Protein AF-A0AAE4D931-F1 (afdb_monomer_lite)

Foldseek 3Di:
DKDDDPDFWFWWKAFPVGIWGWIWDFPDWDFDPVDDPFKTKIKTKTWTDTPDPLQDIKIKIWIWIDGPPAQKIKIKTKIFHAHDQWQFDDADPPEDDPVPDPDDDRHDPCVVRFQDVRLQHGGIWGLWTFGKDQDDAPDFKKKKFFWAPDFLLDRHTDDIDIDGADQFKKWKWWKAFWQQQPADDTDWAFPVGFDGPGIWTWTDTDVDIDIDRGTLQKMKMHDQWKIKIKGWLCPHQADGWMFMQGNNRSMTITISYDSVSPTHGQGDNGSDADVNHRDRDSGGDMAITMMMMGMDTHNDPVPDPPDDGPRVVVVVVVRSCVSPPDDDDDDQCVVCVVCPVHNDDDDPVPCVVVVVVVVVVVVVQVVNCSRTVLGHRRRPPWGFDDQDPRDGDDTCPCPPHPPD

Secondary structure (DSSP, 8-state):
-B--SS--EEEEEEETTEEE--EEEEEEEEE-TT--SSEEEEEEEEEEE-SSTTSPPEEEEEEEEEETT-SEEEEEEEEE--S--B-SPPPPTT-B-GGG-S-SSSB--GGGTTT-GGGGSB-SEEEEEEEEEE---SSPPEEEE--EESSTT--EE---EEEE--SS-EEEEEEE-S-TT-PSPPP---SS----S--EEEEEETTEEEEES---SEEEEE-SSEEEEEEETTTTTT-SEEEEEEGGGTEEEEEEE-GGG-PBP-S-SSSPPBTTB-----TT-EEEEEEEEEEEE----TT-TTS--HHHHHHHHHHHHHHSPPP----HHHHHHHTTTSS-----SSSHHHHHHHHHHHHHHHHHHHHTT--STTTBTB-EEEEETTEEEEE-TT-S-TT-

Radius of gyration: 23.69 Å; chains: 1; bounding box: 55×56×80 Å

pLDDT: mean 91.34, std 8.93, range [45.97, 98.81]

Structure (mmCIF, N/CA/C/O backbone):
data_AF-A0AAE4D931-F1
#
_entry.id   AF-A0AAE4D931-F1
#
loop_
_atom_site.group_PDB
_atom_site.id
_atom_site.type_symbol
_atom_site.label_atom_id
_atom_site.label_alt_id
_atom_site.label_comp_id
_atom_site.label_asym_id
_atom_site.label_entity_id
_atom_site.label_seq_id
_atom_site.pdbx_PDB_ins_code
_atom_site.Cartn_x
_atom_site.Cartn_y
_atom_site.Cartn_z
_atom_site.occupancy
_atom_site.B_iso_or_equiv
_atom_site.auth_seq_id
_atom_site.auth_comp_id
_atom_site.auth_asym_id
_atom_site.auth_atom_id
_atom_site.pdbx_PDB_model_num
ATOM 1 N N . ALA A 1 1 ? -23.314 -2.204 -5.540 1.00 47.31 1 ALA A N 1
ATOM 2 C CA . ALA A 1 1 ? -23.402 -1.034 -4.635 1.00 47.31 1 ALA A CA 1
ATOM 3 C C . ALA A 1 1 ? -22.730 0.149 -5.328 1.00 47.31 1 ALA A C 1
ATOM 5 O O . ALA A 1 1 ? -21.722 -0.082 -5.985 1.00 47.31 1 ALA A O 1
ATOM 6 N N . THR A 1 2 ? -23.280 1.365 -5.250 1.00 45.97 2 THR A N 1
ATOM 7 C CA . THR A 1 2 ? -22.708 2.565 -5.901 1.00 45.97 2 THR A CA 1
ATOM 8 C C . THR A 1 2 ? -22.567 3.691 -4.866 1.00 45.97 2 THR A C 1
ATOM 10 O O . THR A 1 2 ? -23.590 4.114 -4.334 1.00 45.97 2 THR A O 1
ATOM 13 N N . GLY A 1 3 ? -21.335 4.124 -4.546 1.00 51.91 3 GLY A N 1
ATOM 14 C CA . GLY A 1 3 ? -21.024 5.125 -3.487 1.00 51.91 3 GLY A CA 1
ATOM 15 C C . GLY A 1 3 ? -21.221 6.589 -3.921 1.00 51.91 3 GLY A C 1
ATOM 16 O O . GLY A 1 3 ? -21.640 6.822 -5.054 1.00 51.91 3 GLY A O 1
ATOM 17 N N . LEU A 1 4 ? -20.924 7.645 -3.150 1.00 53.75 4 LEU A N 1
ATOM 18 C CA . LEU A 1 4 ? -20.650 7.916 -1.711 1.00 53.75 4 LEU A CA 1
ATOM 19 C C . LEU A 1 4 ? -21.987 8.102 -0.936 1.00 53.75 4 LEU A C 1
ATOM 21 O O . LEU A 1 4 ? -22.973 8.335 -1.633 1.00 53.75 4 LEU A O 1
ATOM 25 N N . PRO A 1 5 ? -22.123 8.058 0.419 1.00 50.47 5 PRO A N 1
ATOM 26 C CA . PRO A 1 5 ? -21.169 8.323 1.521 1.00 50.47 5 PRO A CA 1
ATOM 27 C C . PRO A 1 5 ? -20.791 7.073 2.356 1.00 50.47 5 PRO A C 1
ATOM 29 O O . PRO A 1 5 ? -21.506 6.078 2.333 1.00 50.47 5 PRO A O 1
ATOM 32 N N . GLY A 1 6 ? -19.669 7.106 3.096 1.00 57.91 6 GLY A N 1
ATOM 33 C CA . GLY A 1 6 ? -19.095 5.918 3.774 1.00 57.91 6 GLY A CA 1
ATOM 34 C C . GLY A 1 6 ? -18.275 5.017 2.834 1.00 57.91 6 GLY A C 1
ATOM 35 O O . GLY A 1 6 ? -18.344 3.793 2.895 1.00 57.91 6 GLY A O 1
ATOM 36 N N . ARG A 1 7 ? -17.558 5.654 1.898 1.00 79.25 7 ARG A N 1
ATOM 37 C CA . ARG A 1 7 ? -16.729 5.074 0.826 1.00 79.25 7 ARG A CA 1
ATOM 38 C C . ARG A 1 7 ? -15.878 3.889 1.309 1.00 79.25 7 ARG A C 1
ATOM 40 O O . ARG A 1 7 ? -14.991 4.096 2.121 1.00 79.25 7 ARG A O 1
ATOM 47 N N . GLY A 1 8 ? -16.106 2.685 0.780 1.00 86.94 8 GLY A N 1
ATOM 48 C CA . GLY A 1 8 ? -15.363 1.490 1.207 1.00 86.94 8 GLY A CA 1
ATOM 49 C C . GLY A 1 8 ? -13.930 1.420 0.673 1.00 86.94 8 GLY A C 1
ATOM 50 O O . GLY A 1 8 ? -13.006 1.188 1.431 1.00 86.94 8 GLY A O 1
ATOM 51 N N . SER A 1 9 ? -13.718 1.646 -0.622 1.00 94.81 9 SER A N 1
ATOM 52 C CA . SER A 1 9 ? -12.389 1.635 -1.245 1.00 94.81 9 SER A CA 1
ATOM 53 C C . SER A 1 9 ? -12.286 2.738 -2.285 1.00 94.81 9 SER A C 1
ATOM 55 O O . SER A 1 9 ? -13.316 3.198 -2.796 1.00 94.81 9 SER A O 1
ATOM 57 N N . PHE A 1 10 ? -11.063 3.188 -2.559 1.00 96.88 10 PHE A N 1
ATOM 58 C CA . PHE A 1 10 ? -10.826 4.366 -3.365 1.00 96.88 10 PHE A CA 1
ATOM 59 C C . PHE A 1 10 ? -9.446 4.474 -4.008 1.00 96.88 10 PHE A C 1
ATOM 61 O O . PHE A 1 10 ? -8.465 3.955 -3.483 1.00 96.88 10 PHE A O 1
ATOM 68 N N . VAL A 1 11 ? -9.419 5.244 -5.101 1.00 97.62 11 VAL A N 1
ATOM 69 C CA . VAL A 1 11 ? -8.239 5.798 -5.781 1.00 97.62 11 VAL A CA 1
ATOM 70 C C . VAL A 1 11 ? -8.647 7.159 -6.349 1.00 97.62 11 VAL A C 1
ATOM 72 O O . VAL A 1 11 ? -9.286 7.226 -7.396 1.00 97.62 11 VAL A O 1
ATOM 75 N N . ASP A 1 12 ? -8.366 8.231 -5.620 1.00 97.38 12 ASP A N 1
ATOM 76 C CA . ASP A 1 12 ? -8.620 9.613 -6.028 1.00 97.38 12 ASP A CA 1
ATOM 77 C C . ASP A 1 12 ? -7.574 10.091 -7.018 1.00 97.38 12 ASP A C 1
ATOM 79 O O . ASP A 1 12 ? -6.381 9.852 -6.818 1.00 97.38 12 ASP A O 1
ATOM 83 N N . LEU A 1 13 ? -8.026 10.809 -8.042 1.00 97.56 13 LEU A N 1
ATOM 84 C CA . LEU A 1 13 ? -7.148 11.423 -9.026 1.00 97.56 13 LEU A CA 1
ATOM 85 C C . LEU A 1 13 ? -7.053 12.931 -8.803 1.00 97.56 13 LEU A C 1
ATOM 87 O O . LEU A 1 13 ? -7.923 13.558 -8.191 1.00 97.56 13 LEU A O 1
ATOM 91 N N . VAL A 1 14 ? -5.974 13.515 -9.302 1.00 96.62 14 VAL A N 1
ATOM 92 C CA . VAL A 1 14 ? -5.825 14.957 -9.466 1.00 96.62 14 VAL A CA 1
ATOM 93 C C . VAL A 1 14 ? -5.132 15.228 -10.790 1.00 96.62 14 VAL A C 1
ATOM 95 O O . VAL A 1 14 ? -4.126 14.599 -11.106 1.00 96.62 14 VAL A O 1
ATOM 98 N N . ASP A 1 15 ? -5.684 16.171 -11.539 1.00 95.50 15 ASP A N 1
ATOM 99 C CA . ASP A 1 15 ? -5.153 16.661 -12.806 1.00 95.50 15 ASP A CA 1
ATOM 100 C C . ASP A 1 15 ? -5.032 18.205 -12.746 1.00 95.50 15 ASP A C 1
ATOM 102 O O . ASP A 1 15 ? -5.336 18.814 -11.708 1.00 95.50 15 ASP A O 1
ATOM 106 N N . PRO A 1 16 ? -4.599 18.893 -13.821 1.00 94.56 16 PRO A N 1
ATOM 107 C CA . PRO A 1 16 ? -4.545 20.357 -13.846 1.00 94.56 16 PRO A CA 1
ATOM 108 C C . PRO A 1 16 ? -5.896 21.067 -13.627 1.00 94.56 16 PRO A C 1
ATOM 110 O O . PRO A 1 16 ? -5.911 22.263 -13.328 1.00 94.56 16 PRO A O 1
ATOM 113 N N . SER A 1 17 ? -7.027 20.370 -13.783 1.00 94.38 17 SER A N 1
ATOM 114 C CA . SER A 1 17 ? -8.376 20.897 -13.537 1.00 94.38 17 SER A CA 1
ATOM 115 C C . SER A 1 17 ? -8.812 20.771 -12.071 1.00 94.38 17 SER A C 1
ATOM 117 O O . SER A 1 17 ? -9.661 21.542 -11.616 1.00 94.38 17 SER A O 1
ATOM 119 N N . GLY A 1 18 ? -8.195 19.863 -11.310 1.00 95.31 18 GLY A N 1
ATOM 120 C CA . GLY A 1 18 ? -8.388 19.717 -9.874 1.00 95.31 18 GLY A CA 1
ATOM 121 C C . GLY A 1 18 ? -8.507 18.264 -9.422 1.00 95.31 18 GLY A C 1
ATOM 122 O O . GLY A 1 18 ? -8.172 17.324 -10.134 1.00 95.31 18 GLY A O 1
ATOM 123 N N . LYS A 1 19 ? -8.962 18.083 -8.178 1.00 95.88 19 LYS A N 1
ATOM 124 C CA . LYS A 1 19 ? -9.177 16.755 -7.589 1.00 95.88 19 LYS A CA 1
ATOM 125 C C . LYS A 1 19 ? -10.469 16.143 -8.118 1.00 95.88 19 LYS A C 1
ATOM 127 O O . LYS A 1 19 ? -11.495 16.820 -8.145 1.00 95.88 19 LYS A O 1
ATOM 132 N N . ASP A 1 20 ? -10.433 14.852 -8.412 1.00 95.56 20 ASP A N 1
ATOM 133 C CA . ASP A 1 20 ? -11.590 14.062 -8.818 1.00 95.56 20 ASP A CA 1
ATOM 134 C C . ASP A 1 20 ? -11.737 12.841 -7.909 1.00 95.56 20 ASP A C 1
ATOM 136 O O . ASP A 1 20 ? -10.873 11.956 -7.843 1.00 95.56 20 ASP A O 1
ATOM 140 N N . ILE A 1 21 ? -12.834 12.832 -7.154 1.00 94.94 21 ILE A N 1
ATOM 141 C CA . ILE A 1 21 ? -13.075 11.836 -6.119 1.00 94.94 21 ILE A CA 1
ATOM 142 C C . ILE A 1 21 ? -13.714 10.606 -6.737 1.00 94.94 21 ILE A C 1
ATOM 144 O O . ILE A 1 21 ? -14.820 10.647 -7.276 1.00 94.94 21 ILE A O 1
ATOM 148 N N . SER A 1 22 ? -13.052 9.468 -6.586 1.00 95.25 22 SER A N 1
ATOM 149 C CA . SER A 1 22 ? -13.511 8.251 -7.241 1.00 95.25 22 SER A CA 1
ATOM 150 C C . SER A 1 22 ? -14.725 7.599 -6.581 1.00 95.25 22 SER A C 1
ATOM 152 O O . SER A 1 22 ? -14.845 7.464 -5.355 1.00 95.25 22 SER A O 1
ATOM 154 N N . LYS A 1 23 ? -15.617 7.092 -7.420 1.00 94.31 23 LYS A N 1
ATOM 155 C CA . LYS A 1 23 ? -16.786 6.313 -7.037 1.00 94.31 23 LYS A CA 1
ATOM 156 C C . LYS A 1 23 ? -16.545 4.843 -7.350 1.00 94.31 23 LYS A C 1
ATOM 158 O O . LYS A 1 23 ? -16.610 4.433 -8.503 1.00 94.31 23 LYS A O 1
ATOM 163 N N . ALA A 1 24 ? -16.337 4.035 -6.314 1.00 95.00 24 ALA A N 1
ATOM 164 C CA . ALA A 1 24 ? -16.273 2.585 -6.461 1.00 95.00 24 ALA A CA 1
ATOM 165 C C . ALA A 1 24 ? -17.651 2.014 -6.851 1.00 95.00 24 ALA A C 1
ATOM 167 O O . ALA A 1 24 ? -18.642 2.169 -6.123 1.00 95.00 24 ALA A O 1
ATOM 168 N N . VAL A 1 25 ? -17.706 1.335 -7.994 1.00 94.75 25 VAL A N 1
ATOM 169 C CA . VAL A 1 25 ? -18.873 0.615 -8.506 1.00 94.75 25 VAL A CA 1
ATOM 170 C C . VAL A 1 25 ? -18.541 -0.869 -8.544 1.00 94.75 25 VAL A C 1
ATOM 172 O O . VAL A 1 25 ? -17.780 -1.332 -9.386 1.00 94.75 25 VAL A O 1
ATOM 175 N N . VAL A 1 26 ? -19.125 -1.625 -7.613 1.00 95.88 26 VAL A N 1
ATOM 176 C CA . VAL A 1 26 ? -18.963 -3.086 -7.567 1.00 95.88 26 VAL A CA 1
ATOM 177 C C . VAL A 1 26 ? -19.748 -3.715 -8.711 1.00 95.88 26 VAL A C 1
ATOM 179 O O . VAL A 1 26 ? -20.974 -3.578 -8.762 1.00 95.88 26 VAL A O 1
ATOM 182 N N . THR A 1 27 ? -19.048 -4.435 -9.581 1.00 96.81 27 THR A N 1
ATOM 183 C CA . THR A 1 27 ? -19.623 -5.168 -10.716 1.00 96.81 27 THR A CA 1
ATOM 184 C C . THR A 1 27 ? -19.881 -6.626 -10.359 1.00 96.81 27 THR A C 1
ATOM 186 O O . THR A 1 27 ? -20.850 -7.218 -10.840 1.00 96.81 27 THR A O 1
ATOM 189 N N . ARG A 1 28 ? -19.059 -7.210 -9.477 1.00 96.44 28 ARG A N 1
ATOM 190 C CA . ARG A 1 28 ? -19.165 -8.619 -9.102 1.00 96.44 28 ARG A CA 1
ATOM 191 C C . ARG A 1 28 ? -18.695 -8.876 -7.674 1.00 96.44 28 ARG A C 1
ATOM 193 O O . ARG A 1 28 ? -17.751 -8.271 -7.180 1.00 96.44 28 ARG A O 1
ATOM 200 N N . THR A 1 29 ? -19.333 -9.832 -7.008 1.00 97.62 29 THR A N 1
ATOM 201 C CA . THR A 1 29 ? -18.846 -10.395 -5.745 1.00 97.62 29 THR A CA 1
ATOM 202 C C . THR A 1 29 ? -18.955 -11.908 -5.808 1.00 97.62 29 THR A C 1
ATOM 204 O O . THR A 1 29 ? -20.017 -12.439 -6.138 1.00 97.62 29 THR A O 1
ATOM 207 N N . VAL A 1 30 ? -17.860 -12.610 -5.528 1.00 97.62 30 VAL A N 1
ATOM 208 C CA . VAL A 1 30 ? -17.795 -14.074 -5.586 1.00 97.62 30 VAL A CA 1
ATOM 209 C C . VAL A 1 30 ? -17.042 -14.646 -4.397 1.00 97.62 30 VAL A C 1
ATOM 211 O O . VAL A 1 30 ? -16.105 -14.047 -3.879 1.00 97.62 30 VAL A O 1
ATOM 214 N N . LYS A 1 31 ? -17.426 -15.861 -4.004 1.00 97.56 31 LYS A N 1
ATOM 215 C CA . LYS A 1 31 ? -16.574 -16.723 -3.186 1.00 97.56 31 LYS A CA 1
ATOM 216 C C . LYS A 1 31 ? -15.484 -17.301 -4.090 1.00 97.56 31 LYS A C 1
ATOM 218 O O . LYS A 1 31 ? -15.799 -18.045 -5.020 1.00 97.56 31 LYS A O 1
ATOM 223 N N . GLU A 1 32 ? -14.231 -16.932 -3.855 1.00 96.62 32 GLU A N 1
ATOM 224 C CA . GLU A 1 32 ? -13.111 -17.288 -4.733 1.00 96.62 32 GLU A CA 1
ATOM 225 C C . GLU A 1 32 ? -12.640 -18.733 -4.502 1.00 96.62 32 GLU A C 1
ATOM 227 O O . GLU A 1 32 ? -12.790 -19.312 -3.414 1.00 96.62 32 GLU A O 1
ATOM 232 N N . LYS A 1 33 ? -12.073 -19.330 -5.557 1.00 92.38 33 LYS A N 1
ATOM 233 C CA . LYS A 1 33 ? -11.414 -20.638 -5.492 1.00 92.38 33 LYS A CA 1
ATOM 234 C C . LYS A 1 33 ? -10.256 -20.564 -4.490 1.00 92.38 33 LYS A C 1
ATOM 236 O O . LYS A 1 33 ? -9.528 -19.585 -4.465 1.00 92.38 33 LYS A O 1
ATOM 241 N N . GLY A 1 34 ? -10.110 -21.599 -3.666 1.00 90.88 34 GLY A N 1
ATOM 242 C CA . GLY A 1 34 ? -9.222 -21.589 -2.494 1.00 90.88 34 GLY A CA 1
ATOM 243 C C . GLY A 1 34 ? -9.990 -21.502 -1.173 1.00 90.88 34 GLY A C 1
ATOM 244 O O . GLY A 1 34 ? -9.489 -21.946 -0.149 1.00 90.88 34 GLY A O 1
ATOM 245 N N . SER A 1 35 ? -11.251 -21.057 -1.202 1.00 95.62 35 SER A N 1
ATOM 246 C CA . SER A 1 35 ? -12.124 -21.112 -0.027 1.00 95.62 35 SER A CA 1
ATOM 247 C C . SER A 1 35 ? -12.459 -22.554 0.391 1.00 95.62 35 SER A C 1
ATOM 249 O O . SER A 1 35 ? -12.892 -23.365 -0.431 1.00 95.62 35 SER A O 1
ATOM 251 N N . GLY A 1 36 ? -12.391 -22.837 1.690 1.00 96.50 36 GLY A N 1
ATOM 252 C CA . GLY A 1 36 ? -12.754 -24.099 2.334 1.00 96.50 36 GLY A CA 1
ATOM 253 C C . GLY A 1 36 ? -13.420 -23.897 3.707 1.00 96.50 36 GLY A C 1
ATOM 254 O O . GLY A 1 36 ? -13.870 -22.797 4.023 1.00 96.50 36 GLY A O 1
ATOM 255 N N . PRO A 1 37 ? -13.525 -24.953 4.536 1.00 95.88 37 PRO A N 1
ATOM 256 C CA . PRO A 1 37 ? -14.164 -24.868 5.855 1.00 95.88 37 PRO A CA 1
ATOM 257 C C . PRO A 1 37 ? -13.432 -23.976 6.868 1.00 95.88 37 PRO A C 1
ATOM 259 O O . PRO A 1 37 ? -14.070 -23.438 7.766 1.00 95.88 37 PRO A O 1
ATOM 262 N N . LEU A 1 38 ? -12.107 -23.834 6.739 1.00 96.81 38 LEU A N 1
ATOM 263 C CA . LEU A 1 38 ? -11.267 -23.085 7.684 1.00 96.81 38 LEU A CA 1
ATOM 264 C C . LEU A 1 38 ? -10.908 -21.670 7.208 1.00 96.81 38 LEU A C 1
ATOM 266 O O . LEU A 1 38 ? -10.456 -20.857 8.010 1.00 96.81 38 LEU A O 1
ATOM 270 N N . HIS A 1 39 ? -11.112 -21.372 5.926 1.00 97.44 39 HIS A N 1
ATOM 271 C CA . HIS A 1 39 ? -10.729 -20.110 5.297 1.00 97.44 39 HIS A CA 1
ATOM 272 C C . HIS A 1 39 ? -11.670 -19.811 4.133 1.00 97.44 39 HIS A C 1
ATOM 274 O O . HIS A 1 39 ? -11.884 -20.663 3.276 1.00 97.44 39 HIS A O 1
ATOM 280 N N . ALA A 1 40 ? -12.251 -18.618 4.098 1.00 98.06 40 ALA A N 1
ATOM 281 C CA . ALA A 1 40 ? -13.092 -18.148 3.009 1.00 98.06 40 ALA A CA 1
ATOM 282 C C . ALA A 1 40 ? -12.500 -16.877 2.402 1.00 98.06 40 ALA A C 1
ATOM 284 O O . ALA A 1 40 ? -12.054 -15.992 3.128 1.00 98.06 40 ALA A O 1
ATOM 285 N N . ILE A 1 41 ? -12.546 -16.787 1.075 1.00 98.44 41 ILE A N 1
ATOM 286 C CA . ILE A 1 41 ? -12.095 -15.628 0.309 1.00 98.44 41 ILE A CA 1
ATOM 287 C C . ILE A 1 41 ? -13.312 -15.040 -0.398 1.00 98.44 41 ILE A C 1
ATOM 289 O O . ILE A 1 41 ? -13.934 -15.700 -1.240 1.00 98.44 41 ILE A O 1
ATOM 293 N N . ILE A 1 42 ? -13.664 -13.806 -0.047 1.00 98.25 42 ILE A N 1
ATOM 294 C CA . ILE A 1 42 ? -14.679 -13.024 -0.751 1.00 98.25 42 ILE A CA 1
ATOM 295 C C . ILE A 1 42 ? -13.961 -12.045 -1.667 1.00 98.25 42 ILE A C 1
ATOM 297 O O . ILE A 1 42 ? -13.339 -11.094 -1.204 1.00 98.25 42 ILE A O 1
ATOM 301 N N . ARG A 1 43 ? -14.068 -12.281 -2.971 1.00 98.31 43 ARG A N 1
ATOM 302 C CA . ARG A 1 43 ? -13.517 -11.416 -4.008 1.00 98.31 43 ARG A CA 1
ATOM 303 C C . ARG A 1 43 ? -14.588 -10.450 -4.490 1.00 98.31 43 ARG A C 1
ATOM 305 O O . ARG A 1 43 ? -15.648 -10.872 -4.958 1.00 98.31 43 ARG A O 1
ATOM 312 N N . VAL A 1 44 ? -14.294 -9.164 -4.3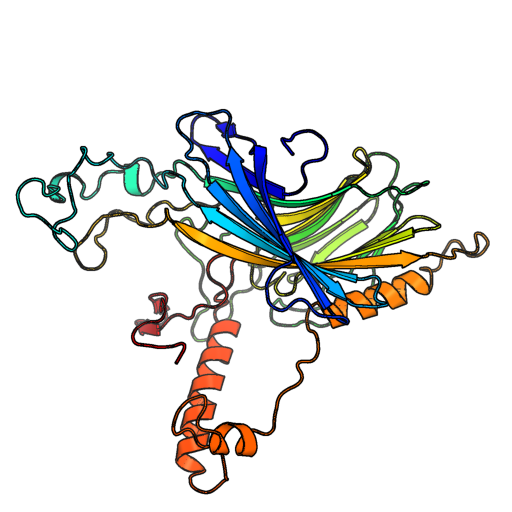94 1.00 97.75 44 VAL A N 1
ATOM 313 C CA . VAL A 1 44 ? -15.115 -8.054 -4.872 1.00 97.75 44 VAL A CA 1
ATOM 314 C C . VAL A 1 44 ? -14.398 -7.432 -6.061 1.00 97.75 44 VAL A C 1
ATOM 316 O O . VAL A 1 44 ? -13.272 -6.973 -5.923 1.00 97.75 44 VAL A O 1
ATOM 319 N N . GLU A 1 45 ? -15.039 -7.427 -7.222 1.00 97.94 45 GLU A N 1
ATOM 320 C CA . GLU A 1 45 ? -14.535 -6.791 -8.440 1.00 97.94 45 GLU A CA 1
ATOM 321 C C . GLU A 1 45 ? -15.376 -5.552 -8.738 1.00 97.94 45 GLU A C 1
ATOM 323 O O . GLU A 1 45 ? -16.594 -5.529 -8.501 1.00 97.94 45 GLU A O 1
ATOM 328 N N . GLY A 1 46 ? -14.737 -4.524 -9.277 1.00 96.88 46 GLY A N 1
ATOM 329 C CA . GLY A 1 46 ? -15.424 -3.310 -9.674 1.00 96.88 46 GLY A CA 1
ATOM 330 C C . GLY A 1 46 ? -14.527 -2.345 -10.421 1.00 96.88 46 GLY A C 1
ATOM 331 O O . GLY A 1 46 ? -13.410 -2.679 -10.805 1.00 96.88 46 GLY A O 1
ATOM 332 N N . GLU A 1 47 ? -15.045 -1.140 -10.606 1.00 97.25 47 GLU A N 1
ATOM 333 C CA . GLU A 1 47 ? -14.337 -0.031 -11.234 1.00 97.25 47 GLU A CA 1
ATOM 334 C C . GLU A 1 47 ? -14.499 1.236 -10.394 1.00 97.25 47 GLU A C 1
ATOM 336 O O . GLU A 1 47 ? -15.556 1.484 -9.804 1.00 97.25 47 GLU A O 1
ATOM 341 N N . TYR A 1 48 ? -13.456 2.053 -10.348 1.00 97.31 48 TYR A N 1
ATOM 342 C CA . TYR A 1 48 ? -13.526 3.436 -9.917 1.00 97.31 48 TYR A CA 1
ATOM 343 C C . TYR A 1 48 ? -13.976 4.295 -11.090 1.00 97.31 48 TYR A C 1
ATOM 345 O O . TYR A 1 48 ? -13.335 4.316 -12.137 1.00 97.31 48 TYR A O 1
ATOM 353 N N . GLN A 1 49 ? -15.087 4.994 -10.900 1.00 95.88 49 GLN A N 1
ATOM 354 C CA . GLN A 1 49 ? -15.626 5.954 -11.855 1.00 95.88 49 GLN A CA 1
ATOM 355 C C . GLN A 1 49 ? -15.405 7.374 -11.345 1.00 95.88 49 GLN A C 1
ATOM 357 O O . GLN A 1 49 ? -15.446 7.616 -10.139 1.00 95.88 49 GLN A O 1
ATOM 362 N N . TYR A 1 50 ? -15.237 8.302 -12.275 1.00 95.25 50 TYR A N 1
ATOM 363 C CA . TYR A 1 50 ? -14.856 9.682 -12.005 1.00 95.25 50 TYR A CA 1
ATOM 364 C C . TYR A 1 50 ? -15.912 10.658 -12.537 1.00 95.25 50 TYR A C 1
ATOM 366 O O . TYR A 1 50 ? -16.692 10.329 -13.450 1.00 95.25 50 TYR A O 1
ATOM 374 N N . GLU A 1 51 ? -15.992 11.845 -11.934 1.00 93.62 51 GLU A N 1
ATOM 375 C CA . GLU A 1 51 ? -16.898 12.886 -12.422 1.00 93.62 51 GLU A CA 1
ATOM 376 C C . GLU A 1 51 ? -16.372 13.481 -13.729 1.00 93.62 51 GLU A C 1
ATOM 378 O O . GLU A 1 51 ? -17.145 13.618 -14.689 1.00 93.62 51 GLU A O 1
ATOM 383 N N . ASN A 1 52 ? -15.062 13.741 -13.800 1.00 93.75 52 ASN A N 1
ATOM 384 C CA . ASN A 1 52 ? -14.394 14.161 -15.020 1.00 93.75 52 ASN A CA 1
ATOM 385 C C . ASN A 1 52 ? -14.400 13.015 -16.041 1.00 93.75 52 ASN A C 1
ATOM 387 O O . ASN A 1 52 ? -13.907 11.915 -15.800 1.00 93.75 52 ASN A O 1
ATOM 391 N N . LYS A 1 53 ? -14.970 13.280 -17.220 1.00 91.62 53 LYS A N 1
ATOM 392 C CA . LYS A 1 53 ? -15.098 12.294 -18.302 1.00 91.62 53 LYS A CA 1
ATOM 393 C C . LYS A 1 53 ? -13.799 12.040 -19.058 1.00 91.62 53 LYS A C 1
ATOM 395 O O . LYS A 1 53 ? -13.767 11.087 -19.832 1.00 91.62 53 LYS A O 1
ATOM 400 N N . SER A 1 54 ? -12.761 12.854 -18.855 1.00 90.25 54 SER A N 1
ATOM 401 C CA . SER A 1 54 ? -11.432 12.556 -19.396 1.00 90.25 54 SER A CA 1
ATOM 402 C C . SER A 1 54 ? -10.721 11.444 -18.630 1.00 90.25 54 SER A C 1
ATOM 404 O O . SER A 1 54 ? -9.897 10.771 -19.239 1.00 90.25 54 SER A O 1
ATOM 406 N N . HIS A 1 55 ? -11.052 11.225 -17.351 1.00 94.38 55 HIS A N 1
ATOM 407 C CA . HIS A 1 55 ? -10.487 10.149 -16.542 1.00 94.38 55 HIS A CA 1
ATOM 408 C C . HIS A 1 55 ? -11.111 8.798 -16.924 1.00 94.38 55 HIS A C 1
ATOM 410 O O . HIS A 1 55 ? -12.323 8.600 -16.747 1.00 94.38 55 HIS A O 1
ATOM 416 N N . PRO A 1 56 ? -10.319 7.834 -17.425 1.00 94.25 56 PRO A N 1
ATOM 417 C CA . PRO A 1 56 ? -10.814 6.489 -17.675 1.00 94.25 56 PRO A CA 1
ATOM 418 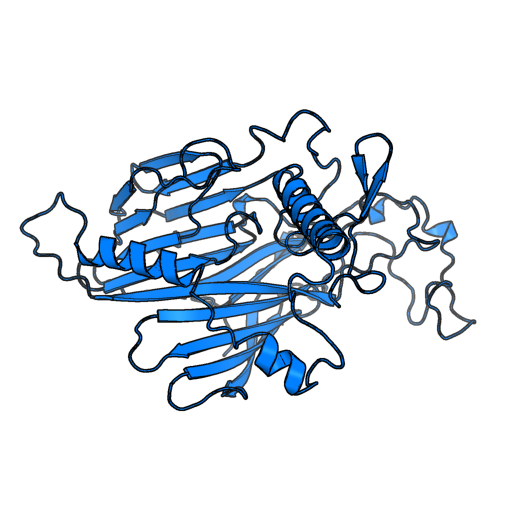C C . PRO A 1 56 ? -11.202 5.804 -16.363 1.00 94.25 56 PRO A C 1
ATOM 420 O O . PRO A 1 56 ? -10.615 6.059 -15.312 1.00 94.25 56 PRO A O 1
ATOM 423 N N . SER A 1 57 ? -12.197 4.915 -16.415 1.00 96.38 57 SER A N 1
ATOM 424 C CA . SER A 1 57 ? -12.545 4.113 -15.239 1.00 96.38 57 SER A CA 1
ATOM 425 C C . SER A 1 57 ? -11.434 3.108 -14.932 1.00 96.38 57 SER A C 1
ATOM 427 O O . SER A 1 57 ? -10.924 2.456 -15.841 1.00 96.38 57 SER A O 1
ATOM 429 N N . ALA A 1 58 ? -11.090 2.975 -13.653 1.00 97.00 58 ALA A N 1
ATOM 430 C CA . ALA A 1 58 ? -9.975 2.154 -13.191 1.00 97.00 58 ALA A CA 1
ATOM 431 C C . ALA A 1 58 ? -10.484 0.873 -12.508 1.00 97.00 58 ALA A C 1
ATOM 433 O O . ALA A 1 58 ? -11.212 0.977 -11.517 1.00 97.00 58 ALA A O 1
ATOM 434 N N . PRO A 1 59 ? -10.140 -0.339 -12.977 1.00 98.12 59 PRO A N 1
ATOM 435 C CA . PRO A 1 59 ? -10.594 -1.566 -12.339 1.00 98.12 59 PRO A CA 1
ATOM 436 C C . PRO A 1 59 ? -9.930 -1.774 -10.974 1.00 98.12 59 PRO A C 1
ATOM 438 O O . PRO A 1 59 ? -8.771 -1.415 -10.749 1.00 98.12 59 PRO A O 1
ATOM 441 N N . PHE A 1 60 ? -10.668 -2.405 -10.064 1.00 98.12 60 PHE A N 1
ATOM 442 C CA . PHE A 1 60 ? -10.169 -2.815 -8.758 1.00 98.12 60 PHE A CA 1
ATOM 443 C C . PHE A 1 60 ? -10.641 -4.217 -8.384 1.00 98.12 60 PHE A C 1
ATOM 445 O O . PHE A 1 60 ? -11.700 -4.693 -8.811 1.00 98.12 60 PHE A O 1
ATOM 452 N N . ILE A 1 61 ? -9.854 -4.862 -7.529 1.00 98.38 61 ILE A N 1
ATOM 453 C CA . ILE A 1 61 ? -10.191 -6.120 -6.871 1.00 98.38 61 ILE A CA 1
ATOM 454 C C . ILE A 1 61 ? -9.929 -5.944 -5.379 1.00 98.38 61 ILE A C 1
ATOM 456 O O . ILE A 1 61 ? -8.867 -5.477 -4.985 1.00 98.38 61 ILE A O 1
ATOM 460 N N . ILE A 1 62 ? -10.879 -6.353 -4.544 1.00 98.00 62 ILE A N 1
ATOM 461 C CA . ILE A 1 62 ? -10.662 -6.518 -3.106 1.00 98.00 62 ILE A CA 1
ATOM 462 C C . ILE A 1 62 ? -10.864 -7.986 -2.766 1.00 98.00 62 ILE A C 1
ATOM 464 O O . ILE A 1 62 ? -11.897 -8.558 -3.123 1.00 98.00 62 ILE A O 1
ATOM 468 N N . ARG A 1 63 ? -9.916 -8.599 -2.060 1.00 98.31 63 ARG A N 1
ATOM 469 C CA . ARG A 1 63 ? -10.100 -9.933 -1.479 1.00 98.31 63 ARG A CA 1
ATOM 470 C C . ARG A 1 63 ? -10.174 -9.820 0.024 1.00 98.31 63 ARG A C 1
ATOM 472 O O . ARG A 1 63 ? -9.252 -9.328 0.654 1.00 98.31 63 ARG A O 1
ATOM 479 N N . VAL A 1 64 ? -11.273 -10.294 0.598 1.00 98.25 64 VAL A N 1
ATOM 480 C CA . VAL A 1 64 ? -11.445 -10.390 2.048 1.00 98.25 64 VAL A CA 1
ATOM 481 C C . VAL A 1 64 ? -11.270 -11.843 2.462 1.00 98.25 64 VAL A C 1
ATOM 483 O O . VAL A 1 64 ? -12.077 -12.703 2.101 1.00 98.25 64 VAL A O 1
ATOM 486 N N . HIS A 1 65 ? -10.214 -12.106 3.221 1.00 98.12 65 HIS A N 1
ATOM 487 C CA . HIS A 1 65 ? -9.851 -13.411 3.754 1.00 98.12 65 HIS A CA 1
ATOM 488 C C . HIS A 1 65 ? -10.373 -13.518 5.187 1.00 98.12 65 HIS A C 1
ATOM 490 O O . HIS A 1 65 ? -9.929 -12.786 6.071 1.00 98.12 65 HIS A O 1
ATOM 496 N N . ALA A 1 66 ? -11.299 -14.444 5.421 1.00 98.06 66 ALA A N 1
ATOM 497 C CA . ALA A 1 66 ? -11.868 -14.726 6.735 1.00 98.06 66 ALA A CA 1
ATOM 498 C C . ALA A 1 66 ? -11.522 -16.151 7.178 1.00 98.06 66 ALA A C 1
ATOM 500 O O . ALA A 1 66 ? -11.617 -17.090 6.385 1.00 98.06 66 ALA A O 1
ATOM 501 N N . PHE A 1 67 ? -11.159 -16.326 8.448 1.00 97.25 67 PHE A N 1
ATOM 502 C CA . PHE A 1 67 ? -10.687 -17.600 8.997 1.00 97.25 67 PHE A CA 1
ATOM 503 C C . PHE A 1 67 ? -11.636 -18.120 10.079 1.00 97.25 67 PHE A C 1
ATOM 505 O O . PHE A 1 67 ? -12.162 -17.355 10.890 1.00 97.25 67 PHE A O 1
ATOM 512 N N . ALA A 1 68 ? -11.876 -19.432 10.100 1.00 97.94 68 ALA A N 1
ATOM 513 C CA . ALA A 1 68 ? -12.831 -20.038 11.024 1.00 97.94 68 ALA A CA 1
ATOM 514 C C . ALA A 1 68 ? -12.426 -19.804 12.490 1.00 97.94 68 ALA A C 1
ATOM 516 O O . ALA A 1 68 ? -11.313 -20.129 12.903 1.00 97.94 68 ALA A O 1
ATOM 517 N N . GLY A 1 69 ? -13.351 -19.251 13.281 1.00 97.44 69 GLY A N 1
ATOM 518 C CA . GLY A 1 69 ? -13.140 -18.971 14.705 1.00 97.44 69 GLY A CA 1
ATOM 519 C C . GLY A 1 69 ? -12.168 -17.823 14.997 1.00 97.44 69 GLY A C 1
ATOM 520 O O . GLY A 1 69 ? -11.740 -17.684 16.140 1.00 97.44 69 GLY A O 1
ATOM 521 N N . LYS A 1 70 ? -11.796 -17.022 13.992 1.00 97.50 70 LYS A N 1
ATOM 522 C CA . LYS A 1 70 ? -10.922 -15.857 14.156 1.00 97.50 70 LYS A CA 1
ATOM 523 C C . LYS A 1 70 ? -11.711 -14.563 14.022 1.00 97.50 70 LYS A C 1
ATOM 525 O O . LYS A 1 70 ? -12.671 -14.486 13.261 1.00 97.50 70 LYS A O 1
ATOM 530 N N . THR A 1 71 ? -11.283 -13.550 14.765 1.00 97.56 71 THR A N 1
ATOM 531 C CA . THR A 1 71 ? -11.871 -12.205 14.763 1.00 97.56 71 THR A CA 1
ATOM 532 C C . THR A 1 71 ? -11.053 -11.216 13.938 1.00 97.56 71 THR A C 1
ATOM 534 O O . THR A 1 71 ? -11.307 -10.019 13.987 1.00 97.56 71 THR A O 1
ATOM 537 N N . PHE A 1 72 ? -10.081 -11.698 13.162 1.00 97.88 72 PHE A N 1
ATOM 538 C CA . PHE A 1 72 ? -9.367 -10.893 12.182 1.00 97.88 72 PHE A CA 1
ATOM 539 C C . PHE A 1 72 ? -9.744 -11.290 10.755 1.00 97.88 72 PHE A C 1
ATOM 541 O O . PHE A 1 72 ? -10.140 -12.428 10.483 1.00 97.88 72 PHE A O 1
ATOM 548 N N . ILE A 1 73 ? -9.568 -10.342 9.843 1.00 98.12 73 ILE A N 1
ATOM 549 C CA . ILE A 1 73 ? -9.614 -10.543 8.398 1.00 98.12 73 ILE A CA 1
ATOM 550 C C . ILE A 1 73 ? -8.334 -9.996 7.773 1.00 98.12 73 ILE A C 1
ATOM 552 O O . ILE A 1 73 ? -7.774 -9.016 8.266 1.00 98.12 73 ILE A O 1
ATOM 556 N N . LYS A 1 74 ? -7.904 -10.609 6.669 1.00 97.94 74 LYS A N 1
ATOM 557 C CA . LYS A 1 74 ? -6.925 -9.995 5.763 1.00 97.94 74 LYS A CA 1
ATOM 558 C C . LYS A 1 74 ? -7.652 -9.407 4.564 1.00 97.94 74 LYS A C 1
ATOM 560 O O . LYS A 1 74 ? -8.661 -9.965 4.122 1.00 97.94 74 LYS A O 1
ATOM 565 N N . VAL A 1 75 ? -7.174 -8.276 4.078 1.00 98.25 75 VAL A N 1
ATOM 566 C CA . VAL A 1 75 ? -7.760 -7.534 2.969 1.00 98.25 75 VAL A CA 1
ATOM 567 C C . VAL A 1 75 ? -6.662 -7.218 1.969 1.00 98.25 75 VAL A C 1
ATOM 569 O O . VAL A 1 75 ? -5.801 -6.392 2.253 1.00 98.25 75 VAL A O 1
ATOM 572 N N . ASP A 1 76 ? -6.739 -7.829 0.790 1.00 98.19 76 ASP A N 1
ATOM 573 C CA . ASP A 1 76 ? -5.913 -7.431 -0.348 1.00 98.19 76 ASP A CA 1
ATOM 574 C C . ASP A 1 76 ? -6.680 -6.379 -1.134 1.00 98.19 76 ASP A C 1
ATOM 576 O O . ASP A 1 76 ? -7.783 -6.650 -1.623 1.00 98.19 76 ASP A O 1
ATOM 580 N N . HIS A 1 77 ? -6.114 -5.185 -1.270 1.00 98.25 77 HIS A N 1
ATOM 581 C CA . HIS A 1 77 ? -6.657 -4.125 -2.111 1.00 98.25 77 HIS A CA 1
ATOM 582 C C . HIS A 1 77 ? -5.790 -3.972 -3.356 1.00 98.25 77 HIS A C 1
ATOM 584 O O . HIS A 1 77 ? -4.647 -3.534 -3.265 1.00 98.25 77 HIS A O 1
ATOM 590 N N . THR A 1 78 ? -6.346 -4.333 -4.512 1.00 98.56 78 THR A N 1
ATOM 591 C CA . THR A 1 78 ? -5.714 -4.174 -5.823 1.00 98.56 78 THR A CA 1
ATOM 592 C C . THR A 1 78 ? -6.427 -3.099 -6.631 1.00 98.56 78 THR A C 1
ATOM 594 O O . THR A 1 78 ? -7.647 -3.163 -6.797 1.00 98.56 78 THR A O 1
ATOM 597 N N . PHE A 1 79 ? -5.679 -2.166 -7.212 1.00 97.88 79 PHE A N 1
ATOM 598 C CA . PHE A 1 79 ? -6.182 -1.227 -8.217 1.00 97.88 79 PHE A CA 1
ATOM 599 C C . PHE A 1 79 ? -5.270 -1.199 -9.443 1.00 97.88 79 PHE A C 1
ATOM 601 O O . PHE A 1 79 ? -4.104 -1.580 -9.359 1.00 97.88 79 PHE A O 1
ATOM 608 N N . VAL A 1 80 ? -5.809 -0.737 -10.571 1.00 98.25 80 VAL A N 1
ATOM 609 C CA . VAL A 1 80 ? -5.051 -0.496 -11.804 1.00 98.25 80 VAL A CA 1
ATOM 610 C C . VAL A 1 80 ? -5.086 0.989 -12.132 1.00 98.25 80 VAL A C 1
ATOM 612 O O . VAL A 1 80 ? -6.161 1.582 -12.172 1.00 98.25 80 VAL A O 1
ATOM 615 N N . TYR A 1 81 ? -3.930 1.596 -12.380 1.00 97.38 81 TYR A N 1
ATOM 616 C CA . TYR A 1 81 ? -3.861 2.957 -12.895 1.00 97.38 81 TYR A CA 1
ATOM 617 C C . TYR A 1 81 ? -4.230 2.965 -14.383 1.00 97.38 81 TYR A C 1
ATOM 619 O O . TYR A 1 81 ? -3.587 2.305 -15.194 1.00 97.38 81 TYR A O 1
ATOM 627 N N . THR A 1 82 ? -5.271 3.709 -14.750 1.00 97.00 82 THR A N 1
ATOM 628 C CA . THR A 1 82 ? -5.752 3.839 -16.139 1.00 97.00 82 THR A CA 1
ATOM 629 C C . THR A 1 82 ? -5.732 5.285 -16.634 1.00 97.00 82 THR A C 1
ATOM 631 O O . THR A 1 82 ? -6.350 5.582 -17.652 1.00 97.00 82 THR A O 1
ATOM 634 N N . GLY A 1 83 ? -5.094 6.194 -15.891 1.00 95.19 83 GLY A N 1
ATOM 635 C CA . GLY A 1 83 ? -5.030 7.616 -16.222 1.00 95.19 83 GLY A CA 1
ATOM 636 C C . GLY A 1 83 ? -4.088 7.926 -17.387 1.00 95.19 83 GLY A C 1
ATOM 637 O O . GLY A 1 83 ? -3.329 7.077 -17.853 1.00 95.19 83 GLY A O 1
ATOM 638 N N . THR A 1 84 ? -4.147 9.170 -17.854 1.00 95.50 84 THR A N 1
ATOM 639 C CA . THR A 1 84 ? -3.168 9.760 -18.771 1.00 95.50 84 THR A CA 1
ATOM 640 C C . THR A 1 84 ? -2.003 10.319 -17.941 1.00 95.50 84 THR A C 1
ATOM 642 O O . THR A 1 84 ? -2.220 11.296 -17.223 1.00 95.50 84 THR A O 1
ATOM 645 N N . PRO A 1 85 ? -0.787 9.752 -18.023 1.00 94.81 85 PRO A N 1
ATOM 646 C CA . PRO A 1 85 ? 0.294 10.029 -17.067 1.00 94.81 85 PRO A CA 1
ATOM 647 C C . PRO A 1 85 ? 0.881 11.439 -17.151 1.00 94.81 85 PRO A C 1
ATOM 649 O O . PRO A 1 85 ? 1.257 12.026 -16.134 1.00 94.81 85 PRO A O 1
ATOM 652 N N . ASP A 1 86 ? 0.938 11.998 -18.353 1.00 94.81 86 ASP A N 1
ATOM 653 C CA . ASP A 1 86 ? 1.598 13.265 -18.634 1.00 94.81 86 ASP A CA 1
ATOM 654 C C . ASP A 1 86 ? 0.830 14.087 -19.679 1.00 94.81 86 ASP A C 1
ATOM 656 O O . ASP A 1 86 ? -0.220 13.678 -20.183 1.00 94.81 86 ASP A O 1
ATOM 660 N N . GLN A 1 87 ? 1.314 15.295 -19.952 1.00 94.69 87 GLN A N 1
ATOM 661 C CA . GLN A 1 87 ? 0.700 16.243 -20.885 1.00 94.69 87 GLN A CA 1
ATOM 662 C C . GLN A 1 87 ? 1.325 16.164 -22.287 1.00 94.69 87 GLN A C 1
ATOM 664 O O . GLN A 1 87 ? 1.286 17.142 -23.043 1.00 94.69 87 GLN A O 1
ATOM 669 N N . SER A 1 88 ? 1.952 15.037 -22.643 1.00 92.19 88 SER A N 1
ATOM 670 C CA . SER A 1 88 ? 2.480 14.823 -23.991 1.00 92.19 88 SER A CA 1
ATOM 671 C C . SER A 1 88 ? 1.361 14.790 -25.047 1.00 92.19 88 SER A C 1
ATOM 673 O O . SER A 1 88 ? 0.184 14.568 -24.730 1.00 92.19 88 SER A O 1
ATOM 675 N N . PRO A 1 89 ? 1.686 15.050 -26.327 1.00 88.56 89 PRO A N 1
ATOM 676 C CA . PRO A 1 89 ? 0.714 14.947 -27.404 1.00 88.56 89 PRO A CA 1
ATOM 677 C C . PRO A 1 89 ? 0.133 13.532 -27.483 1.00 88.56 89 PRO A C 1
ATOM 679 O O . PRO A 1 89 ? 0.865 12.546 -27.559 1.00 88.56 89 PRO A O 1
ATOM 682 N N . LYS A 1 90 ? -1.199 13.430 -27.505 1.00 82.81 90 LYS A N 1
ATOM 683 C CA . LYS A 1 90 ? -1.873 12.143 -27.703 1.00 82.81 90 LYS A CA 1
ATOM 684 C C . LYS A 1 90 ? -1.633 11.643 -29.120 1.00 82.81 90 LYS A C 1
ATOM 686 O O . LYS A 1 90 ? -1.736 12.412 -30.075 1.00 82.81 90 LYS A O 1
ATOM 691 N N . LEU A 1 91 ? -1.380 10.344 -29.242 1.00 82.25 91 LEU A N 1
ATOM 692 C CA . LEU A 1 91 ? -1.280 9.693 -30.539 1.00 82.25 91 LEU A CA 1
ATOM 693 C C . LEU A 1 91 ? -2.610 9.774 -31.292 1.00 82.25 91 LEU A C 1
ATOM 695 O O . LEU A 1 91 ? -3.688 9.636 -30.706 1.00 82.25 91 LEU A O 1
ATOM 699 N N . GLU A 1 92 ? -2.523 9.963 -32.605 1.00 84.56 92 GLU A N 1
ATOM 700 C CA . GLU A 1 92 ? -3.671 9.801 -33.488 1.00 84.56 92 GLU A CA 1
ATOM 701 C C . GLU A 1 92 ? -4.140 8.337 -33.508 1.00 84.56 92 GLU A C 1
ATOM 703 O O . GLU A 1 92 ? -3.357 7.398 -33.358 1.00 84.56 92 GLU A O 1
ATOM 708 N N . GLU A 1 93 ? -5.441 8.120 -33.707 1.00 86.81 93 GLU A N 1
ATOM 709 C CA . GLU A 1 93 ? -6.026 6.782 -33.626 1.00 86.81 93 GLU A CA 1
ATOM 710 C C . GLU A 1 93 ? -5.415 5.805 -34.653 1.00 86.81 93 GLU A C 1
ATOM 712 O O . GLU A 1 93 ? -5.438 6.009 -35.878 1.00 86.81 93 GLU A O 1
ATOM 717 N N . GLY A 1 94 ? -4.906 4.689 -34.127 1.00 88.00 94 GLY A N 1
ATOM 718 C CA . GLY A 1 94 ? -4.266 3.624 -34.893 1.00 88.00 94 GLY A CA 1
ATOM 719 C C . GLY A 1 94 ? -2.804 3.887 -35.248 1.00 88.00 94 GLY A C 1
ATOM 720 O O . GLY A 1 94 ? -2.256 3.091 -36.003 1.00 88.00 94 GLY A O 1
ATOM 721 N N . PHE A 1 95 ? -2.194 4.972 -34.756 1.00 91.75 95 PHE A N 1
ATOM 722 C CA . PHE A 1 95 ? -0.747 5.148 -34.831 1.00 91.75 95 PHE A CA 1
ATOM 723 C C . PHE A 1 95 ? -0.035 4.344 -33.742 1.00 91.75 95 PHE A C 1
ATOM 725 O O . PHE A 1 95 ? -0.466 4.326 -32.591 1.00 91.75 95 PHE A O 1
ATOM 732 N N . GLU A 1 96 ? 1.062 3.690 -34.120 1.00 91.44 96 GLU A N 1
ATOM 733 C CA . GLU A 1 96 ? 1.883 2.853 -33.243 1.00 91.44 96 GLU A CA 1
ATOM 734 C C . GLU A 1 96 ? 3.336 3.345 -33.238 1.00 91.44 96 GLU A C 1
ATOM 736 O O . GLU A 1 96 ? 3.830 3.871 -34.239 1.00 91.44 96 GLU A O 1
ATOM 741 N N . TYR A 1 97 ? 4.023 3.172 -32.110 1.00 90.31 97 TYR A N 1
ATOM 742 C CA . TYR A 1 97 ? 5.463 3.411 -32.021 1.00 90.31 97 TYR A CA 1
ATOM 743 C C . TYR A 1 97 ? 6.220 2.355 -32.824 1.00 90.31 97 TYR A C 1
ATOM 745 O O . TYR A 1 97 ? 5.898 1.170 -32.727 1.00 90.31 97 TYR A O 1
ATOM 753 N N . GLU A 1 98 ? 7.234 2.768 -33.589 1.00 89.81 98 GLU A N 1
ATOM 754 C CA . GLU A 1 98 ? 7.942 1.901 -34.545 1.00 89.81 98 GLU A CA 1
ATOM 755 C C . GLU A 1 98 ? 8.478 0.622 -33.883 1.00 89.81 98 GLU A C 1
ATOM 757 O O . GLU A 1 98 ? 8.325 -0.471 -34.426 1.00 89.81 98 GLU A O 1
ATOM 762 N N . ALA A 1 99 ? 9.034 0.746 -32.674 1.00 87.81 99 ALA A N 1
ATOM 763 C CA . ALA A 1 99 ? 9.661 -0.351 -31.937 1.00 87.81 99 ALA A CA 1
ATOM 764 C C . ALA A 1 99 ? 8.706 -1.504 -31.567 1.00 87.81 99 ALA A C 1
ATOM 766 O O . ALA A 1 99 ? 9.155 -2.633 -31.371 1.00 87.81 99 ALA A O 1
ATOM 767 N N . ILE A 1 100 ? 7.401 -1.232 -31.465 1.00 87.81 100 ILE A N 1
ATOM 768 C CA . ILE A 1 100 ? 6.376 -2.202 -31.042 1.00 87.81 100 ILE A CA 1
ATOM 769 C C . ILE A 1 100 ? 5.218 -2.316 -32.040 1.00 87.81 100 ILE A C 1
ATOM 771 O O . ILE A 1 100 ? 4.189 -2.922 -31.732 1.00 87.81 100 ILE A O 1
ATOM 775 N N . ALA A 1 101 ? 5.365 -1.724 -33.225 1.00 90.06 101 ALA A N 1
ATOM 776 C CA . ALA A 1 101 ? 4.304 -1.685 -34.211 1.00 90.06 101 ALA A CA 1
ATOM 777 C C . ALA A 1 101 ? 3.995 -3.081 -34.769 1.00 90.06 101 ALA A C 1
ATOM 779 O O . ALA A 1 101 ? 4.876 -3.890 -35.067 1.00 90.06 101 ALA A O 1
ATOM 780 N N . THR A 1 102 ? 2.708 -3.348 -34.955 1.00 94.81 102 THR A N 1
ATOM 781 C CA . THR A 1 102 ? 2.180 -4.549 -35.613 1.00 94.81 102 THR A CA 1
ATOM 782 C C . THR A 1 102 ? 1.822 -4.297 -37.081 1.00 94.81 102 THR A C 1
ATOM 784 O O . THR A 1 102 ? 1.437 -5.222 -37.801 1.00 94.81 102 THR A O 1
ATOM 787 N N . GLN A 1 103 ? 1.971 -3.051 -37.537 1.00 93.00 103 GLN A N 1
ATOM 788 C CA . GLN A 1 103 ? 1.743 -2.591 -38.907 1.00 93.00 103 GLN A CA 1
ATOM 789 C C . GLN A 1 103 ? 2.806 -1.563 -39.332 1.00 93.00 103 GLN A C 1
ATOM 791 O O . GLN A 1 103 ? 3.683 -1.226 -38.551 1.00 93.00 103 GLN A O 1
ATOM 796 N N . THR A 1 104 ? 2.776 -1.107 -40.589 1.00 94.12 104 THR A N 1
ATOM 797 C CA . THR A 1 104 ? 3.826 -0.242 -41.175 1.00 94.12 104 THR A CA 1
ATOM 798 C C . THR A 1 104 ? 3.305 1.055 -41.800 1.00 94.12 104 THR A C 1
ATOM 800 O O . THR A 1 104 ? 4.064 1.774 -42.441 1.00 94.12 104 THR A O 1
ATOM 803 N N . GLU A 1 105 ? 2.006 1.330 -41.718 1.00 94.06 105 GLU A N 1
ATOM 804 C CA . GLU A 1 105 ? 1.364 2.466 -42.392 1.00 94.06 105 GLU A CA 1
ATOM 805 C C . GLU A 1 105 ? 1.201 3.672 -41.463 1.00 94.06 105 GLU A C 1
ATOM 807 O O . GLU A 1 105 ? 1.524 4.798 -41.834 1.00 94.06 105 GLU A O 1
ATOM 812 N N . LYS A 1 106 ? 0.699 3.443 -40.250 1.00 95.00 106 LYS A N 1
ATOM 813 C CA . LYS A 1 106 ? 0.440 4.463 -39.236 1.00 95.00 106 LYS A CA 1
ATOM 814 C C . LYS A 1 106 ? 1.505 4.381 -38.149 1.00 95.00 106 LYS A C 1
ATOM 816 O O . LYS A 1 106 ? 1.259 3.850 -37.070 1.00 95.00 106 LYS A O 1
ATOM 821 N N . ILE A 1 107 ? 2.706 4.845 -38.459 1.00 93.00 107 ILE A N 1
ATOM 822 C CA . ILE A 1 107 ? 3.815 4.884 -37.502 1.00 93.00 107 ILE A CA 1
ATOM 823 C C . ILE A 1 107 ? 3.980 6.304 -36.980 1.00 93.00 107 ILE A C 1
ATOM 825 O O . ILE A 1 107 ? 3.904 7.265 -37.747 1.00 93.00 107 ILE A O 1
ATOM 829 N N . VAL A 1 108 ? 4.147 6.431 -35.666 1.00 89.94 108 VAL A N 1
ATOM 830 C CA . VAL A 1 108 ? 4.395 7.713 -35.002 1.00 89.94 108 VAL A CA 1
ATOM 831 C C . VAL A 1 108 ? 5.739 8.270 -35.467 1.00 89.94 108 VAL A C 1
ATOM 833 O O . VAL A 1 108 ? 6.751 7.580 -35.404 1.00 89.94 108 VAL A O 1
ATOM 836 N N . ASP A 1 109 ? 5.765 9.531 -35.899 1.00 87.88 109 ASP A N 1
ATOM 837 C CA . ASP A 1 109 ? 7.025 10.258 -36.055 1.00 87.88 109 ASP A CA 1
ATOM 838 C C . ASP A 1 109 ? 7.512 10.693 -34.667 1.00 87.88 109 ASP A C 1
ATOM 840 O O . ASP A 1 109 ? 7.086 11.711 -34.125 1.00 87.88 109 ASP A O 1
ATOM 844 N N . GLU A 1 110 ? 8.375 9.890 -34.049 1.00 87.50 110 GLU A N 1
ATOM 845 C CA . GLU A 1 110 ? 8.884 10.181 -32.705 1.00 87.50 110 GLU A CA 1
ATOM 846 C C . GLU A 1 110 ? 9.790 11.418 -32.683 1.00 87.50 110 GLU A C 1
ATOM 848 O O . GLU A 1 110 ? 9.906 12.066 -31.644 1.00 87.50 110 GLU A O 1
ATOM 853 N N . SER A 1 111 ? 10.365 11.823 -33.825 1.00 85.12 111 SER A N 1
ATOM 854 C CA . SER A 1 111 ? 11.286 12.966 -33.887 1.00 85.12 111 SER A CA 1
ATOM 855 C C . SER A 1 111 ? 10.616 14.300 -33.548 1.00 85.12 111 SER A C 1
ATOM 857 O O . SER A 1 111 ? 11.268 15.194 -33.012 1.00 85.12 111 SER A O 1
ATOM 859 N N . VAL A 1 112 ? 9.308 14.425 -33.799 1.00 84.25 112 VAL A N 1
ATOM 860 C CA . VAL A 1 112 ? 8.524 15.616 -33.432 1.00 84.25 112 VAL A CA 1
ATOM 861 C C . VAL A 1 112 ? 8.032 15.585 -31.983 1.00 84.25 112 VAL A C 1
ATOM 863 O O . VAL A 1 112 ? 7.510 16.589 -31.497 1.00 84.25 112 VAL A O 1
ATOM 866 N N . LEU A 1 113 ? 8.174 14.445 -31.302 1.00 85.38 113 LEU A N 1
ATOM 867 C CA . LEU A 1 113 ? 7.804 14.261 -29.899 1.00 85.38 113 LEU A CA 1
ATOM 868 C C . LEU A 1 113 ? 8.996 14.422 -28.952 1.00 85.38 113 LEU A C 1
ATOM 870 O O . LEU A 1 113 ? 8.777 14.688 -27.768 1.00 85.38 113 LEU A O 1
ATOM 874 N N . LEU A 1 114 ? 10.226 14.273 -29.455 1.00 84.25 114 LEU A N 1
ATOM 875 C CA . LEU A 1 114 ? 11.452 14.504 -28.690 1.00 84.25 114 LEU A CA 1
ATOM 876 C C . LEU A 1 114 ? 11.434 15.896 -28.047 1.00 84.25 114 LEU A C 1
ATOM 878 O O . LEU A 1 114 ? 10.994 16.874 -28.655 1.00 84.25 114 LEU A O 1
ATOM 882 N N . ASP A 1 115 ? 11.886 15.971 -26.797 1.00 83.25 115 ASP A N 1
ATOM 883 C CA . ASP A 1 115 ? 11.968 17.198 -25.993 1.00 83.25 115 ASP A CA 1
ATOM 884 C C . ASP A 1 115 ? 10.645 17.955 -25.769 1.00 83.25 115 ASP A C 1
ATOM 886 O O . ASP A 1 115 ? 10.648 19.067 -25.227 1.00 83.25 115 ASP A O 1
ATOM 890 N N . HIS A 1 116 ? 9.489 17.389 -26.138 1.00 89.81 116 HIS A N 1
ATOM 891 C CA . HIS A 1 116 ? 8.215 18.047 -25.872 1.00 89.81 116 HIS A CA 1
ATOM 892 C C . HIS A 1 116 ? 8.014 18.199 -24.348 1.00 89.81 116 HIS A C 1
ATOM 894 O O . HIS A 1 116 ? 7.999 17.198 -23.628 1.00 89.81 116 HIS A O 1
ATOM 900 N N . PRO A 1 117 ? 7.786 19.419 -23.818 1.00 90.38 117 PRO A N 1
ATOM 901 C CA . PRO A 1 117 ? 7.776 19.659 -22.371 1.00 90.38 117 PRO A CA 1
ATOM 902 C C . PRO A 1 117 ? 6.648 18.913 -21.649 1.00 90.38 117 PRO A C 1
ATOM 904 O O . PRO A 1 117 ? 6.735 18.657 -20.456 1.00 90.38 117 PRO A O 1
ATOM 907 N N . GLY A 1 118 ? 5.594 18.538 -22.377 1.00 93.12 118 GLY A N 1
ATOM 908 C CA . GLY A 1 118 ? 4.477 17.761 -21.848 1.00 93.12 118 GLY A CA 1
ATOM 909 C C . GLY A 1 118 ? 4.867 16.406 -21.252 1.00 93.12 118 GLY A C 1
ATOM 910 O O . GLY A 1 118 ? 4.179 15.964 -20.345 1.00 93.12 118 GLY A O 1
ATOM 911 N N . TRP A 1 119 ? 5.970 15.785 -21.689 1.00 92.00 119 TRP A N 1
ATOM 912 C CA . TRP A 1 119 ? 6.425 14.483 -21.177 1.00 92.00 119 TRP A CA 1
ATOM 913 C C . TRP A 1 119 ? 6.753 14.487 -19.683 1.00 92.00 119 TRP A C 1
ATOM 915 O O . TRP A 1 119 ? 6.515 13.497 -18.995 1.00 92.00 119 TRP A O 1
ATOM 925 N N . THR A 1 120 ? 7.287 15.603 -19.182 1.00 92.44 120 THR A N 1
ATOM 926 C CA . THR A 1 120 ? 7.704 15.759 -17.781 1.00 92.44 120 THR A CA 1
ATOM 927 C C . THR A 1 120 ? 6.677 16.509 -16.938 1.00 92.44 120 THR A C 1
ATOM 929 O O . THR A 1 120 ? 6.867 16.680 -15.734 1.00 92.44 120 THR A O 1
ATOM 932 N N . LEU A 1 121 ? 5.576 16.957 -17.549 1.00 94.06 121 LEU A N 1
ATOM 933 C CA . LEU A 1 121 ? 4.471 17.615 -16.864 1.00 94.06 121 LEU A CA 1
ATOM 934 C C . LEU A 1 121 ? 3.398 16.575 -16.531 1.00 94.06 121 LEU A C 1
ATOM 936 O O . LEU A 1 121 ? 2.746 16.074 -17.449 1.00 94.06 121 LEU A O 1
ATOM 940 N N . PRO A 1 122 ? 3.164 16.269 -15.242 1.00 95.19 122 PRO A N 1
ATOM 941 C CA . PRO A 1 122 ? 2.139 15.313 -14.854 1.00 95.19 122 PRO A CA 1
ATOM 942 C C . PRO A 1 122 ? 0.751 15.756 -15.305 1.00 95.19 122 PRO A C 1
ATOM 944 O O . PRO A 1 122 ? 0.418 16.948 -15.276 1.00 95.19 122 PRO A O 1
ATOM 947 N N . ASN A 1 123 ? -0.061 14.780 -15.697 1.00 95.88 123 ASN A N 1
ATOM 948 C CA . ASN A 1 123 ? -1.482 14.980 -15.926 1.00 95.88 123 ASN A CA 1
ATOM 949 C C . ASN A 1 123 ? -2.287 14.263 -14.832 1.00 95.88 123 ASN A C 1
ATOM 951 O O . ASN A 1 123 ? -2.418 14.821 -13.744 1.00 95.88 123 ASN A O 1
ATOM 955 N N . ASP A 1 124 ? -2.752 13.033 -15.058 1.00 96.88 124 ASP A N 1
ATOM 956 C CA . ASP A 1 124 ? -3.564 12.295 -14.088 1.00 96.88 124 ASP A CA 1
ATOM 957 C C . ASP A 1 124 ? -2.656 11.652 -13.029 1.00 96.88 124 ASP A C 1
ATOM 959 O O . ASP A 1 124 ? -1.961 10.668 -13.291 1.00 96.88 124 ASP A O 1
ATOM 963 N N . GLN A 1 125 ? -2.684 12.184 -11.811 1.00 96.81 125 GLN A N 1
ATOM 964 C CA . GLN A 1 125 ? -1.886 11.710 -10.677 1.00 96.81 125 GLN A CA 1
ATOM 965 C C . GLN A 1 125 ? -2.780 11.059 -9.623 1.00 96.81 125 GLN A C 1
ATOM 967 O O . GLN A 1 125 ? -3.931 11.464 -9.450 1.00 96.81 125 GLN A O 1
ATOM 972 N N . ILE A 1 126 ? -2.257 10.097 -8.856 1.00 97.44 126 ILE A N 1
ATOM 973 C CA . ILE A 1 126 ? -3.004 9.535 -7.718 1.00 97.44 126 ILE A CA 1
ATOM 974 C C . ILE A 1 126 ? -2.849 10.467 -6.518 1.00 97.44 126 ILE A C 1
ATOM 976 O O . ILE A 1 126 ? -1.764 10.618 -5.965 1.00 97.44 126 ILE A O 1
ATOM 980 N N . GLN A 1 127 ? -3.946 11.083 -6.087 1.00 96.94 127 GLN A N 1
ATOM 981 C CA . GLN A 1 127 ? -3.978 11.963 -4.919 1.00 96.94 127 GLN A CA 1
ATOM 982 C C . GLN A 1 127 ? -4.079 11.178 -3.605 1.00 96.94 127 GLN A C 1
ATOM 984 O O . GLN A 1 127 ? -3.519 11.600 -2.594 1.00 96.94 127 GLN A O 1
ATOM 989 N N . ALA A 1 128 ? -4.851 10.094 -3.589 1.00 97.38 128 ALA A N 1
ATOM 990 C CA . ALA A 1 128 ? -5.049 9.245 -2.418 1.00 97.38 128 ALA A CA 1
ATOM 991 C C . ALA A 1 128 ? -5.577 7.879 -2.853 1.00 97.38 128 ALA A C 1
ATOM 993 O O . ALA A 1 128 ? -6.381 7.793 -3.776 1.00 97.38 128 ALA A O 1
ATOM 994 N N . ALA A 1 129 ? -5.186 6.812 -2.168 1.00 97.88 129 ALA A N 1
ATOM 995 C CA . ALA A 1 129 ? -5.708 5.473 -2.424 1.00 97.88 129 ALA A CA 1
ATOM 996 C C . ALA A 1 129 ? -5.832 4.697 -1.117 1.00 97.88 129 ALA A C 1
ATOM 998 O O . ALA A 1 129 ? -5.053 4.923 -0.188 1.00 97.88 129 ALA A O 1
ATOM 999 N N . GLY A 1 130 ? -6.807 3.792 -1.039 1.00 97.50 130 GLY A N 1
ATOM 1000 C CA . GLY A 1 130 ? -6.938 2.918 0.118 1.00 97.50 130 GLY A CA 1
ATOM 1001 C C . GLY A 1 130 ? -8.316 2.307 0.337 1.00 97.50 130 GLY A C 1
ATOM 1002 O O . GLY A 1 130 ? -9.174 2.244 -0.553 1.00 97.50 130 GLY A O 1
ATOM 1003 N N . VAL A 1 131 ? -8.520 1.861 1.575 1.00 97.12 131 VAL A N 1
ATOM 1004 C CA . VAL A 1 131 ? -9.748 1.230 2.070 1.00 97.12 131 VAL A CA 1
ATOM 1005 C C . VAL A 1 131 ? -10.185 1.922 3.357 1.00 97.12 131 VAL A C 1
ATOM 1007 O O . VAL A 1 131 ? -9.364 2.398 4.137 1.00 97.12 131 VAL A O 1
ATOM 1010 N N . ARG A 1 132 ? -11.492 2.002 3.591 1.00 95.75 132 ARG A N 1
ATOM 1011 C CA . ARG A 1 132 ? -12.069 2.572 4.805 1.00 95.75 132 ARG A CA 1
ATOM 1012 C C . ARG A 1 132 ? -13.043 1.599 5.446 1.00 95.75 132 ARG A C 1
ATOM 1014 O O . ARG A 1 132 ? -13.814 0.917 4.771 1.00 95.75 132 ARG A O 1
ATOM 1021 N N . LEU A 1 133 ? -13.046 1.612 6.766 1.00 95.25 133 LEU A N 1
ATOM 1022 C CA . LEU A 1 133 ? -13.974 0.896 7.617 1.00 95.25 133 LEU A CA 1
ATOM 1023 C C . LEU A 1 133 ? -14.752 1.922 8.437 1.00 95.25 133 LEU A C 1
ATOM 1025 O O . LEU A 1 133 ? -14.160 2.690 9.192 1.00 95.25 133 LEU A O 1
ATOM 1029 N N . GLN A 1 134 ? -16.078 1.908 8.316 1.00 94.62 134 GLN A N 1
ATOM 1030 C CA . GLN A 1 134 ? -16.922 2.647 9.246 1.00 94.62 134 GLN A CA 1
ATOM 1031 C C . GLN A 1 134 ? -17.101 1.820 10.520 1.00 94.62 134 GLN A C 1
ATOM 1033 O O . GLN A 1 134 ? -17.750 0.771 10.486 1.00 94.62 134 GLN A O 1
ATOM 1038 N N . TYR A 1 135 ? -16.538 2.279 11.633 1.00 93.75 135 TYR A N 1
ATOM 1039 C CA . TYR A 1 135 ? -16.733 1.640 12.929 1.00 93.75 135 TYR A CA 1
ATOM 1040 C C . TYR A 1 135 ? -18.059 2.086 13.569 1.00 93.75 135 TYR A C 1
ATOM 1042 O O . TYR A 1 135 ? -18.779 2.942 13.050 1.00 93.75 135 TYR A O 1
ATOM 1050 N N . LYS A 1 136 ? -18.438 1.429 14.671 1.00 93.56 136 LYS A N 1
ATOM 1051 C CA . LYS A 1 136 ? -19.697 1.667 15.404 1.00 93.56 136 LYS A CA 1
ATOM 1052 C C . LYS A 1 136 ? -19.456 1.734 16.909 1.00 93.56 136 LYS A C 1
ATOM 1054 O O . LYS A 1 136 ? -20.137 1.069 17.685 1.00 93.56 136 LYS A O 1
ATOM 1059 N N . PHE A 1 137 ? -18.444 2.501 17.291 1.00 93.56 137 PHE A N 1
ATOM 1060 C CA . PHE A 1 137 ? -18.154 2.795 18.683 1.00 93.56 137 PHE A CA 1
ATOM 1061 C C . PHE A 1 137 ? -19.293 3.605 19.300 1.00 93.56 137 PHE A C 1
ATOM 1063 O O . PHE A 1 137 ? -19.979 4.379 18.634 1.00 93.56 137 PHE A O 1
ATOM 1070 N N . SER A 1 138 ? -19.538 3.332 20.570 1.00 89.62 138 SER A N 1
ATOM 1071 C CA . SER A 1 138 ? -20.609 3.898 21.387 1.00 89.62 138 SER A CA 1
ATOM 1072 C C . SER A 1 138 ? -20.149 5.091 22.229 1.00 89.62 138 SER A C 1
ATOM 1074 O O . SER A 1 138 ? -20.986 5.835 22.739 1.00 89.62 138 SER A O 1
ATOM 1076 N N . ASP A 1 139 ? -18.834 5.272 22.350 1.00 88.81 139 ASP A N 1
ATOM 1077 C CA . ASP A 1 139 ? -18.156 6.381 23.020 1.00 88.81 139 ASP A CA 1
ATOM 1078 C C . ASP A 1 139 ? -17.023 6.904 22.117 1.00 88.81 139 ASP A C 1
ATOM 1080 O O . ASP A 1 139 ? -16.747 6.348 21.050 1.00 88.81 139 ASP A O 1
ATOM 1084 N N . GLN A 1 140 ? -16.373 7.978 22.561 1.00 90.38 140 GLN A N 1
ATOM 1085 C CA . GLN A 1 140 ? -15.150 8.518 21.978 1.00 90.38 140 GLN A CA 1
ATOM 1086 C C . GLN A 1 140 ? -14.103 7.432 21.756 1.00 90.38 140 GLN A C 1
ATOM 1088 O O . GLN A 1 140 ? -13.860 6.598 22.636 1.00 90.38 140 GLN A O 1
ATOM 1093 N N . ALA A 1 141 ? -13.443 7.492 20.602 1.00 93.62 141 ALA A N 1
ATOM 1094 C CA . ALA A 1 141 ? -12.381 6.553 20.293 1.00 93.62 141 ALA A CA 1
ATOM 1095 C C . ALA A 1 141 ? -11.130 6.882 21.117 1.00 93.62 141 ALA A C 1
ATOM 1097 O O . ALA A 1 141 ? -10.706 8.034 21.218 1.00 93.62 141 ALA A O 1
ATOM 1098 N N . THR A 1 142 ? -10.503 5.853 21.658 1.00 94.88 142 THR A N 1
ATOM 1099 C CA . THR A 1 142 ? -9.131 5.885 22.149 1.00 94.88 142 THR A CA 1
ATOM 1100 C C . THR A 1 142 ? -8.255 5.207 21.113 1.00 94.88 142 THR A C 1
ATOM 1102 O O . THR A 1 142 ? -8.591 4.130 20.615 1.00 94.88 142 THR A O 1
ATOM 1105 N N . VAL A 1 143 ? -7.154 5.859 20.752 1.00 96.38 143 VAL A N 1
ATOM 1106 C CA . VAL A 1 143 ? -6.197 5.353 19.770 1.00 96.38 143 VAL A CA 1
ATOM 1107 C C . VAL A 1 143 ? -4.866 5.045 20.427 1.00 96.38 143 VAL A C 1
ATOM 1109 O O . VAL A 1 143 ? -4.402 5.813 21.270 1.00 96.38 143 VAL A O 1
ATOM 1112 N N . THR A 1 144 ? -4.245 3.952 20.000 1.00 96.81 144 THR A N 1
ATOM 1113 C CA . THR A 1 144 ? -2.947 3.495 20.491 1.00 96.81 144 THR A CA 1
ATOM 1114 C C . THR A 1 144 ? -2.052 3.119 19.319 1.00 96.81 144 THR A C 1
ATOM 1116 O O . THR A 1 144 ? -2.474 2.411 18.401 1.00 96.81 144 THR A O 1
ATOM 1119 N N . SER A 1 145 ? -0.812 3.594 19.353 1.00 97.44 145 SER A N 1
ATOM 1120 C CA . SER A 1 145 ? 0.270 3.175 18.459 1.00 97.44 145 SER A CA 1
ATOM 1121 C C . SER A 1 145 ? 1.618 3.420 19.147 1.00 97.44 145 SER A C 1
ATOM 1123 O O . SER A 1 145 ? 1.667 3.754 20.330 1.00 97.44 145 SER A O 1
ATOM 1125 N N . GLN A 1 146 ? 2.711 3.240 18.423 1.00 95.88 146 GLN A N 1
ATOM 1126 C CA . GLN A 1 146 ? 4.072 3.562 18.848 1.00 95.88 146 GLN A CA 1
ATOM 1127 C C . GLN A 1 146 ? 4.878 4.000 17.625 1.00 95.88 146 GLN A C 1
ATOM 1129 O O . GLN A 1 146 ? 4.398 3.888 16.499 1.00 95.88 146 GLN A O 1
ATOM 1134 N N . LEU A 1 147 ? 6.103 4.471 17.832 1.00 97.88 147 LEU A N 1
ATOM 1135 C CA . LEU A 1 147 ? 7.089 4.652 16.766 1.00 97.88 147 LEU A CA 1
ATOM 1136 C C . LEU A 1 147 ? 8.352 3.858 17.102 1.00 97.88 147 LEU A C 1
ATOM 1138 O O . LEU A 1 147 ? 8.593 3.549 18.270 1.00 97.88 147 LEU A O 1
ATOM 1142 N N . SER A 1 148 ? 9.124 3.481 16.086 1.00 97.00 148 SER A N 1
ATOM 1143 C CA . SER A 1 148 ? 10.378 2.757 16.293 1.00 97.00 148 SER A CA 1
ATOM 1144 C C . SER A 1 148 ? 11.476 3.678 16.827 1.00 97.00 148 SER A C 1
ATOM 1146 O O . SER A 1 148 ? 11.530 4.860 16.493 1.00 97.00 148 SER A O 1
ATOM 1148 N N . GLU A 1 149 ? 12.372 3.124 17.640 1.00 96.62 149 GLU A N 1
ATOM 1149 C CA . GLU A 1 149 ? 13.558 3.818 18.140 1.00 96.62 149 GLU A CA 1
ATOM 1150 C C . GLU A 1 149 ? 14.773 3.588 17.236 1.00 96.62 149 GLU A C 1
ATOM 1152 O O . GLU A 1 149 ? 15.052 2.464 16.805 1.00 96.62 149 GLU A O 1
ATOM 1157 N N . GLY A 1 150 ? 15.554 4.651 17.043 1.00 94.25 150 GLY A N 1
ATOM 1158 C CA . GLY A 1 150 ? 16.773 4.630 16.243 1.00 94.25 150 GLY A CA 1
ATOM 1159 C C . GLY A 1 150 ? 16.542 5.088 14.806 1.00 94.25 150 GLY A C 1
ATOM 1160 O O . GLY A 1 150 ? 15.605 5.831 14.521 1.00 94.25 150 GLY A O 1
ATOM 1161 N N . ASN A 1 151 ? 17.442 4.670 13.920 1.00 94.75 151 ASN A N 1
ATOM 1162 C CA . ASN A 1 151 ? 17.388 5.040 12.506 1.00 94.75 151 ASN A CA 1
ATOM 1163 C C . ASN A 1 151 ? 16.413 4.131 11.738 1.00 94.75 151 ASN A C 1
ATOM 1165 O O . ASN A 1 151 ? 16.071 3.046 12.201 1.00 94.75 151 ASN A O 1
ATOM 1169 N N . TRP A 1 152 ? 16.030 4.513 10.523 1.00 94.19 152 TRP A N 1
ATOM 1170 C CA . TRP A 1 152 ? 15.014 3.841 9.704 1.00 94.19 152 TRP A CA 1
ATOM 1171 C C . TRP A 1 152 ? 15.317 2.375 9.368 1.00 94.19 152 TRP A C 1
ATOM 1173 O O . TRP A 1 152 ? 14.404 1.583 9.122 1.00 94.19 152 TRP A O 1
ATOM 1183 N N . TRP A 1 153 ? 16.596 1.994 9.376 1.00 92.44 153 TRP A N 1
ATOM 1184 C CA . TRP A 1 153 ? 17.047 0.611 9.187 1.00 92.44 153 TRP A CA 1
ATOM 1185 C C . TRP A 1 153 ? 17.009 -0.225 10.476 1.00 92.44 153 TRP A C 1
ATOM 1187 O O . TRP A 1 153 ? 17.531 -1.337 10.517 1.00 92.44 153 TRP A O 1
ATOM 1197 N N . GLN A 1 154 ? 16.445 0.319 11.552 1.00 92.19 154 GLN A N 1
ATOM 1198 C CA . GLN A 1 154 ? 16.216 -0.359 12.819 1.00 92.19 154 GLN A CA 1
ATOM 1199 C C . GLN A 1 154 ? 14.710 -0.405 13.082 1.00 92.19 154 GLN A C 1
ATOM 1201 O O . GLN A 1 154 ? 13.994 0.573 12.884 1.00 92.19 154 GLN A O 1
ATOM 1206 N N . SER A 1 155 ? 14.224 -1.551 13.548 1.00 88.81 155 SER A N 1
ATOM 1207 C CA . SER A 1 155 ? 12.803 -1.788 13.827 1.00 88.81 155 SER A CA 1
ATOM 1208 C C . SER A 1 155 ? 12.529 -1.991 15.320 1.00 88.81 155 SER A C 1
ATOM 1210 O O . SER A 1 155 ? 11.576 -2.672 15.694 1.00 88.81 155 SER A O 1
ATOM 1212 N N . ASN A 1 156 ? 13.366 -1.419 16.192 1.00 94.94 156 ASN A N 1
ATOM 1213 C CA . ASN A 1 156 ? 13.195 -1.552 17.638 1.00 94.94 156 ASN A CA 1
ATOM 1214 C C . ASN A 1 156 ? 11.897 -0.847 18.063 1.00 94.94 156 ASN A C 1
ATOM 1216 O O . ASN A 1 156 ? 11.746 0.338 17.763 1.00 94.94 156 ASN A O 1
ATOM 1220 N N . PRO A 1 157 ? 10.950 -1.527 18.730 1.00 94.50 157 PRO A N 1
ATOM 1221 C CA . PRO A 1 157 ? 9.712 -0.894 19.168 1.00 94.50 157 PRO A CA 1
ATOM 1222 C C . PRO A 1 157 ? 9.999 0.131 20.271 1.00 94.50 157 PRO A C 1
ATOM 1224 O O . PRO A 1 157 ? 10.664 -0.196 21.253 1.00 94.50 157 PRO A O 1
ATOM 1227 N N . GLY A 1 158 ? 9.496 1.355 20.108 1.00 95.44 158 GLY A N 1
ATOM 1228 C CA . GLY A 1 158 ? 9.496 2.364 21.164 1.00 95.44 158 GLY A CA 1
ATOM 1229 C C . GLY A 1 158 ? 8.315 2.212 22.120 1.00 95.44 158 GLY A C 1
ATOM 1230 O O . GLY A 1 158 ? 7.598 1.211 22.124 1.00 95.44 158 GLY A O 1
ATOM 1231 N N . GLU A 1 159 ? 8.096 3.232 22.942 1.00 94.50 159 GLU A N 1
ATOM 1232 C CA . GLU A 1 159 ? 6.999 3.233 23.906 1.00 94.50 159 GLU A CA 1
ATOM 1233 C C . GLU A 1 159 ? 5.624 3.413 23.242 1.00 94.50 159 GLU A C 1
ATOM 1235 O O . GLU A 1 159 ? 5.432 4.272 22.375 1.00 94.50 159 GLU A O 1
ATOM 1240 N N . LEU A 1 160 ? 4.633 2.666 23.736 1.00 94.75 160 LEU A N 1
ATOM 1241 C CA . LEU A 1 160 ? 3.232 2.871 23.382 1.00 94.75 160 LEU A CA 1
ATOM 1242 C C . LEU A 1 160 ? 2.772 4.285 23.768 1.00 94.75 160 LEU A C 1
ATOM 1244 O O . LEU A 1 160 ? 3.063 4.799 24.855 1.00 94.75 160 LEU A O 1
ATOM 1248 N N . ARG A 1 161 ? 1.999 4.900 22.876 1.00 94.88 161 ARG A N 1
ATOM 1249 C CA . ARG A 1 161 ? 1.304 6.172 23.077 1.00 94.88 161 ARG A CA 1
ATOM 1250 C C . ARG A 1 161 ? -0.180 5.954 22.877 1.00 94.88 161 ARG A C 1
ATOM 1252 O O . ARG A 1 161 ? -0.594 5.330 21.903 1.00 94.88 161 ARG A O 1
ATOM 1259 N N . THR A 1 162 ? -0.971 6.470 23.810 1.00 94.00 162 THR A N 1
ATOM 1260 C CA . THR A 1 162 ? -2.426 6.322 23.810 1.00 94.00 162 THR A CA 1
ATOM 1261 C C . THR A 1 162 ? -3.081 7.680 23.985 1.00 94.00 162 THR A C 1
ATOM 1263 O O . THR A 1 162 ? -2.685 8.452 24.852 1.00 94.00 162 THR A O 1
ATOM 1266 N N . SER A 1 163 ? -4.099 7.967 23.181 1.00 93.62 163 SER A N 1
ATOM 1267 C CA . SER A 1 163 ? -4.827 9.235 23.220 1.00 93.62 163 SER A CA 1
ATOM 1268 C C . SER A 1 163 ? -6.325 8.996 23.077 1.00 93.62 163 SER A C 1
ATOM 1270 O O . SER A 1 163 ? -6.767 8.344 22.130 1.00 93.62 163 SER A O 1
ATOM 1272 N N . LYS A 1 164 ? -7.115 9.542 24.008 1.00 93.06 164 LYS A N 1
ATOM 1273 C CA . LYS A 1 164 ? -8.577 9.603 23.884 1.00 93.06 164 LYS A CA 1
ATOM 1274 C C . LYS A 1 164 ? -8.961 10.819 23.039 1.00 93.06 164 LYS A C 1
ATOM 1276 O O . LYS A 1 164 ? -8.563 11.945 23.345 1.00 93.06 164 LYS A O 1
ATOM 1281 N N . LEU A 1 165 ? -9.723 10.594 21.974 1.00 91.94 165 LEU A N 1
ATOM 1282 C CA . LEU A 1 165 ? -10.157 11.640 21.052 1.00 91.94 165 LEU A CA 1
ATOM 1283 C C . LEU A 1 165 ? -11.274 12.499 21.670 1.00 91.94 165 LEU A C 1
ATOM 1285 O O . LEU A 1 165 ? -11.995 12.075 22.571 1.00 91.94 165 LEU A O 1
ATOM 1289 N N . ASN A 1 166 ? -11.380 13.758 21.235 1.00 83.44 166 ASN A N 1
ATOM 1290 C CA . ASN A 1 166 ? -12.199 14.786 21.890 1.00 83.44 166 ASN A CA 1
ATOM 1291 C C . ASN A 1 166 ? -13.438 15.241 21.083 1.00 83.44 166 ASN A C 1
ATOM 1293 O O . ASN A 1 166 ? -13.808 16.415 21.123 1.00 83.44 166 ASN A O 1
ATOM 1297 N N . ASN A 1 167 ? -14.138 14.314 20.419 1.00 66.19 167 ASN A N 1
ATOM 1298 C CA . ASN A 1 167 ? -15.369 14.528 19.637 1.00 66.19 167 ASN A CA 1
ATOM 1299 C C . ASN A 1 167 ? -15.217 15.522 18.474 1.00 66.19 167 ASN A C 1
ATOM 1301 O O . ASN A 1 167 ? -15.998 16.475 18.377 1.00 66.19 167 ASN A O 1
ATOM 1305 N N . ARG A 1 168 ? -14.204 15.291 17.620 1.00 67.56 168 ARG A N 1
ATOM 1306 C CA . ARG A 1 168 ? -13.904 15.944 16.309 1.00 67.56 168 ARG A CA 1
ATOM 1307 C C . ARG A 1 168 ? -12.444 15.753 15.877 1.00 67.56 168 ARG A C 1
ATOM 1309 O O . ARG A 1 168 ? -12.071 16.214 14.799 1.00 67.56 168 ARG A O 1
ATOM 1316 N N . ALA A 1 169 ? -11.612 15.138 16.715 1.00 82.50 169 ALA A N 1
ATOM 1317 C CA . ALA A 1 169 ? -10.209 14.936 16.404 1.00 82.50 169 ALA A CA 1
ATOM 1318 C C . ALA A 1 169 ? -10.018 13.887 15.306 1.00 82.50 169 ALA A C 1
ATOM 1320 O O . ALA A 1 169 ? -10.794 12.944 15.147 1.00 82.50 169 ALA A O 1
ATOM 1321 N N . THR A 1 170 ? -8.940 14.076 14.557 1.00 93.31 170 THR A N 1
ATOM 1322 C CA . THR A 1 170 ? -8.354 13.033 13.725 1.00 93.31 170 THR A CA 1
ATOM 1323 C C . THR A 1 170 ? -7.112 12.529 14.441 1.00 93.31 170 THR A C 1
ATOM 1325 O O . THR A 1 170 ? -6.356 13.337 14.979 1.00 93.31 170 THR A O 1
ATOM 1328 N N . ALA A 1 171 ? -6.917 11.217 14.451 1.00 97.06 171 ALA A N 1
ATOM 1329 C CA . ALA A 1 171 ? -5.631 10.619 14.768 1.00 97.06 171 ALA A CA 1
ATOM 1330 C C . ALA A 1 171 ? -5.031 9.996 13.516 1.00 97.06 171 ALA A C 1
ATOM 1332 O O . ALA A 1 171 ? -5.763 9.495 12.661 1.00 97.06 171 ALA A O 1
ATOM 1333 N N . SER A 1 172 ? -3.712 10.035 13.404 1.00 98.06 172 SER A N 1
ATOM 1334 C CA . SER A 1 172 ? -2.990 9.603 12.217 1.00 98.06 172 SER A CA 1
ATOM 1335 C C . SER A 1 172 ? -1.658 8.975 12.610 1.00 98.06 172 SER A C 1
ATOM 1337 O O . SER A 1 172 ? -0.870 9.598 13.316 1.00 98.06 172 SER A O 1
ATOM 1339 N N . LEU A 1 173 ? -1.407 7.757 12.131 1.00 98.75 173 LEU A N 1
ATOM 1340 C CA . LEU A 1 173 ? -0.069 7.186 12.022 1.00 98.75 173 LEU A CA 1
ATOM 1341 C C . LEU A 1 173 ? 0.353 7.298 10.560 1.00 98.75 173 LEU A C 1
ATOM 1343 O O . LEU A 1 173 ? -0.292 6.714 9.694 1.00 98.75 173 LEU A O 1
ATOM 1347 N N . THR A 1 174 ? 1.413 8.039 10.279 1.00 98.56 174 THR A N 1
ATOM 1348 C CA . THR A 1 174 ? 1.902 8.302 8.922 1.00 98.56 174 THR A CA 1
ATOM 1349 C C . THR A 1 174 ? 3.321 7.766 8.763 1.00 98.56 174 THR A C 1
ATOM 1351 O O . THR A 1 174 ? 4.122 7.912 9.681 1.00 98.56 174 THR A O 1
ATOM 1354 N N . GLN A 1 175 ? 3.633 7.199 7.596 1.00 98.38 175 GLN A N 1
ATOM 1355 C CA . GLN A 1 175 ? 5.002 6.984 7.127 1.00 98.38 175 GLN A CA 1
ATOM 1356 C C . GLN A 1 175 ? 5.209 7.719 5.804 1.00 98.38 175 GLN A C 1
ATOM 1358 O O . GLN A 1 175 ? 4.494 7.479 4.830 1.00 98.38 175 GLN A O 1
ATOM 1363 N N . MET A 1 176 ? 6.235 8.557 5.768 1.00 97.31 176 MET A N 1
ATOM 1364 C CA . MET A 1 176 ? 6.790 9.220 4.595 1.00 97.31 176 MET A CA 1
ATOM 1365 C C . MET A 1 176 ? 8.219 8.728 4.353 1.00 97.31 176 MET A C 1
ATOM 1367 O O . MET A 1 176 ? 8.845 8.121 5.224 1.00 97.31 176 MET A O 1
ATOM 1371 N N . GLY A 1 177 ? 8.733 8.992 3.160 1.00 94.19 177 GLY A N 1
ATOM 1372 C CA . GLY A 1 177 ? 10.073 8.596 2.745 1.00 94.19 177 GLY A CA 1
ATOM 1373 C C . GLY A 1 177 ? 10.608 9.516 1.651 1.00 94.19 177 GLY A C 1
ATOM 1374 O O . GLY A 1 177 ? 9.953 10.510 1.311 1.00 94.19 177 GLY A O 1
ATOM 1375 N N . PRO A 1 178 ? 11.777 9.199 1.075 1.00 91.56 178 PRO A N 1
ATOM 1376 C CA . PRO A 1 178 ? 12.398 10.042 0.069 1.00 91.56 178 PRO A CA 1
ATOM 1377 C C . PRO A 1 178 ? 11.503 10.176 -1.166 1.00 91.56 178 PRO A C 1
ATOM 1379 O O . PRO A 1 178 ? 11.077 9.182 -1.752 1.00 91.56 178 PRO A O 1
ATOM 1382 N N . ASN A 1 179 ? 11.239 11.428 -1.551 1.00 85.81 179 ASN A N 1
ATOM 1383 C CA . ASN A 1 179 ? 10.534 11.823 -2.771 1.00 85.81 179 ASN A CA 1
ATOM 1384 C C . ASN A 1 179 ? 9.305 10.953 -3.113 1.00 85.81 179 ASN A C 1
ATOM 1386 O O . ASN A 1 179 ? 9.307 10.235 -4.118 1.00 85.81 179 ASN A O 1
ATOM 1390 N N . PRO A 1 180 ? 8.226 11.027 -2.313 1.00 82.38 180 PRO A N 1
ATOM 1391 C CA . PRO A 1 180 ? 7.042 10.220 -2.568 1.00 82.38 180 PRO A CA 1
ATOM 1392 C C . PRO A 1 180 ? 6.484 10.493 -3.969 1.00 82.38 180 PRO A C 1
ATOM 1394 O O . PRO A 1 180 ? 6.168 9.547 -4.670 1.00 82.38 180 PRO A O 1
ATOM 1397 N N . SER A 1 181 ? 6.480 11.744 -4.443 1.00 81.25 181 SER A N 1
ATOM 1398 C CA . SER A 1 181 ? 5.930 12.124 -5.756 1.00 81.25 181 SER A CA 1
ATOM 1399 C C . SER A 1 181 ? 6.562 11.436 -6.979 1.00 81.25 181 SER A C 1
ATOM 1401 O O . SER A 1 181 ? 5.970 11.499 -8.054 1.00 81.25 181 SER A O 1
ATOM 1403 N N . GLN A 1 182 ? 7.731 10.795 -6.823 1.00 81.81 182 GLN A N 1
ATOM 1404 C CA . GLN A 1 182 ? 8.545 10.198 -7.895 1.00 81.81 182 GLN A CA 1
ATOM 1405 C C . GLN A 1 182 ? 9.071 11.211 -8.935 1.00 81.81 182 GLN A C 1
ATOM 1407 O O . GLN A 1 182 ? 9.494 10.824 -10.021 1.00 81.81 182 GLN A O 1
ATOM 1412 N N . ILE A 1 183 ? 9.087 12.513 -8.620 1.00 81.44 183 ILE A N 1
ATOM 1413 C CA . ILE A 1 183 ? 9.557 13.567 -9.536 1.00 81.44 183 ILE A CA 1
ATOM 1414 C C . ILE A 1 183 ? 11.062 13.817 -9.332 1.00 81.44 183 ILE A C 1
ATOM 1416 O O . ILE A 1 183 ? 11.431 14.267 -8.252 1.00 81.44 183 ILE A O 1
ATOM 1420 N N . PRO A 1 184 ? 11.944 13.596 -10.322 1.00 80.94 184 PRO A N 1
ATOM 1421 C CA . PRO A 1 184 ? 13.393 13.761 -10.160 1.00 80.94 184 PRO A CA 1
ATOM 1422 C C . PRO A 1 184 ? 13.839 15.147 -9.643 1.00 80.94 184 PRO A C 1
ATOM 1424 O O . PRO A 1 184 ? 13.171 16.148 -9.914 1.00 80.94 184 PRO A O 1
ATOM 1427 N N . PRO A 1 185 ? 15.014 15.246 -8.986 1.00 80.06 185 PRO A N 1
ATOM 1428 C CA . PRO A 1 185 ? 15.967 14.168 -8.694 1.00 80.06 185 PRO A CA 1
ATOM 1429 C C . PRO A 1 185 ? 15.533 13.273 -7.517 1.00 80.06 185 PRO A C 1
ATOM 1431 O O . PRO A 1 185 ? 14.857 13.713 -6.589 1.00 80.06 185 PRO A O 1
ATOM 1434 N N . LEU A 1 186 ? 15.937 12.001 -7.551 1.00 77.81 186 LEU A N 1
ATOM 1435 C CA . LEU A 1 186 ? 15.735 11.038 -6.462 1.00 77.81 186 LEU A CA 1
ATOM 1436 C C . LEU A 1 186 ? 17.010 10.959 -5.610 1.00 77.81 186 LEU A C 1
ATOM 1438 O O . LEU A 1 186 ? 18.112 10.975 -6.153 1.00 77.81 186 LEU A O 1
ATOM 1442 N N . ALA A 1 187 ? 16.866 10.904 -4.284 1.00 81.56 187 ALA A N 1
ATOM 1443 C CA . ALA A 1 187 ? 17.999 10.754 -3.372 1.00 81.56 187 ALA A CA 1
ATOM 1444 C C . ALA A 1 187 ? 18.432 9.281 -3.299 1.00 81.56 187 ALA A C 1
ATOM 1446 O O . ALA A 1 187 ? 17.575 8.407 -3.204 1.00 81.56 187 ALA A O 1
ATOM 1447 N N . ASN A 1 188 ? 19.743 9.022 -3.287 1.00 84.56 188 ASN A N 1
ATOM 1448 C CA . ASN A 1 188 ? 20.319 7.679 -3.167 1.00 84.56 188 ASN A CA 1
ATOM 1449 C C . ASN A 1 188 ? 21.362 7.637 -2.041 1.00 84.56 188 ASN A C 1
ATOM 1451 O O . ASN A 1 188 ? 21.967 8.658 -1.696 1.00 84.56 188 ASN A O 1
ATOM 1455 N N . SER A 1 189 ? 21.585 6.447 -1.486 1.00 89.50 189 SER A N 1
ATOM 1456 C CA . SER A 1 189 ? 22.731 6.184 -0.612 1.00 89.50 189 SER A CA 1
ATOM 1457 C C . SER A 1 189 ? 24.025 6.193 -1.432 1.00 89.50 189 SER A C 1
ATOM 1459 O O . SER A 1 189 ? 24.008 5.929 -2.630 1.00 89.50 189 SER A O 1
ATOM 1461 N N . SER A 1 190 ? 25.162 6.468 -0.792 1.00 87.88 190 SER A N 1
ATOM 1462 C CA . SER A 1 190 ? 26.479 6.291 -1.415 1.00 87.88 190 SER A CA 1
ATOM 1463 C C . SER A 1 190 ? 27.086 4.939 -1.041 1.00 87.88 190 SER A C 1
ATOM 1465 O O . SER A 1 190 ? 26.588 4.235 -0.162 1.00 87.88 190 SER A O 1
ATOM 1467 N N . SER A 1 191 ? 28.236 4.608 -1.626 1.00 87.06 191 SER A N 1
ATOM 1468 C CA . SER A 1 191 ? 29.013 3.410 -1.277 1.00 87.06 191 SER A CA 1
ATOM 1469 C C . SER A 1 191 ? 29.486 3.359 0.186 1.00 87.06 191 SER A C 1
ATOM 1471 O O . SER A 1 191 ? 29.894 2.302 0.666 1.00 87.06 191 SER A O 1
ATOM 1473 N N . THR A 1 192 ? 29.453 4.485 0.907 1.00 90.19 192 THR A N 1
ATOM 1474 C CA . THR A 1 192 ? 29.980 4.601 2.279 1.00 90.19 192 THR A CA 1
ATOM 1475 C C . THR A 1 192 ? 28.999 5.188 3.288 1.00 90.19 192 THR A C 1
ATOM 1477 O O . THR A 1 192 ? 29.221 5.039 4.489 1.00 90.19 192 THR A O 1
ATOM 1480 N N . SER A 1 193 ? 27.897 5.783 2.828 1.00 91.25 193 SER A N 1
ATOM 1481 C CA . SER A 1 193 ? 26.889 6.402 3.687 1.00 91.25 193 SER A CA 1
ATOM 1482 C C . SER A 1 193 ? 25.484 6.037 3.225 1.00 91.25 193 SER A C 1
ATOM 1484 O O . SER A 1 193 ? 25.124 6.276 2.072 1.00 91.25 193 SER A O 1
ATOM 1486 N N . ARG A 1 194 ? 24.672 5.515 4.148 1.00 91.62 194 ARG A N 1
ATOM 1487 C CA . ARG A 1 194 ? 23.227 5.375 3.940 1.00 91.62 194 ARG A CA 1
ATOM 1488 C C . ARG A 1 194 ? 22.561 6.749 3.930 1.00 91.62 194 ARG A C 1
ATOM 1490 O O . ARG A 1 194 ? 23.048 7.671 4.585 1.00 91.62 194 ARG A O 1
ATOM 1497 N N . LEU A 1 195 ? 21.430 6.862 3.236 1.00 91.25 195 LEU A N 1
ATOM 1498 C CA . LEU A 1 195 ? 20.519 7.989 3.426 1.00 91.25 195 LEU A CA 1
ATOM 1499 C C . LEU A 1 195 ? 20.163 8.129 4.914 1.00 91.25 195 LEU A C 1
ATOM 1501 O O . LEU A 1 195 ? 19.881 7.135 5.581 1.00 91.25 195 LEU A O 1
ATOM 1505 N N . SER A 1 196 ? 20.162 9.357 5.421 1.00 90.38 196 SER A N 1
ATOM 1506 C CA . SER A 1 196 ? 19.696 9.714 6.764 1.00 90.38 196 SER A CA 1
ATOM 1507 C C . SER A 1 196 ? 18.678 10.840 6.652 1.00 90.38 196 SER A C 1
ATOM 1509 O O . SER A 1 196 ? 18.718 11.593 5.677 1.00 90.38 196 SER A O 1
ATOM 1511 N N . ASP A 1 197 ? 17.762 10.951 7.617 1.00 89.06 197 ASP A N 1
ATOM 1512 C CA . ASP A 1 197 ? 16.806 12.063 7.692 1.00 89.06 197 ASP A CA 1
ATOM 1513 C C . ASP A 1 197 ? 15.887 12.189 6.451 1.00 89.06 197 ASP A C 1
ATOM 1515 O O . ASP A 1 197 ? 15.383 13.268 6.134 1.00 89.06 197 ASP A O 1
ATOM 1519 N N . VAL A 1 198 ? 15.680 11.088 5.715 1.00 92.19 198 VAL A N 1
ATOM 1520 C CA . VAL A 1 198 ? 14.810 11.031 4.520 1.00 92.19 198 VAL A CA 1
ATOM 1521 C C . VAL A 1 198 ? 13.479 10.326 4.767 1.00 92.19 198 VAL A C 1
ATOM 1523 O O . VAL A 1 198 ? 12.560 10.454 3.957 1.00 92.19 198 VAL A O 1
ATOM 1526 N N . PHE A 1 199 ? 13.383 9.569 5.858 1.00 95.81 199 PHE A N 1
ATOM 1527 C CA . PHE A 1 199 ? 12.155 8.926 6.300 1.00 95.81 199 PHE A CA 1
ATOM 1528 C C . PHE A 1 199 ? 11.586 9.682 7.490 1.00 95.81 199 PHE A C 1
ATOM 1530 O O . PHE A 1 199 ? 12.319 10.102 8.380 1.00 95.81 199 PHE A O 1
ATOM 1537 N N . ASP A 1 200 ? 10.270 9.845 7.491 1.00 96.81 200 ASP A N 1
ATOM 1538 C CA . ASP A 1 200 ? 9.546 10.583 8.517 1.00 96.81 200 ASP A CA 1
ATOM 15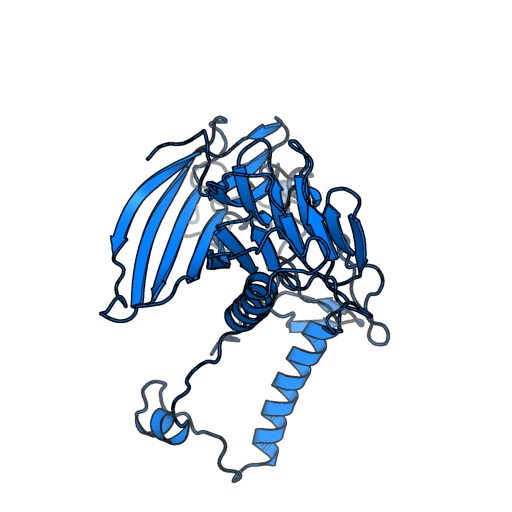39 C C . ASP A 1 200 ? 8.291 9.792 8.875 1.00 96.81 200 ASP A C 1
ATOM 1541 O O . ASP A 1 200 ? 7.421 9.532 8.042 1.00 96.81 200 ASP A O 1
ATOM 1545 N N . ALA A 1 201 ? 8.233 9.357 10.122 1.00 98.38 201 ALA A N 1
ATOM 1546 C CA . ALA A 1 201 ? 7.121 8.649 10.709 1.00 98.38 201 ALA A CA 1
ATOM 1547 C C . ALA A 1 201 ? 6.517 9.515 11.806 1.00 98.38 201 ALA A C 1
ATOM 1549 O O . ALA A 1 201 ? 7.235 10.019 12.668 1.00 98.38 201 ALA A O 1
ATOM 1550 N N . ARG A 1 202 ? 5.193 9.672 11.800 1.00 98.38 202 ARG A N 1
ATOM 1551 C CA . ARG A 1 202 ? 4.490 10.521 12.771 1.00 98.38 202 ARG A CA 1
ATOM 1552 C C . ARG A 1 202 ? 3.294 9.801 13.346 1.00 98.38 202 ARG A C 1
ATOM 1554 O O . ARG A 1 202 ? 2.496 9.247 12.591 1.00 98.38 202 ARG A O 1
ATOM 1561 N N . PHE A 1 203 ? 3.139 9.873 14.662 1.00 98.50 203 PHE A N 1
ATOM 1562 C CA . PHE A 1 203 ? 1.877 9.574 15.327 1.00 98.50 203 PHE A CA 1
ATOM 1563 C C . PHE A 1 203 ? 1.324 10.868 15.918 1.00 98.50 203 PHE A C 1
ATOM 1565 O O . PHE A 1 203 ? 1.914 11.453 16.825 1.00 98.50 203 PHE A O 1
ATOM 1572 N N . GLU A 1 204 ? 0.202 11.318 15.366 1.00 97.44 204 GLU A N 1
ATOM 1573 C CA . GLU A 1 204 ? -0.474 12.561 15.728 1.00 97.44 204 GLU A CA 1
ATOM 1574 C C . GLU A 1 204 ? -1.883 12.228 16.232 1.0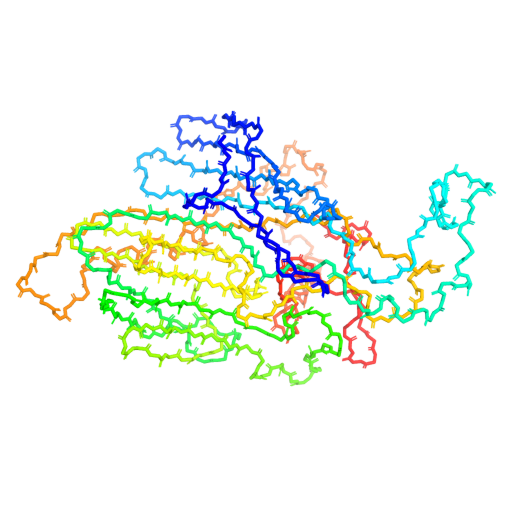0 97.44 204 GLU A C 1
ATOM 1576 O O . GLU A 1 204 ? -2.678 11.621 15.513 1.00 97.44 204 GLU A O 1
ATOM 1581 N N . ALA A 1 205 ? -2.212 12.624 17.460 1.00 95.06 205 ALA A N 1
ATOM 1582 C CA . ALA A 1 205 ? -3.530 12.475 18.072 1.00 95.06 205 ALA A CA 1
ATOM 1583 C C . ALA A 1 205 ? -3.794 13.617 19.078 1.00 95.06 205 ALA A C 1
ATOM 1585 O O . ALA A 1 205 ? -3.012 14.558 19.214 1.00 95.06 205 ALA A O 1
ATOM 1586 N N . SER A 1 206 ? -4.927 13.588 19.787 1.00 91.00 206 SER A N 1
ATOM 1587 C CA . SER A 1 206 ? -5.273 14.653 20.742 1.00 91.00 206 SER A CA 1
ATOM 1588 C C . SER A 1 206 ? -4.272 14.710 21.899 1.00 91.00 206 SER A C 1
ATOM 1590 O O . SER A 1 206 ? -4.276 13.844 22.769 1.00 91.00 206 SER A O 1
ATOM 1592 N N . GLY A 1 207 ? -3.429 15.744 21.919 1.00 88.19 207 GLY A N 1
ATOM 1593 C CA . GLY A 1 207 ? -2.404 15.919 22.954 1.00 88.19 207 GLY A CA 1
ATOM 1594 C C . GLY A 1 207 ? -1.164 15.033 22.789 1.00 88.19 207 GLY A C 1
ATOM 1595 O O . GLY A 1 207 ? -0.273 15.117 23.624 1.00 88.19 207 GLY A O 1
ATOM 1596 N N . GLU A 1 208 ? -1.086 14.244 21.716 1.00 90.12 208 GLU A N 1
ATOM 1597 C CA . GLU A 1 208 ? 0.040 13.363 21.398 1.00 90.12 208 GLU A CA 1
ATOM 1598 C C . GLU A 1 208 ? 0.580 13.723 20.012 1.00 90.12 208 GLU A C 1
ATOM 1600 O O . GLU A 1 208 ? -0.165 13.745 19.033 1.00 90.12 208 GLU A O 1
ATOM 1605 N N . ALA A 1 209 ? 1.871 14.019 19.922 1.00 95.69 209 ALA A N 1
ATOM 1606 C CA . ALA A 1 209 ? 2.563 14.223 18.657 1.00 95.69 209 ALA A CA 1
ATOM 1607 C C . ALA A 1 209 ? 4.004 13.753 18.833 1.00 95.69 209 ALA A C 1
ATOM 1609 O O . ALA A 1 209 ? 4.785 14.387 19.545 1.00 95.69 209 ALA A O 1
ATOM 1610 N N . ILE A 1 210 ? 4.330 12.617 18.225 1.00 97.50 210 ILE A N 1
ATOM 1611 C CA . ILE A 1 210 ? 5.680 12.052 18.231 1.00 97.50 210 ILE A CA 1
ATOM 1612 C C . ILE A 1 210 ? 6.149 11.805 16.800 1.00 97.50 210 ILE A C 1
ATOM 1614 O O . ILE A 1 210 ? 5.338 11.534 15.911 1.00 97.50 210 ILE A O 1
ATOM 1618 N N . GLU A 1 211 ? 7.460 11.899 16.602 1.00 97.88 211 GLU A N 1
ATOM 1619 C CA . GLU A 1 211 ? 8.132 11.723 15.315 1.00 97.88 211 GLU A CA 1
ATOM 1620 C C . GLU A 1 211 ? 9.296 10.731 15.472 1.00 97.88 211 GLU A C 1
ATOM 1622 O O . GLU A 1 211 ? 9.921 10.656 16.534 1.00 97.88 211 GLU A O 1
ATOM 1627 N N . ALA A 1 212 ? 9.567 9.960 14.424 1.00 97.75 212 ALA A N 1
ATOM 1628 C CA . ALA A 1 212 ? 10.694 9.037 14.290 1.00 97.75 212 ALA A CA 1
ATOM 1629 C C . ALA A 1 212 ? 10.99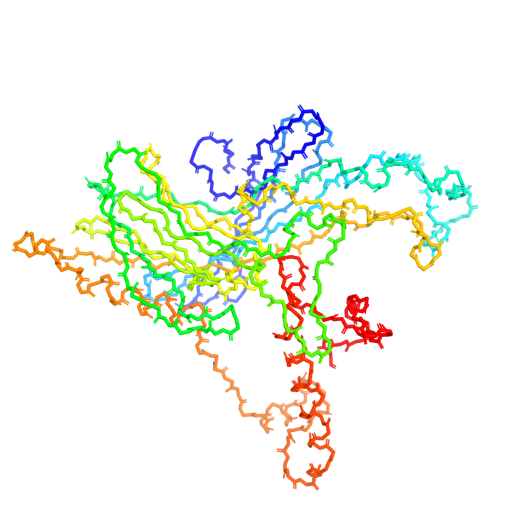0 8.831 12.798 1.00 97.75 212 ALA A C 1
ATOM 1631 O O . ALA A 1 212 ? 10.288 9.378 11.953 1.00 97.75 212 ALA A O 1
ATOM 1632 N N . GLU A 1 213 ? 11.971 8.002 12.440 1.00 97.25 213 GLU A N 1
ATOM 1633 C CA . GLU A 1 213 ? 12.175 7.656 11.026 1.00 97.25 213 GLU A CA 1
ATOM 1634 C C . GLU A 1 213 ? 11.291 6.477 10.565 1.00 97.25 213 GLU A C 1
ATOM 1636 O O . GLU A 1 213 ? 11.018 6.333 9.373 1.00 97.25 213 GLU A O 1
ATOM 1641 N N . ARG A 1 214 ? 10.800 5.637 11.491 1.00 97.31 214 ARG A N 1
ATOM 1642 C CA . ARG A 1 214 ? 10.026 4.425 11.168 1.00 97.31 214 ARG A CA 1
ATOM 1643 C C . ARG A 1 214 ? 8.782 4.252 12.042 1.00 97.31 214 ARG A C 1
ATOM 1645 O O . ARG A 1 214 ? 8.840 4.300 13.271 1.00 97.31 214 ARG A O 1
ATOM 1652 N N . ALA A 1 215 ? 7.651 4.013 11.384 1.00 97.81 215 ALA A N 1
ATOM 1653 C CA . ALA A 1 215 ? 6.392 3.607 11.996 1.00 97.81 215 ALA A CA 1
ATOM 1654 C C . ALA A 1 215 ? 6.292 2.072 12.083 1.00 97.81 215 ALA A C 1
ATOM 1656 O O . ALA A 1 215 ? 6.799 1.369 11.206 1.00 97.81 215 ALA A O 1
ATOM 1657 N N . PRO A 1 216 ? 5.567 1.529 13.077 1.00 96.81 216 PRO A N 1
ATOM 1658 C CA . PRO A 1 216 ? 5.392 0.089 13.245 1.00 96.81 216 PRO A CA 1
ATOM 1659 C C . PRO A 1 216 ? 4.372 -0.507 12.265 1.00 96.81 216 PRO A C 1
ATOM 1661 O O . PRO A 1 216 ? 4.213 -1.716 12.208 1.00 96.81 216 PRO A O 1
ATOM 1664 N N . GLY A 1 217 ? 3.644 0.328 11.520 1.00 97.88 217 GLY A N 1
ATOM 1665 C CA . GLY A 1 217 ? 2.679 -0.117 10.519 1.00 97.88 217 GLY A CA 1
ATOM 1666 C C . GLY A 1 217 ? 1.306 -0.526 11.030 1.00 97.88 217 GLY A C 1
ATOM 1667 O O . GLY A 1 217 ? 0.498 -1.011 10.238 1.00 97.88 217 GLY A O 1
ATOM 1668 N N . TRP A 1 218 ? 1.008 -0.275 12.307 1.00 98.50 218 TRP A N 1
ATOM 1669 C CA . TRP A 1 218 ? -0.285 -0.574 12.912 1.00 98.50 218 TRP A CA 1
ATOM 1670 C C . TRP A 1 218 ? -0.814 0.540 13.824 1.00 98.50 218 TRP A C 1
ATOM 1672 O O . TRP A 1 218 ? -0.059 1.285 14.449 1.00 98.50 218 TRP A O 1
ATOM 1682 N N . LEU A 1 219 ? -2.139 0.621 13.941 1.00 98.62 219 LEU A N 1
ATOM 1683 C CA . LEU A 1 219 ? -2.845 1.475 14.898 1.00 98.62 219 LEU A CA 1
ATOM 1684 C C . LEU A 1 219 ? -4.055 0.719 15.453 1.00 98.62 219 LEU A C 1
ATOM 1686 O O . LEU A 1 219 ? -4.804 0.083 14.706 1.00 98.62 219 LEU A O 1
ATOM 1690 N N . ILE A 1 220 ? -4.255 0.808 16.766 1.00 98.38 220 ILE A N 1
ATOM 1691 C CA . ILE A 1 220 ? -5.440 0.291 17.451 1.00 98.38 220 ILE A CA 1
ATOM 1692 C C . ILE A 1 220 ? -6.380 1.457 17.750 1.00 98.38 220 ILE A C 1
ATOM 1694 O O . ILE A 1 220 ? -5.945 2.485 18.259 1.00 98.38 220 ILE A O 1
ATOM 1698 N N . ALA A 1 221 ? -7.667 1.295 17.456 1.00 97.31 221 ALA A N 1
ATOM 1699 C CA . ALA A 1 221 ? -8.727 2.209 17.862 1.00 97.31 221 ALA A CA 1
ATOM 1700 C C . ALA A 1 221 ? -9.793 1.429 18.630 1.00 97.31 221 ALA A C 1
ATOM 1702 O O . ALA A 1 221 ? -10.175 0.337 18.207 1.00 97.31 221 ALA A O 1
ATOM 1703 N N . HIS A 1 222 ? -10.289 1.962 19.741 1.00 96.38 222 HIS A N 1
ATOM 1704 C CA . HIS A 1 222 ? -11.300 1.283 20.547 1.00 96.38 222 HIS A CA 1
ATOM 1705 C C . HIS A 1 222 ? -12.172 2.251 21.350 1.00 96.38 222 HIS A C 1
ATOM 1707 O O . HIS A 1 222 ? -11.775 3.383 21.607 1.00 96.38 222 HIS A O 1
ATOM 1713 N N . ASP A 1 223 ? -13.344 1.792 21.778 1.00 93.31 223 ASP A N 1
ATOM 1714 C CA . ASP A 1 223 ? -14.105 2.396 22.874 1.00 93.31 223 ASP A CA 1
ATOM 1715 C C . ASP A 1 223 ? -14.047 1.490 24.119 1.00 93.31 223 ASP A C 1
ATOM 1717 O O . ASP A 1 223 ? -13.121 0.690 24.286 1.00 93.31 223 ASP A O 1
ATOM 1721 N N . ASN A 1 224 ? -15.022 1.620 25.020 1.00 90.50 224 ASN A N 1
ATOM 1722 C CA . ASN A 1 224 ? -15.089 0.813 26.240 1.00 90.50 224 ASN A CA 1
ATOM 1723 C C . ASN A 1 224 ? -15.620 -0.618 26.004 1.00 90.50 224 ASN A C 1
ATOM 1725 O O . ASN A 1 224 ? -15.642 -1.406 26.946 1.00 90.50 224 ASN A O 1
ATOM 1729 N N . GLN A 1 225 ? -16.078 -0.955 24.791 1.00 92.44 225 GLN A N 1
ATOM 1730 C CA . GLN A 1 225 ? -16.726 -2.232 24.469 1.00 92.44 225 GLN A CA 1
ATOM 1731 C C . GLN A 1 225 ? -16.085 -2.963 23.279 1.00 92.44 225 GLN A C 1
ATOM 1733 O O . GLN A 1 225 ? -16.032 -4.195 23.263 1.00 92.44 225 GLN A O 1
ATOM 1738 N N . TRP A 1 226 ? -15.623 -2.236 22.268 1.00 96.00 226 TRP A N 1
ATOM 1739 C CA . TRP A 1 226 ? -15.153 -2.761 20.994 1.00 96.00 226 TRP A CA 1
ATOM 1740 C C . TRP A 1 226 ? -13.858 -2.088 20.577 1.00 96.00 226 TRP A C 1
ATOM 1742 O O . TRP A 1 226 ? -13.673 -0.890 20.761 1.00 96.00 226 TRP A O 1
ATOM 1752 N N . GLY A 1 227 ? -12.997 -2.860 19.927 1.00 97.06 227 GLY A N 1
ATOM 1753 C CA . GLY A 1 227 ? -11.783 -2.361 19.311 1.00 97.06 227 GLY A CA 1
ATOM 1754 C C . GLY A 1 227 ? -11.570 -2.922 17.915 1.00 97.06 227 GLY A C 1
ATOM 1755 O O . GLY A 1 227 ? -12.050 -4.005 17.562 1.00 97.06 227 GLY A O 1
ATOM 1756 N N . VAL A 1 228 ? -10.840 -2.153 17.117 1.00 98.38 228 VAL A N 1
ATOM 1757 C CA . VAL A 1 228 ? -10.295 -2.558 15.830 1.00 98.38 228 VAL A CA 1
ATOM 1758 C C . VAL A 1 228 ? -8.812 -2.212 15.791 1.00 98.38 228 VAL A C 1
ATOM 1760 O O . VAL A 1 228 ? -8.411 -1.075 16.022 1.00 98.38 228 VAL A O 1
ATOM 1763 N N . GLY A 1 229 ? -7.993 -3.211 15.501 1.00 98.38 229 GLY A N 1
ATOM 1764 C CA . GLY A 1 229 ? -6.611 -3.027 15.102 1.00 98.38 229 GLY A CA 1
ATOM 1765 C C . GLY A 1 229 ? -6.491 -3.073 13.592 1.00 98.38 229 GLY A C 1
ATOM 1766 O O . GLY A 1 229 ? -7.077 -3.951 12.961 1.00 98.38 229 GLY A O 1
ATOM 1767 N N . LEU A 1 230 ? -5.745 -2.137 13.019 1.00 98.69 230 LEU A N 1
ATOM 1768 C CA . LEU A 1 230 ? -5.405 -2.114 11.602 1.00 98.69 230 LEU A CA 1
ATOM 1769 C C . LEU A 1 230 ? -3.890 -2.178 11.459 1.00 98.69 230 LEU A C 1
ATOM 1771 O O . LEU A 1 230 ? -3.194 -1.416 12.124 1.00 98.69 230 LEU A O 1
ATOM 1775 N N . GLY A 1 231 ? -3.408 -3.063 10.591 1.00 98.44 231 GLY A N 1
ATOM 1776 C CA . GLY A 1 231 ? -1.997 -3.195 10.240 1.00 98.44 231 GLY A CA 1
ATOM 1777 C C . GLY A 1 231 ? -1.788 -3.345 8.735 1.00 98.44 231 GLY A C 1
ATOM 1778 O O . GLY A 1 231 ? -2.676 -3.828 8.028 1.00 98.44 231 GLY A O 1
ATOM 1779 N N . PHE A 1 232 ? -0.616 -2.947 8.253 1.00 98.50 232 PHE A N 1
ATOM 1780 C CA . PHE A 1 232 ? -0.137 -3.194 6.891 1.00 98.50 232 PHE A CA 1
ATOM 1781 C C . PHE A 1 232 ? 1.084 -4.107 6.944 1.00 98.50 232 PHE A C 1
ATOM 1783 O O . PHE A 1 232 ? 1.989 -3.863 7.734 1.00 98.50 232 PHE A O 1
ATOM 1790 N N . THR A 1 233 ? 1.159 -5.096 6.058 1.00 95.19 233 THR A N 1
ATOM 1791 C CA . THR A 1 233 ? 2.318 -6.004 5.993 1.00 95.19 233 THR A CA 1
ATOM 1792 C C . THR A 1 233 ? 3.617 -5.283 5.617 1.00 95.19 233 THR A C 1
ATOM 1794 O O . THR A 1 233 ? 4.680 -5.640 6.104 1.00 95.19 233 THR A O 1
ATOM 1797 N N . SER A 1 234 ? 3.533 -4.244 4.779 1.00 96.25 234 SER A N 1
ATOM 1798 C CA . SER A 1 234 ? 4.687 -3.488 4.264 1.00 96.25 234 SER A CA 1
ATOM 1799 C C . SER A 1 234 ? 4.460 -1.981 4.407 1.00 96.25 234 SER A C 1
ATOM 1801 O O . SER A 1 234 ? 4.418 -1.238 3.427 1.00 96.25 234 SER A O 1
ATOM 1803 N N . PHE A 1 235 ? 4.193 -1.512 5.632 1.00 97.88 235 PHE A N 1
ATOM 1804 C CA . PHE A 1 235 ? 3.866 -0.099 5.874 1.00 97.88 235 PHE A CA 1
ATOM 1805 C C . PHE A 1 235 ? 5.033 0.842 5.585 1.00 97.88 235 PHE A C 1
ATOM 1807 O O . PHE A 1 235 ? 4.838 1.890 4.970 1.00 97.88 235 PHE A O 1
ATOM 1814 N N . PHE A 1 236 ? 6.222 0.465 6.060 1.00 97.25 236 PHE A N 1
ATOM 1815 C CA . PHE A 1 236 ? 7.427 1.270 5.936 1.00 97.25 236 PHE A CA 1
ATOM 1816 C C . PHE A 1 236 ? 7.965 1.222 4.505 1.00 97.25 236 PHE A C 1
ATOM 1818 O O . PHE A 1 236 ? 8.203 2.252 3.877 1.00 97.25 236 PHE A O 1
ATOM 1825 N N . GLU A 1 237 ? 8.094 0.009 3.978 1.00 96.62 237 GLU A N 1
ATOM 1826 C CA . GLU A 1 237 ? 8.720 -0.280 2.696 1.00 96.62 237 GLU A CA 1
ATOM 1827 C C . GLU A 1 237 ? 7.884 0.248 1.526 1.00 96.62 237 GLU A C 1
ATOM 1829 O O . GLU A 1 237 ? 8.434 0.687 0.527 1.00 96.62 237 GLU A O 1
ATOM 1834 N N . GLU A 1 238 ? 6.555 0.288 1.645 1.00 97.00 238 GLU A N 1
ATOM 1835 C CA . GLU A 1 238 ? 5.667 0.833 0.612 1.00 97.00 238 GLU A CA 1
ATOM 1836 C C . GLU A 1 238 ? 5.140 2.241 0.948 1.00 97.00 238 GLU A C 1
ATOM 1838 O O . GLU A 1 238 ? 3.980 2.559 0.644 1.00 97.00 238 GLU A O 1
ATOM 1843 N N . TYR A 1 239 ? 5.949 3.082 1.598 1.00 97.25 239 TYR A N 1
ATOM 1844 C CA . TYR A 1 239 ? 5.604 4.490 1.820 1.00 97.25 239 TYR A CA 1
ATOM 1845 C C . TYR A 1 239 ? 5.193 5.186 0.495 1.00 97.25 239 TYR A C 1
ATOM 1847 O O . TYR A 1 239 ? 5.608 4.767 -0.593 1.00 97.25 239 TYR A O 1
ATOM 1855 N N . PRO A 1 240 ? 4.405 6.273 0.541 1.00 97.75 240 PRO A N 1
ATOM 1856 C CA . PRO A 1 240 ? 3.802 6.903 1.708 1.00 97.75 240 PRO A CA 1
ATOM 1857 C C . PRO A 1 240 ? 2.490 6.232 2.136 1.00 97.75 240 PRO A C 1
ATOM 1859 O O . PRO A 1 240 ? 1.558 6.085 1.341 1.00 97.75 240 PRO A O 1
ATOM 1862 N N . LYS A 1 241 ? 2.368 5.911 3.425 1.00 98.19 241 LYS A N 1
ATOM 1863 C CA . LYS A 1 241 ? 1.163 5.289 3.990 1.00 98.19 241 LYS A CA 1
ATOM 1864 C C . LYS A 1 241 ? 0.637 6.043 5.195 1.00 98.19 241 LYS A C 1
ATOM 1866 O O . LYS A 1 241 ? 1.362 6.775 5.867 1.00 98.19 241 LYS A O 1
ATOM 1871 N N . GLU A 1 242 ? -0.645 5.848 5.472 1.00 98.75 242 GLU A N 1
ATOM 1872 C CA . GLU A 1 242 ? -1.285 6.418 6.650 1.00 98.75 242 GLU A CA 1
ATOM 1873 C C . GLU A 1 242 ? -2.400 5.508 7.176 1.00 98.75 242 GLU A C 1
ATOM 1875 O O . GLU A 1 242 ? -3.230 5.014 6.412 1.00 98.75 242 GLU A O 1
ATOM 1880 N N . ILE A 1 243 ? -2.453 5.329 8.496 1.00 98.81 243 ILE A N 1
ATOM 1881 C CA . ILE A 1 243 ? -3.637 4.836 9.199 1.00 98.81 243 ILE A CA 1
ATOM 1882 C C . ILE A 1 243 ? -4.278 6.018 9.914 1.00 98.81 243 ILE A C 1
ATOM 1884 O O . ILE A 1 243 ? -3.657 6.627 10.782 1.00 98.81 243 ILE A O 1
ATOM 1888 N N . GLN A 1 244 ? -5.524 6.331 9.569 1.00 98.31 244 GLN A N 1
ATOM 1889 C CA . GLN A 1 244 ? -6.222 7.506 10.083 1.00 98.31 244 GLN A CA 1
ATOM 1890 C C . GLN A 1 244 ? -7.549 7.133 10.742 1.00 98.31 244 GLN A C 1
ATOM 1892 O O . GLN A 1 244 ? -8.371 6.448 10.138 1.00 98.31 244 GLN A O 1
ATOM 1897 N N . VAL A 1 245 ? -7.792 7.644 11.947 1.00 97.75 245 VAL A N 1
ATOM 1898 C CA . VAL A 1 245 ? -9.092 7.598 12.628 1.00 97.75 245 VAL A CA 1
ATOM 1899 C C . VAL A 1 245 ? -9.712 8.985 12.567 1.00 97.75 245 VAL A C 1
ATOM 1901 O O . VAL A 1 245 ? -9.155 9.937 13.108 1.00 97.75 245 VAL A O 1
ATOM 1904 N N . THR A 1 246 ? -10.870 9.100 11.926 1.00 94.88 246 THR A N 1
ATOM 1905 C CA . THR A 1 246 ? -11.642 10.341 11.815 1.00 94.88 246 THR A CA 1
ATOM 1906 C C . THR A 1 246 ? -12.921 10.207 12.632 1.00 94.88 246 THR A C 1
ATOM 1908 O O . THR A 1 246 ? -13.920 9.656 12.160 1.00 94.88 246 THR A O 1
ATOM 1911 N N . GLU A 1 247 ? -12.903 10.734 13.857 1.00 91.62 247 GLU A N 1
ATOM 1912 C CA . GLU A 1 247 ? -13.993 10.545 14.820 1.00 91.62 247 GLU A CA 1
ATOM 1913 C C . GLU A 1 247 ? -15.304 11.201 14.388 1.00 91.62 247 GLU A C 1
ATOM 1915 O O . GLU A 1 247 ? -16.377 10.657 14.610 1.00 91.62 247 GLU A O 1
ATOM 1920 N N . SER A 1 248 ? -15.241 12.333 13.684 1.00 90.31 248 SER A N 1
ATOM 1921 C CA . SER A 1 248 ? -16.440 13.014 13.183 1.00 90.31 248 SER A CA 1
ATOM 1922 C C . SER A 1 248 ? -17.227 12.222 12.133 1.00 90.31 248 SER A C 1
ATOM 1924 O O . SER A 1 248 ? -18.354 12.601 11.818 1.00 90.31 248 SER A O 1
ATOM 1926 N N . GLU A 1 249 ? -16.633 11.175 11.554 1.00 90.56 249 GLU A N 1
ATOM 1927 C CA . GLU A 1 249 ? -17.254 10.338 10.520 1.00 90.56 249 GLU A CA 1
ATOM 1928 C C . GLU A 1 249 ? -17.454 8.876 10.963 1.00 90.56 249 GLU A C 1
ATOM 1930 O O . GLU A 1 249 ? -18.043 8.089 10.215 1.00 90.56 249 GLU A O 1
ATOM 1935 N N . ASP A 1 250 ? -16.971 8.511 12.155 1.00 92.75 250 ASP A N 1
ATOM 1936 C CA . ASP A 1 250 ? -16.812 7.129 12.621 1.00 92.75 250 ASP A CA 1
ATOM 1937 C C . ASP A 1 250 ? -15.973 6.261 11.666 1.00 92.75 250 ASP A C 1
ATOM 1939 O O . ASP A 1 250 ? -16.330 5.121 11.354 1.00 92.75 250 ASP A O 1
ATOM 1943 N N . MET A 1 251 ? -14.877 6.810 11.134 1.00 94.50 251 MET A N 1
ATOM 1944 C CA . MET A 1 251 ? -14.115 6.174 10.055 1.00 94.50 251 MET A CA 1
ATOM 1945 C C . MET A 1 251 ? -12.686 5.838 10.466 1.00 94.50 251 MET A C 1
ATOM 1947 O O . MET A 1 251 ? -11.942 6.698 10.922 1.00 94.50 251 MET A O 1
ATOM 1951 N N . LEU A 1 252 ? -12.282 4.600 10.194 1.00 97.12 252 LEU A N 1
ATOM 1952 C CA . LEU A 1 252 ? -10.890 4.166 10.139 1.00 97.12 252 LEU A CA 1
ATOM 1953 C C . LEU A 1 252 ? -10.484 4.037 8.667 1.00 97.12 252 LEU A C 1
ATOM 1955 O O . LEU A 1 252 ? -11.134 3.320 7.906 1.00 97.12 252 LEU A O 1
ATOM 1959 N N . THR A 1 253 ? -9.427 4.726 8.254 1.00 98.06 253 THR A N 1
ATOM 1960 C CA . THR A 1 253 ? -8.939 4.742 6.872 1.00 98.06 253 THR A CA 1
ATOM 1961 C C . THR A 1 253 ? -7.528 4.175 6.802 1.00 98.06 253 THR A C 1
ATOM 1963 O O . THR A 1 253 ? -6.628 4.653 7.486 1.00 98.06 253 THR A O 1
ATOM 1966 N N . ALA A 1 254 ? -7.357 3.170 5.949 1.00 98.38 254 ALA A N 1
ATOM 1967 C CA . ALA A 1 254 ? -6.087 2.578 5.567 1.00 98.38 254 ALA A CA 1
ATOM 1968 C C . ALA A 1 254 ? -5.665 3.179 4.220 1.00 98.38 254 ALA A C 1
ATOM 1970 O O . ALA A 1 254 ? -6.118 2.723 3.167 1.00 98.38 254 ALA A O 1
ATOM 1971 N N . TYR A 1 255 ? -4.836 4.220 4.241 1.00 98.56 255 TYR A N 1
ATOM 1972 C CA . TYR A 1 255 ? -4.292 4.816 3.025 1.00 98.56 255 TYR A CA 1
ATOM 1973 C C . TYR A 1 255 ? -3.108 3.984 2.525 1.00 98.56 255 TYR A C 1
ATOM 1975 O O . TYR A 1 255 ? -2.041 3.980 3.139 1.00 98.56 255 TYR A O 1
ATOM 1983 N N . SER A 1 256 ? -3.287 3.308 1.387 1.00 97.44 256 SER A N 1
ATOM 1984 C CA . SER A 1 256 ? -2.172 2.729 0.630 1.00 97.44 256 SER A CA 1
ATOM 1985 C C . SER A 1 256 ? -1.334 3.815 -0.053 1.00 97.44 256 SER A C 1
ATOM 1987 O O . SER A 1 256 ? -0.153 3.581 -0.280 1.00 97.44 256 SER A O 1
ATOM 1989 N N . TRP A 1 257 ? -1.942 4.982 -0.314 1.00 97.94 257 TRP A N 1
ATOM 1990 C CA . TRP A 1 257 ? -1.287 6.243 -0.667 1.00 97.94 257 TRP A CA 1
ATOM 1991 C C . TRP A 1 257 ? -1.874 7.390 0.162 1.00 97.94 257 TRP A C 1
ATOM 1993 O O . TRP A 1 257 ? -3.050 7.737 -0.012 1.00 97.94 257 TRP A O 1
ATOM 2003 N N . SER A 1 258 ? -1.082 7.975 1.067 1.00 97.38 258 SER A N 1
ATOM 2004 C CA . SER A 1 258 ? -1.547 9.087 1.913 1.00 97.38 258 SER A CA 1
ATOM 2005 C C . SER A 1 258 ? -1.626 10.408 1.133 1.00 97.38 258 SER A C 1
ATOM 2007 O O . SER A 1 258 ? -0.656 10.793 0.478 1.00 97.38 258 SER A O 1
ATOM 2009 N N . PRO A 1 259 ? -2.718 11.188 1.271 1.00 95.50 259 PRO A N 1
ATOM 2010 C CA . PRO A 1 259 ? -2.807 12.518 0.670 1.00 95.50 259 PRO A CA 1
ATOM 2011 C C . PRO A 1 259 ? -1.800 13.524 1.249 1.00 95.50 259 PRO A C 1
ATOM 2013 O O . PRO A 1 259 ? -1.574 14.563 0.624 1.00 95.50 259 PRO A O 1
ATOM 2016 N N . LYS A 1 260 ? -1.186 13.241 2.411 1.00 95.50 260 LYS A N 1
ATOM 2017 C CA . LYS A 1 260 ? -0.130 14.080 3.005 1.00 95.50 260 LYS A CA 1
ATOM 2018 C C . LYS A 1 260 ? 1.156 14.088 2.166 1.00 95.50 260 LYS A C 1
ATOM 2020 O O . LYS A 1 260 ? 1.918 15.043 2.254 1.00 95.50 260 LYS A O 1
ATOM 2025 N N . ALA A 1 261 ? 1.379 13.065 1.340 1.00 93.81 261 ALA A N 1
ATOM 2026 C CA . ALA A 1 261 ? 2.586 12.922 0.527 1.00 93.81 261 ALA A CA 1
ATOM 2027 C C . ALA A 1 261 ? 2.591 13.772 -0.754 1.00 93.81 261 ALA A C 1
ATOM 2029 O O . ALA A 1 261 ? 3.604 13.860 -1.445 1.00 93.81 261 ALA A O 1
ATOM 2030 N N . GLY A 1 262 ? 1.448 14.375 -1.087 1.00 93.56 262 GLY A N 1
ATOM 2031 C CA . GLY A 1 262 ? 1.201 14.930 -2.409 1.00 93.56 262 GLY A CA 1
ATOM 2032 C C . GLY A 1 262 ? 0.819 13.855 -3.438 1.00 93.56 262 GLY A C 1
ATOM 2033 O O . GLY A 1 262 ? 0.710 12.672 -3.104 1.00 93.56 262 GLY A O 1
ATOM 2034 N N . PRO A 1 263 ? 0.530 14.265 -4.682 1.00 96.00 263 PRO A N 1
ATOM 2035 C CA . PRO A 1 263 ? 0.100 13.342 -5.724 1.00 96.00 263 PRO A CA 1
ATOM 2036 C C . PRO A 1 263 ? 1.251 12.468 -6.241 1.00 96.00 263 PRO A C 1
ATOM 2038 O O . PRO A 1 263 ? 2.361 12.957 -6.448 1.00 96.00 263 PRO A O 1
ATOM 2041 N N . LEU A 1 264 ? 0.974 11.186 -6.478 1.00 96.19 264 LEU A N 1
ATOM 2042 C CA . LEU A 1 264 ? 1.880 10.273 -7.175 1.00 96.19 264 LEU A CA 1
ATOM 2043 C C . LEU A 1 264 ? 1.877 10.582 -8.670 1.00 96.19 264 LEU A C 1
ATOM 2045 O O . LEU A 1 264 ? 0.835 10.449 -9.323 1.00 96.19 264 LEU A O 1
ATOM 2049 N N . SER A 1 265 ? 3.042 10.950 -9.197 1.00 95.62 265 SER A N 1
ATOM 2050 C CA . SER A 1 265 ? 3.238 11.195 -10.619 1.00 95.62 265 SER A CA 1
ATOM 2051 C C . SER A 1 265 ? 3.608 9.925 -11.376 1.00 95.62 265 SER A C 1
ATOM 2053 O O . SER A 1 265 ? 4.337 9.072 -10.878 1.00 95.62 265 SER A O 1
ATOM 2055 N N . PHE A 1 266 ? 3.132 9.856 -12.617 1.00 95.00 266 PHE A N 1
ATOM 2056 C CA . PHE A 1 266 ? 3.507 8.854 -13.614 1.00 95.00 266 PHE A CA 1
ATOM 2057 C C . PHE A 1 266 ? 4.150 9.488 -14.855 1.00 95.00 266 PHE A C 1
ATOM 2059 O O . PHE A 1 266 ? 4.356 8.812 -15.864 1.00 95.00 266 PHE A O 1
ATOM 2066 N N . ALA A 1 267 ? 4.433 10.793 -14.808 1.00 93.81 267 ALA A N 1
ATOM 2067 C CA . ALA A 1 267 ? 5.112 11.488 -15.890 1.00 93.81 267 ALA A CA 1
ATOM 2068 C C . ALA A 1 267 ? 6.529 10.955 -16.088 1.00 93.81 267 ALA A C 1
ATOM 2070 O O . ALA A 1 267 ? 7.152 10.432 -15.159 1.00 93.81 267 ALA A O 1
ATOM 2071 N N . ARG A 1 268 ? 7.062 11.129 -17.297 1.00 91.12 268 ARG A N 1
ATOM 2072 C CA . ARG A 1 268 ? 8.452 10.774 -17.562 1.00 91.12 268 ARG A CA 1
ATOM 2073 C C . ARG A 1 268 ? 9.373 11.662 -16.730 1.00 91.12 268 ARG A C 1
ATOM 2075 O O . ARG A 1 268 ? 9.104 12.845 -16.516 1.00 91.12 268 ARG A O 1
ATOM 2082 N N . LYS A 1 269 ? 10.502 11.097 -16.307 1.00 87.81 269 LYS A N 1
ATOM 2083 C CA . LYS A 1 269 ? 11.568 11.863 -15.649 1.00 87.81 269 LYS A CA 1
ATOM 2084 C C . LYS A 1 269 ? 12.199 12.911 -16.575 1.00 87.81 269 LYS A C 1
ATOM 2086 O O . LYS A 1 269 ? 12.611 13.970 -16.112 1.00 87.81 269 LYS A O 1
ATOM 2091 N N . ASP A 1 270 ? 12.268 12.605 -17.866 1.00 88.00 270 ASP A N 1
ATOM 2092 C CA . ASP A 1 270 ? 12.908 13.393 -18.912 1.00 88.00 270 ASP A CA 1
ATOM 2093 C C . ASP A 1 270 ? 12.305 13.050 -20.292 1.00 88.00 270 ASP A C 1
ATOM 2095 O O . ASP A 1 270 ? 11.466 12.154 -20.438 1.00 88.00 270 ASP A O 1
ATOM 2099 N N . GLY A 1 271 ? 12.701 13.824 -21.304 1.00 86.19 271 GLY A N 1
ATOM 2100 C CA . GLY A 1 271 ? 12.339 13.612 -22.707 1.00 86.19 271 GLY A CA 1
ATOM 2101 C C . GLY A 1 271 ? 13.298 12.682 -23.455 1.00 86.19 271 GLY A C 1
ATOM 2102 O O . GLY A 1 271 ? 13.270 12.670 -24.683 1.00 86.19 271 GLY A O 1
ATOM 2103 N N . GLU A 1 272 ? 14.152 11.936 -22.747 1.00 86.75 272 GLU A N 1
ATOM 2104 C CA . GLU A 1 272 ? 15.094 10.998 -23.362 1.00 86.75 272 GLU A CA 1
ATOM 2105 C C . GLU A 1 272 ? 14.373 9.718 -23.774 1.00 86.75 272 GLU A C 1
ATOM 2107 O O . GLU A 1 272 ? 13.413 9.303 -23.128 1.00 86.75 272 GLU A O 1
ATOM 2112 N N . THR A 1 273 ? 14.833 9.053 -24.829 1.00 86.31 273 THR A N 1
ATOM 2113 C CA . THR A 1 273 ? 14.259 7.770 -25.257 1.00 86.31 273 THR A CA 1
ATOM 2114 C C . THR A 1 273 ? 14.679 6.627 -24.335 1.00 86.31 273 THR A C 1
ATOM 2116 O O . THR A 1 273 ? 15.842 6.550 -23.941 1.00 86.31 273 THR A O 1
ATOM 2119 N N . ASP A 1 274 ? 13.774 5.682 -24.087 1.00 81.69 274 ASP A N 1
ATOM 2120 C CA . ASP A 1 274 ? 14.076 4.400 -23.448 1.00 81.69 274 ASP A CA 1
ATOM 2121 C C . ASP A 1 274 ? 14.094 3.300 -24.512 1.00 81.69 274 ASP A C 1
ATOM 2123 O O . ASP A 1 274 ? 13.113 3.100 -25.228 1.00 81.69 274 ASP A O 1
ATOM 2127 N N . SER A 1 275 ? 15.238 2.629 -24.668 1.00 78.50 275 SER A N 1
ATOM 2128 C CA . SER A 1 275 ? 15.427 1.557 -25.655 1.00 78.50 275 SER A CA 1
ATOM 2129 C C . SER A 1 275 ? 15.011 1.947 -27.087 1.00 78.50 275 SER A C 1
ATOM 2131 O O . SER A 1 275 ? 14.550 1.118 -27.868 1.00 78.50 275 SER A O 1
ATOM 2133 N N . GLY A 1 276 ? 15.200 3.227 -27.434 1.00 80.69 276 GLY A N 1
ATOM 2134 C CA . GLY A 1 276 ? 14.877 3.797 -28.745 1.00 80.69 276 GLY A CA 1
ATOM 2135 C C . GLY A 1 276 ? 13.458 4.353 -28.896 1.00 80.69 276 GLY A C 1
ATOM 2136 O O . GLY A 1 276 ? 13.112 4.742 -30.004 1.00 80.69 276 GLY A O 1
ATOM 2137 N N . MET A 1 277 ? 12.660 4.418 -27.822 1.00 86.75 277 MET A N 1
ATOM 2138 C CA . MET A 1 277 ? 11.264 4.872 -27.865 1.00 86.75 277 MET A CA 1
ATOM 2139 C C . MET A 1 277 ? 10.947 5.924 -26.784 1.00 86.75 277 MET A C 1
ATOM 2141 O O . MET A 1 277 ? 11.420 5.834 -25.650 1.00 86.75 277 MET A O 1
ATOM 2145 N N . ILE A 1 278 ? 10.116 6.924 -27.106 1.00 87.19 278 ILE A N 1
ATOM 2146 C CA . ILE A 1 278 ? 9.736 8.024 -26.183 1.00 87.19 278 ILE A CA 1
ATOM 2147 C C . ILE A 1 278 ? 8.398 7.806 -25.442 1.00 87.19 278 ILE A C 1
ATOM 2149 O O . ILE A 1 278 ? 7.957 8.629 -24.642 1.00 87.19 278 ILE A O 1
ATOM 2153 N N . ALA A 1 279 ? 7.732 6.683 -25.682 1.00 87.56 279 ALA A N 1
ATOM 2154 C CA . ALA A 1 279 ? 6.409 6.366 -25.149 1.00 87.56 279 ALA A CA 1
ATOM 2155 C C . ALA A 1 279 ? 6.352 6.227 -23.615 1.00 87.56 279 ALA A C 1
ATOM 2157 O O . ALA A 1 279 ? 7.273 5.696 -22.997 1.00 87.56 279 ALA A O 1
ATOM 2158 N N . ASN A 1 280 ? 5.242 6.651 -23.003 1.00 90.62 280 ASN A N 1
ATOM 2159 C CA . ASN A 1 280 ? 4.952 6.423 -21.584 1.00 90.62 280 ASN A CA 1
ATOM 2160 C C . ASN A 1 280 ? 3.936 5.276 -21.412 1.00 90.62 280 ASN A C 1
ATOM 2162 O O . ASN A 1 280 ? 2.815 5.359 -21.915 1.00 90.62 280 ASN A O 1
ATOM 2166 N N . PHE A 1 281 ? 4.321 4.224 -20.680 1.00 88.38 281 PHE A N 1
ATOM 2167 C CA . PHE A 1 281 ? 3.527 3.002 -20.474 1.00 88.38 281 PHE A CA 1
ATOM 2168 C C . PHE A 1 281 ? 3.001 2.824 -19.046 1.00 88.38 281 PHE A C 1
ATOM 2170 O O . PHE A 1 281 ? 2.683 1.711 -18.637 1.00 88.38 281 PHE A O 1
ATOM 2177 N N . ALA A 1 282 ? 2.891 3.899 -18.265 1.00 92.25 282 ALA A N 1
ATOM 2178 C CA . ALA A 1 282 ? 2.396 3.794 -16.893 1.00 92.25 282 ALA A CA 1
ATOM 2179 C C . ALA A 1 282 ? 0.944 3.276 -16.799 1.00 92.25 282 ALA A C 1
ATOM 2181 O O . ALA A 1 282 ? 0.569 2.623 -15.821 1.00 92.25 282 ALA A O 1
ATOM 2182 N N . ALA A 1 283 ? 0.109 3.560 -17.806 1.00 93.38 283 ALA A N 1
ATOM 2183 C CA . ALA A 1 283 ? -1.268 3.078 -17.856 1.00 93.38 283 ALA A CA 1
ATOM 2184 C C . ALA A 1 283 ? -1.317 1.543 -17.962 1.00 93.38 283 ALA A C 1
ATOM 2186 O O . ALA A 1 283 ? -0.732 0.944 -18.860 1.00 93.38 283 ALA A O 1
ATOM 2187 N N . GLY A 1 284 ? -2.062 0.908 -17.059 1.00 94.94 284 GLY A N 1
ATOM 2188 C CA . GLY A 1 284 ? -2.138 -0.546 -16.907 1.00 94.94 284 GLY A CA 1
ATOM 2189 C C . GLY A 1 284 ? -1.380 -1.082 -15.691 1.00 94.94 284 GLY A C 1
ATOM 2190 O O . GLY A 1 284 ? -1.577 -2.245 -15.336 1.00 94.94 284 GLY A O 1
ATOM 2191 N N . LEU A 1 285 ? -0.581 -0.251 -15.010 1.00 94.31 285 LEU A N 1
ATOM 2192 C CA . LEU A 1 285 ? 0.102 -0.632 -13.775 1.00 94.31 285 LEU A CA 1
ATOM 2193 C C . LEU A 1 285 ? -0.909 -1.052 -12.702 1.00 94.31 285 LEU A C 1
ATOM 2195 O O . LEU A 1 285 ? -1.799 -0.281 -12.337 1.00 94.31 285 LEU A O 1
ATOM 2199 N N . ALA A 1 286 ? -0.745 -2.260 -12.167 1.00 96.19 286 ALA A N 1
ATOM 2200 C CA . ALA A 1 286 ? -1.567 -2.788 -11.088 1.00 96.19 286 ALA A CA 1
ATOM 2201 C C . ALA A 1 286 ? -0.775 -2.830 -9.779 1.00 96.19 286 ALA A C 1
ATOM 2203 O O . ALA A 1 286 ? 0.319 -3.387 -9.737 1.00 96.19 286 ALA A O 1
ATOM 2204 N N . LYS A 1 287 ? -1.353 -2.313 -8.692 1.00 96.31 287 LYS A N 1
ATOM 2205 C CA . LYS A 1 287 ? -0.761 -2.384 -7.351 1.00 96.31 287 LYS A CA 1
ATOM 2206 C C . LYS A 1 287 ? -1.706 -3.096 -6.400 1.00 96.31 287 LYS A C 1
ATOM 2208 O O . LYS A 1 287 ? -2.878 -2.741 -6.326 1.00 96.31 287 LYS A O 1
ATOM 2213 N N . SER A 1 288 ? -1.176 -4.082 -5.675 1.00 97.44 288 SER A N 1
ATOM 2214 C CA . SER A 1 288 ? -1.854 -4.758 -4.563 1.00 97.44 288 SER A CA 1
ATOM 2215 C C . SER A 1 288 ? -1.181 -4.402 -3.241 1.00 97.44 288 SER A C 1
ATOM 2217 O O . SER A 1 288 ? 0.045 -4.455 -3.161 1.00 97.44 288 SER A O 1
ATOM 2219 N N . THR A 1 289 ? -1.973 -4.070 -2.225 1.00 97.69 289 THR A N 1
ATOM 2220 C CA . THR A 1 289 ? -1.513 -3.827 -0.849 1.00 97.69 289 THR A CA 1
ATOM 2221 C C . THR A 1 289 ? -2.309 -4.709 0.111 1.00 97.69 289 THR A C 1
ATOM 2223 O O . THR A 1 289 ? -3.542 -4.729 0.045 1.00 97.69 289 THR A 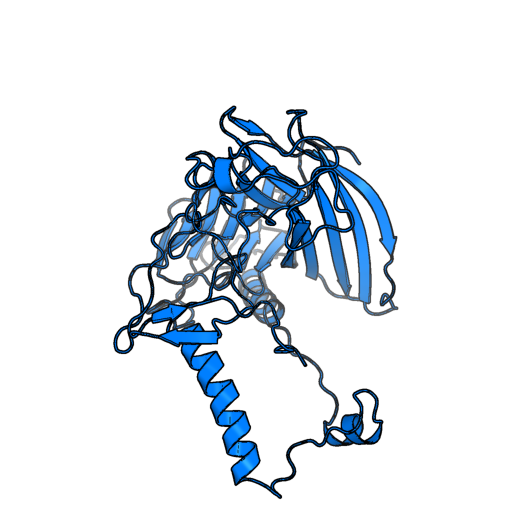O 1
ATOM 2226 N N . GLU A 1 290 ? -1.610 -5.424 0.995 1.00 97.75 290 GLU A N 1
ATOM 2227 C CA . GLU A 1 290 ? -2.211 -6.281 2.022 1.00 97.75 290 GLU A CA 1
ATOM 2228 C C . GLU A 1 290 ? -2.390 -5.511 3.339 1.00 97.75 290 GLU A C 1
ATOM 2230 O O . GLU A 1 290 ? -1.499 -4.807 3.822 1.00 97.75 290 GLU A O 1
ATOM 2235 N N . MET A 1 291 ? -3.581 -5.648 3.918 1.00 98.12 291 MET A N 1
ATOM 2236 C CA . MET A 1 291 ? -3.977 -5.043 5.185 1.00 98.12 291 MET A CA 1
ATOM 2237 C C . MET A 1 291 ? -4.594 -6.106 6.094 1.00 98.12 291 MET A C 1
ATOM 2239 O O . MET A 1 291 ? -5.251 -7.041 5.633 1.00 98.12 291 MET A O 1
ATOM 2243 N N . VAL A 1 292 ? -4.471 -5.927 7.403 1.00 98.25 292 VAL A N 1
ATOM 2244 C CA . VAL A 1 292 ? -5.124 -6.768 8.409 1.00 98.25 292 VAL A CA 1
ATOM 2245 C C . VAL A 1 292 ? -6.036 -5.910 9.266 1.00 98.25 292 VAL A C 1
ATOM 2247 O O . VAL A 1 292 ? -5.614 -4.875 9.770 1.00 98.25 292 VAL A O 1
ATOM 2250 N N . PHE A 1 293 ? -7.268 -6.373 9.475 1.00 98.44 293 PHE A N 1
ATOM 2251 C CA . PHE A 1 293 ? -8.187 -5.805 10.458 1.00 98.44 293 PHE A CA 1
ATOM 2252 C C . PHE A 1 293 ? -8.458 -6.847 11.538 1.00 98.44 293 PHE A C 1
ATOM 2254 O O . PHE A 1 293 ? -8.965 -7.927 11.235 1.00 98.44 293 PHE A O 1
ATOM 2261 N N . HIS A 1 294 ? -8.144 -6.533 12.790 1.00 98.44 294 HIS A N 1
ATOM 2262 C CA . HIS A 1 294 ? -8.397 -7.381 13.949 1.00 98.44 294 HIS A CA 1
ATOM 2263 C C . HIS A 1 294 ? -9.474 -6.755 14.832 1.00 98.44 294 HIS A C 1
ATOM 2265 O O . HIS A 1 294 ? -9.275 -5.687 15.399 1.00 98.44 294 HIS A O 1
ATOM 2271 N N . PHE A 1 295 ? -10.617 -7.421 14.960 1.00 98.31 295 PHE A N 1
ATOM 2272 C CA . PHE A 1 295 ? -11.719 -6.983 15.809 1.00 98.31 295 PHE A CA 1
ATOM 2273 C C . PHE A 1 295 ? -11.637 -7.671 17.169 1.00 98.31 295 PHE A C 1
ATOM 2275 O O . PHE A 1 295 ? -11.411 -8.880 17.247 1.00 98.31 295 PHE A O 1
ATOM 2282 N N . PHE A 1 296 ? -11.866 -6.926 18.243 1.00 97.19 296 PHE A N 1
ATOM 2283 C CA . PHE A 1 296 ? -11.815 -7.471 19.596 1.00 97.19 296 PHE A CA 1
ATOM 2284 C C . PHE A 1 296 ? -12.827 -6.786 20.513 1.00 97.19 296 PHE A C 1
ATOM 2286 O O . PHE A 1 296 ? -13.326 -5.696 20.229 1.00 97.19 296 PHE A O 1
ATOM 2293 N N . LYS A 1 297 ? -13.177 -7.474 21.600 1.00 95.69 297 LYS A N 1
ATOM 2294 C CA . LYS A 1 297 ? -14.003 -6.911 22.666 1.00 95.69 297 LYS A CA 1
ATOM 2295 C C . LYS A 1 297 ? -13.072 -6.247 23.676 1.00 95.69 297 LYS A C 1
ATOM 2297 O O . LYS A 1 297 ? -12.053 -6.833 24.022 1.00 95.69 297 LYS A O 1
ATOM 2302 N N . VAL A 1 298 ? -13.455 -5.075 24.154 1.00 92.75 298 VAL A N 1
ATOM 2303 C CA . VAL A 1 298 ? -12.828 -4.411 25.295 1.00 92.75 298 VAL A CA 1
ATOM 2304 C C . VAL A 1 298 ? -13.727 -4.627 26.507 1.00 92.75 298 VAL A C 1
ATOM 2306 O O . VAL A 1 298 ? -14.948 -4.502 26.407 1.00 92.75 298 VAL A O 1
ATOM 2309 N N . ASP A 1 299 ? -13.133 -5.005 27.635 1.00 83.56 299 ASP A N 1
ATOM 2310 C CA . ASP A 1 299 ? -13.823 -5.097 28.924 1.00 83.56 299 ASP A CA 1
ATOM 2311 C C . ASP A 1 299 ? -13.145 -4.130 29.896 1.00 83.56 299 ASP A C 1
ATOM 2313 O O . ASP A 1 299 ? -12.412 -4.506 30.810 1.00 83.56 299 ASP A O 1
ATOM 2317 N N . ALA A 1 300 ? -13.304 -2.836 29.611 1.00 67.75 300 ALA A N 1
ATOM 2318 C CA . ALA A 1 300 ? -12.712 -1.796 30.431 1.00 67.75 300 ALA A CA 1
ATOM 2319 C C . ALA A 1 300 ? -13.512 -1.668 31.736 1.00 67.75 300 ALA A C 1
ATOM 2321 O O . ALA A 1 300 ? -14.566 -1.029 31.773 1.00 67.75 300 ALA A O 1
ATOM 2322 N N . ASP A 1 301 ? -13.000 -2.256 32.820 1.00 64.69 301 ASP A N 1
ATOM 2323 C CA . ASP A 1 301 ? -13.455 -1.927 34.169 1.00 64.69 301 ASP A CA 1
ATOM 2324 C C . ASP A 1 301 ? -13.164 -0.437 34.420 1.00 64.69 301 ASP A C 1
ATOM 2326 O O . ASP A 1 301 ? -12.018 -0.019 34.602 1.00 64.69 301 ASP A O 1
ATOM 2330 N N . VAL A 1 302 ? -14.230 0.368 34.426 1.00 52.69 302 VAL A N 1
ATOM 2331 C CA . VAL A 1 302 ? -14.225 1.845 34.489 1.00 52.69 302 VAL A CA 1
ATOM 2332 C C . VAL A 1 302 ? -13.444 2.401 35.697 1.00 52.69 302 VAL A C 1
ATOM 2334 O O . VAL A 1 302 ? -13.080 3.573 35.721 1.00 52.69 302 VAL A O 1
ATOM 2337 N N . GLU A 1 303 ? -13.143 1.572 36.700 1.00 50.16 303 GLU A N 1
ATOM 2338 C CA . GLU A 1 303 ? -12.460 1.974 37.935 1.00 50.16 303 GLU A CA 1
ATOM 2339 C C . GLU A 1 303 ? -10.924 2.108 37.822 1.00 50.16 303 GLU A C 1
ATOM 2341 O O . GLU A 1 303 ? -10.295 2.575 38.773 1.00 50.16 303 GLU A O 1
ATOM 2346 N N . LYS A 1 304 ? -10.293 1.756 36.688 1.00 53.12 304 LYS A N 1
ATOM 2347 C CA . LYS A 1 304 ? -8.836 1.921 36.468 1.00 53.12 304 LYS A CA 1
ATOM 2348 C C . LYS A 1 304 ? -8.543 2.766 35.226 1.00 53.12 304 LYS A C 1
ATOM 2350 O O . LYS A 1 304 ? -8.184 2.249 34.178 1.00 53.12 304 LYS A O 1
ATOM 2355 N N . THR A 1 305 ? -8.692 4.078 35.356 1.00 53.59 305 THR A N 1
ATOM 2356 C CA . THR A 1 305 ? -8.687 5.031 34.231 1.00 53.59 305 THR A CA 1
ATOM 2357 C C . THR A 1 305 ? -7.328 5.305 33.580 1.00 53.59 305 THR A C 1
ATOM 2359 O O . THR A 1 305 ? -7.308 5.868 32.491 1.00 53.59 305 THR A O 1
ATOM 2362 N N . ASP A 1 306 ? -6.213 4.897 34.196 1.00 56.22 306 ASP A N 1
ATOM 2363 C CA . ASP A 1 306 ? -4.866 5.303 33.749 1.00 56.22 306 ASP A CA 1
ATOM 2364 C C . ASP A 1 306 ? -4.041 4.155 33.133 1.00 56.22 306 ASP A C 1
ATOM 2366 O O . ASP A 1 306 ? -2.870 4.339 32.807 1.00 56.22 306 ASP A O 1
ATOM 2370 N N . GLN A 1 307 ? -4.614 2.954 32.992 1.00 67.75 307 GLN A N 1
ATOM 2371 C CA . GLN A 1 307 ? -3.937 1.802 32.384 1.00 67.75 307 GLN A CA 1
ATOM 2372 C C . GLN A 1 307 ? -4.591 1.440 31.053 1.00 67.75 307 GLN A C 1
ATOM 2374 O O . GLN A 1 307 ? -5.816 1.377 30.956 1.00 67.75 307 GLN A O 1
ATOM 2379 N N . VAL A 1 308 ? -3.763 1.180 30.038 1.00 76.50 308 VAL A N 1
ATOM 2380 C CA . VAL A 1 308 ? -4.213 0.598 28.769 1.00 76.50 308 VAL A CA 1
ATOM 2381 C C . VAL A 1 308 ? -4.929 -0.728 29.081 1.00 76.50 308 VAL A C 1
ATOM 2383 O O . VAL A 1 308 ? -4.385 -1.533 29.844 1.00 76.50 308 VAL A O 1
ATOM 2386 N N . PRO A 1 309 ? -6.157 -0.960 28.573 1.00 85.69 309 PRO A N 1
ATOM 2387 C CA . PRO A 1 309 ? -6.851 -2.223 28.795 1.00 85.69 309 PRO A CA 1
ATOM 2388 C C . PRO A 1 309 ? -6.007 -3.401 28.303 1.00 85.69 309 PRO A C 1
ATOM 2390 O O . PRO A 1 309 ? -5.397 -3.331 27.238 1.00 85.69 309 PRO A O 1
ATOM 2393 N N . LYS A 1 310 ? -6.010 -4.515 29.040 1.00 90.06 310 LYS A N 1
ATOM 2394 C CA . LYS A 1 310 ? -5.229 -5.715 28.692 1.00 90.06 310 LYS A CA 1
ATOM 2395 C C . LYS A 1 310 ? -5.549 -6.227 27.285 1.00 90.06 310 LYS A C 1
ATOM 2397 O O . LYS A 1 310 ? -4.674 -6.728 26.587 1.00 90.06 310 LYS A O 1
ATOM 2402 N N . GLU A 1 311 ? -6.801 -6.083 26.866 1.00 93.00 311 GLU A N 1
ATOM 2403 C CA . GLU A 1 311 ? -7.287 -6.470 25.544 1.00 93.00 311 GLU A CA 1
ATOM 2404 C C . GLU A 1 311 ? -6.642 -5.640 24.425 1.00 93.00 311 GLU A C 1
ATOM 2406 O O . GLU A 1 311 ? -6.475 -6.142 23.316 1.00 93.00 311 GLU A O 1
ATOM 2411 N N . VAL A 1 312 ? -6.252 -4.391 24.705 1.00 92.62 312 VAL A N 1
ATOM 2412 C CA . VAL A 1 312 ? -5.528 -3.535 23.755 1.00 92.62 312 VAL A CA 1
ATOM 2413 C C . VAL A 1 312 ? -4.093 -4.032 23.593 1.00 92.62 312 VAL A C 1
ATOM 2415 O O . VAL A 1 312 ? -3.659 -4.206 22.460 1.00 92.62 312 VAL A O 1
ATOM 2418 N N . ASP A 1 313 ? -3.390 -4.361 24.680 1.00 91.94 313 ASP A N 1
ATOM 2419 C CA . ASP A 1 313 ? -2.033 -4.936 24.610 1.00 91.94 313 ASP A CA 1
ATOM 2420 C C . ASP A 1 313 ? -2.013 -6.289 23.868 1.00 91.94 313 ASP A C 1
ATOM 2422 O O . ASP A 1 313 ? -1.126 -6.574 23.052 1.00 91.94 313 ASP A O 1
ATOM 2426 N N . GLU A 1 314 ? -3.027 -7.129 24.103 1.00 94.94 314 GLU A N 1
ATOM 2427 C CA . GLU A 1 314 ? -3.228 -8.376 23.357 1.00 94.94 314 GLU A CA 1
ATOM 2428 C C . GLU A 1 314 ? -3.516 -8.107 21.875 1.00 94.94 314 GLU A C 1
ATOM 2430 O O . GLU A 1 314 ? -2.977 -8.796 21.007 1.00 94.94 314 GLU A O 1
ATOM 2435 N N . ALA A 1 315 ? -4.329 -7.091 21.566 1.00 96.62 315 ALA A N 1
ATOM 2436 C CA . ALA A 1 315 ? -4.623 -6.701 20.194 1.00 96.62 315 ALA A CA 1
ATOM 2437 C C . ALA A 1 315 ? -3.387 -6.170 19.458 1.00 96.62 315 ALA A C 1
ATOM 2439 O O . ALA A 1 315 ? -3.221 -6.511 18.288 1.00 96.62 315 ALA A O 1
ATOM 2440 N N . VAL A 1 316 ? -2.514 -5.407 20.127 1.00 95.81 316 VAL A N 1
ATOM 2441 C CA . VAL A 1 316 ? -1.219 -4.964 19.584 1.00 95.81 316 VAL A CA 1
ATOM 2442 C C . VAL A 1 316 ? -0.386 -6.173 19.170 1.00 95.81 316 VAL A C 1
ATOM 2444 O O . VAL A 1 316 ? -0.030 -6.304 18.001 1.00 95.81 316 VAL A O 1
ATOM 2447 N N . SER A 1 317 ? -0.165 -7.107 20.100 1.00 95.00 317 SER A N 1
ATOM 2448 C CA . SER A 1 317 ? 0.611 -8.330 19.841 1.00 95.00 317 SER A CA 1
ATOM 2449 C C . SER A 1 317 ? 0.002 -9.168 18.711 1.00 95.00 317 SER A C 1
ATOM 2451 O O . SER A 1 317 ? 0.709 -9.770 17.905 1.00 95.00 317 SER A O 1
ATOM 2453 N N . GLN A 1 318 ? -1.332 -9.216 18.642 1.00 96.38 318 GLN A N 1
ATOM 2454 C CA . GLN A 1 318 ? -2.047 -9.977 17.628 1.00 96.38 318 GLN A CA 1
ATOM 2455 C C . GLN A 1 318 ? -1.953 -9.339 16.239 1.00 96.38 318 GLN A C 1
ATOM 2457 O O . GLN A 1 318 ? -1.833 -10.084 15.271 1.00 96.38 318 GLN A O 1
ATOM 2462 N N . VAL A 1 319 ? -2.035 -8.010 16.119 1.00 97.25 319 VAL A N 1
ATOM 2463 C CA . VAL A 1 319 ? -1.881 -7.313 14.830 1.00 97.25 319 VAL A CA 1
ATOM 2464 C C . VAL A 1 319 ? -0.446 -7.421 14.338 1.00 97.25 319 VAL A C 1
ATOM 2466 O O . VAL A 1 319 ? -0.255 -7.786 13.182 1.00 97.25 319 VAL A O 1
ATOM 2469 N N . ASP A 1 320 ? 0.535 -7.199 15.213 1.00 94.56 320 ASP A N 1
ATOM 2470 C CA . ASP A 1 320 ? 1.962 -7.337 14.902 1.00 94.56 320 ASP A CA 1
ATOM 2471 C C . ASP A 1 320 ? 2.277 -8.716 14.297 1.00 94.56 320 ASP A C 1
ATOM 2473 O O . ASP A 1 320 ? 2.739 -8.820 13.162 1.00 94.56 320 ASP A O 1
ATOM 2477 N N . ALA A 1 321 ? 1.841 -9.788 14.965 1.00 95.38 321 ALA A N 1
ATOM 2478 C CA . ALA A 1 321 ? 2.001 -11.158 14.475 1.00 95.38 321 ALA A CA 1
ATOM 2479 C C . ALA A 1 321 ? 1.201 -11.488 13.196 1.00 95.38 321 ALA A C 1
ATOM 2481 O O . ALA A 1 321 ? 1.437 -12.520 12.571 1.00 95.38 321 ALA A O 1
ATOM 2482 N N . LEU A 1 322 ? 0.195 -10.687 12.827 1.00 96.00 322 LEU A N 1
ATOM 2483 C CA . LEU A 1 322 ? -0.594 -10.900 11.607 1.00 96.00 322 LEU A CA 1
ATOM 2484 C C . LEU A 1 322 ? -0.031 -10.158 10.394 1.00 96.00 322 LEU A C 1
ATOM 2486 O O . LEU A 1 322 ? -0.341 -10.567 9.269 1.00 96.00 322 LEU A O 1
ATOM 2490 N N . MET A 1 323 ? 0.743 -9.092 10.617 1.00 95.69 323 MET A N 1
ATOM 2491 C CA . MET A 1 323 ? 1.461 -8.374 9.562 1.00 95.69 323 MET A CA 1
ATOM 2492 C C . MET A 1 323 ? 2.633 -9.199 9.019 1.00 95.69 323 MET A C 1
ATOM 2494 O O . MET A 1 323 ? 2.880 -9.150 7.820 1.00 95.69 323 MET A O 1
ATOM 2498 N N . ASP A 1 324 ? 3.267 -10.015 9.866 1.00 93.31 324 ASP A N 1
ATOM 2499 C CA . ASP A 1 324 ? 4.265 -11.016 9.469 1.00 93.31 324 ASP A CA 1
ATOM 2500 C C . ASP A 1 324 ? 3.882 -12.412 10.006 1.00 93.31 324 ASP A C 1
ATOM 2502 O O . ASP A 1 324 ? 4.385 -12.877 11.034 1.00 93.31 324 ASP A O 1
ATOM 2506 N N . PRO A 1 325 ? 2.892 -13.081 9.384 1.00 91.19 325 PRO A N 1
ATOM 2507 C CA . PRO A 1 325 ? 2.389 -14.350 9.884 1.00 91.19 325 PRO A CA 1
ATOM 2508 C C . PRO A 1 325 ? 3.375 -15.495 9.598 1.00 91.19 325 PRO A C 1
ATOM 2510 O O . PRO A 1 325 ? 3.911 -15.596 8.494 1.00 91.19 325 PRO A O 1
ATOM 2513 N N . PRO A 1 326 ? 3.526 -16.470 10.513 1.00 89.38 326 PRO A N 1
ATOM 2514 C CA . PRO A 1 326 ? 4.368 -17.632 10.261 1.00 89.38 326 PRO A CA 1
ATOM 2515 C C . PRO A 1 326 ? 3.847 -18.448 9.069 1.00 89.38 326 PRO A C 1
ATOM 2517 O O . PRO A 1 326 ? 2.680 -18.854 9.029 1.00 89.38 326 PRO A O 1
ATOM 2520 N N . VAL A 1 327 ? 4.736 -18.741 8.119 1.00 91.62 327 VAL A N 1
ATOM 2521 C CA . VAL A 1 327 ? 4.425 -19.533 6.923 1.00 91.62 327 VAL A CA 1
ATOM 2522 C C . VAL A 1 327 ? 4.789 -20.999 7.153 1.00 91.62 327 VAL A C 1
ATOM 2524 O O . VAL A 1 327 ? 5.929 -21.341 7.463 1.00 91.62 327 VAL A O 1
ATOM 2527 N N . ALA A 1 328 ? 3.815 -21.894 6.980 1.00 92.00 328 ALA A N 1
ATOM 2528 C CA . ALA A 1 328 ? 4.070 -23.330 6.995 1.00 92.00 328 ALA A CA 1
ATOM 2529 C C . ALA A 1 328 ? 4.705 -23.763 5.666 1.00 92.00 328 ALA A C 1
ATOM 2531 O O . ALA A 1 328 ? 4.058 -23.713 4.620 1.00 92.00 328 ALA A O 1
ATOM 2532 N N . ILE A 1 329 ? 5.955 -24.217 5.719 1.00 91.19 329 ILE A N 1
ATOM 2533 C CA . ILE A 1 329 ? 6.694 -24.740 4.565 1.00 91.19 329 ILE A CA 1
ATOM 2534 C C . ILE A 1 329 ? 6.791 -26.269 4.618 1.00 91.19 329 ILE A C 1
ATOM 2536 O O . ILE A 1 329 ? 6.758 -26.877 5.689 1.00 91.19 329 ILE A O 1
ATOM 2540 N N . VAL A 1 330 ? 6.888 -26.903 3.451 1.00 91.69 330 VAL A N 1
ATOM 2541 C CA . VAL A 1 330 ? 7.094 -28.355 3.322 1.00 91.69 330 VAL A CA 1
ATOM 2542 C C . VAL A 1 330 ? 8.592 -28.646 3.248 1.00 91.69 330 VAL A C 1
ATOM 2544 O O . VAL A 1 330 ? 9.349 -27.815 2.753 1.00 91.69 330 VAL A O 1
ATOM 2547 N N . ASP A 1 331 ? 9.013 -29.828 3.707 1.00 92.25 331 ASP A N 1
ATOM 2548 C CA . ASP A 1 331 ? 10.398 -30.293 3.577 1.00 92.25 331 ASP A CA 1
ATOM 2549 C C . ASP A 1 331 ? 10.903 -30.118 2.124 1.00 92.25 331 ASP A C 1
ATOM 2551 O O . ASP A 1 331 ? 10.313 -30.695 1.197 1.00 92.25 331 ASP A O 1
ATOM 2555 N N . PRO A 1 332 ? 11.984 -29.345 1.899 1.00 92.00 332 PRO A N 1
ATOM 2556 C CA . PRO A 1 332 ? 12.558 -29.142 0.573 1.00 92.00 332 PRO A CA 1
ATOM 2557 C C . PRO A 1 332 ? 12.906 -30.447 -0.163 1.00 92.00 332 PRO A C 1
ATOM 2559 O O . PRO A 1 332 ? 12.731 -30.523 -1.382 1.00 92.00 332 PRO A O 1
ATOM 2562 N N . LEU A 1 333 ? 13.329 -31.500 0.554 1.00 93.00 333 LEU A N 1
ATOM 2563 C CA . LEU A 1 333 ? 13.612 -32.820 -0.030 1.00 93.00 333 LEU A CA 1
ATOM 2564 C C . LEU A 1 333 ? 12.355 -33.470 -0.605 1.00 93.00 333 LEU A C 1
ATOM 2566 O O . LEU A 1 333 ? 12.387 -34.055 -1.693 1.00 93.00 333 LEU A O 1
ATOM 2570 N N . TRP A 1 334 ? 11.235 -33.354 0.110 1.00 94.44 334 TRP A N 1
ATOM 2571 C CA . TRP A 1 334 ? 9.955 -33.846 -0.375 1.00 94.44 334 TRP A CA 1
ATOM 2572 C C . TRP A 1 334 ? 9.547 -33.096 -1.641 1.00 94.44 334 TRP A C 1
ATOM 2574 O O . TRP A 1 334 ? 9.279 -33.736 -2.659 1.00 94.44 334 TRP A O 1
ATOM 2584 N N . THR A 1 335 ? 9.574 -31.761 -1.613 1.00 93.31 335 THR A N 1
ATOM 2585 C CA . THR A 1 335 ? 9.218 -30.913 -2.761 1.00 93.31 335 THR A CA 1
ATOM 2586 C C . THR A 1 335 ? 10.036 -31.272 -4.002 1.00 93.31 335 THR A C 1
ATOM 2588 O O . THR A 1 335 ? 9.451 -31.549 -5.052 1.00 93.31 335 THR A O 1
ATOM 2591 N N . ALA A 1 336 ? 11.362 -31.385 -3.871 1.00 93.81 336 ALA A N 1
ATOM 2592 C CA . ALA A 1 336 ? 12.253 -31.804 -4.953 1.00 93.81 336 ALA A CA 1
ATOM 2593 C C . ALA A 1 336 ? 11.895 -33.194 -5.513 1.00 93.81 336 ALA A C 1
ATOM 2595 O O . ALA A 1 336 ? 11.840 -33.384 -6.730 1.00 93.81 336 ALA A O 1
ATOM 2596 N N . SER A 1 337 ? 11.571 -34.162 -4.645 1.00 95.06 337 SER A N 1
ATOM 2597 C CA . SER A 1 337 ? 11.212 -35.526 -5.068 1.00 95.06 337 SER A CA 1
ATOM 2598 C C . SER A 1 337 ? 9.943 -35.589 -5.929 1.00 95.06 337 SER A C 1
ATOM 2600 O O . SER A 1 337 ? 9.833 -36.456 -6.799 1.00 95.06 337 SER A O 1
ATOM 2602 N N . THR A 1 338 ? 9.003 -34.655 -5.733 1.00 95.75 338 THR A N 1
ATOM 2603 C CA . THR A 1 338 ? 7.759 -34.593 -6.520 1.00 95.75 338 THR A CA 1
ATOM 2604 C C . THR A 1 338 ? 7.965 -34.074 -7.941 1.00 95.75 338 THR A C 1
ATOM 2606 O O . THR A 1 338 ? 7.115 -34.313 -8.800 1.00 95.75 338 THR A O 1
ATOM 2609 N N . LYS A 1 339 ? 9.068 -33.353 -8.194 1.00 94.81 339 LYS A N 1
ATOM 2610 C CA . LYS A 1 339 ? 9.353 -32.639 -9.451 1.00 94.81 339 LYS A CA 1
ATOM 2611 C C . LYS A 1 339 ? 8.273 -31.637 -9.875 1.00 94.81 339 LYS A C 1
ATOM 2613 O O . LYS A 1 339 ? 8.186 -31.296 -11.053 1.00 94.81 339 LYS A O 1
ATOM 2618 N N . VAL A 1 340 ? 7.454 -31.154 -8.937 1.00 92.62 340 VAL A N 1
ATOM 2619 C CA . VAL A 1 340 ? 6.382 -30.188 -9.233 1.00 92.62 340 VAL A CA 1
ATOM 2620 C C . VAL A 1 340 ? 6.928 -28.859 -9.776 1.00 92.62 340 VAL A C 1
ATOM 2622 O O . VAL A 1 340 ? 6.287 -28.243 -10.619 1.00 92.62 340 VAL A O 1
ATOM 2625 N N . PHE A 1 341 ? 8.143 -28.480 -9.367 1.00 89.88 341 PHE A N 1
ATOM 2626 C CA . PHE A 1 341 ? 8.898 -27.327 -9.878 1.00 89.88 341 PHE A CA 1
ATOM 2627 C C . PHE A 1 341 ? 10.026 -27.736 -10.845 1.00 89.88 341 PHE A C 1
ATOM 2629 O O . PHE A 1 341 ? 10.992 -27.009 -11.038 1.00 89.88 341 PHE A O 1
ATOM 2636 N N . GLY A 1 342 ? 9.941 -28.926 -11.447 1.00 92.38 342 GLY A N 1
ATOM 2637 C CA . GLY A 1 342 ? 11.012 -29.474 -12.280 1.00 92.38 342 GLY A CA 1
ATOM 2638 C C . GLY A 1 342 ? 12.142 -30.117 -11.470 1.00 92.38 342 GLY A C 1
ATOM 2639 O O . GLY A 1 342 ? 11.947 -30.565 -10.340 1.00 92.38 342 GLY A O 1
ATOM 2640 N N . ASN A 1 343 ? 13.324 -30.240 -12.081 1.00 92.31 343 ASN A N 1
ATOM 2641 C CA . ASN A 1 343 ? 14.488 -30.860 -11.443 1.00 92.31 343 ASN A CA 1
ATOM 2642 C C . ASN A 1 343 ? 15.252 -29.814 -10.619 1.00 92.31 343 ASN A C 1
ATOM 2644 O O . ASN A 1 343 ? 16.239 -29.257 -11.092 1.00 92.31 343 ASN A O 1
ATOM 2648 N N . ILE A 1 344 ? 14.788 -29.576 -9.395 1.00 88.31 344 ILE A N 1
ATOM 2649 C CA . ILE A 1 344 ? 15.472 -28.748 -8.396 1.00 88.31 344 ILE A CA 1
ATOM 2650 C C . ILE A 1 344 ? 16.038 -29.640 -7.284 1.00 88.31 344 ILE A C 1
ATOM 2652 O O . ILE A 1 344 ? 15.462 -30.688 -6.983 1.00 88.31 344 ILE A O 1
ATOM 2656 N N . SER A 1 345 ? 17.157 -29.244 -6.678 1.00 87.00 345 SER A N 1
ATOM 2657 C CA . SER A 1 345 ? 17.729 -29.908 -5.499 1.00 87.00 345 SER A CA 1
ATOM 2658 C C . SER A 1 345 ? 17.808 -28.902 -4.358 1.00 87.00 345 SER A C 1
ATOM 2660 O O . SER A 1 345 ? 18.233 -27.776 -4.605 1.00 87.00 345 SER A O 1
ATOM 2662 N N . PRO A 1 346 ? 17.442 -29.274 -3.119 1.00 87.62 346 PRO A N 1
ATOM 2663 C CA . PRO A 1 346 ? 17.807 -28.461 -1.970 1.00 87.62 346 PRO A CA 1
ATOM 2664 C C . PRO A 1 346 ? 19.323 -28.524 -1.740 1.00 87.62 346 PRO A C 1
ATOM 2666 O O . PRO A 1 346 ? 20.005 -29.401 -2.284 1.00 87.62 346 PRO A O 1
ATOM 2669 N N . SER A 1 347 ? 19.830 -27.641 -0.881 1.00 83.81 347 SER A N 1
ATOM 2670 C CA . SER A 1 347 ? 21.212 -27.713 -0.408 1.00 83.81 347 SER A CA 1
ATOM 2671 C C . SER A 1 347 ? 21.424 -28.984 0.428 1.00 83.81 347 SER A C 1
ATOM 2673 O O . SER A 1 347 ? 20.704 -29.239 1.395 1.00 83.81 347 SER A O 1
ATOM 2675 N N . LEU A 1 348 ? 22.397 -29.812 0.029 1.00 82.56 348 LEU A N 1
ATOM 2676 C CA . LEU A 1 348 ? 22.746 -31.091 0.678 1.00 82.56 348 LEU A CA 1
ATOM 2677 C C . LEU A 1 348 ? 24.170 -31.104 1.257 1.00 82.56 348 LEU A C 1
ATOM 2679 O O . LEU A 1 348 ? 24.659 -32.160 1.659 1.00 82.56 348 LEU A O 1
ATOM 2683 N N . GLY A 1 349 ? 24.854 -29.958 1.254 1.00 78.12 349 GLY A N 1
ATOM 2684 C CA . GLY A 1 349 ? 26.240 -29.836 1.718 1.00 78.12 349 GLY A CA 1
ATOM 2685 C C . GLY A 1 349 ? 27.286 -30.540 0.836 1.00 78.12 349 GLY A C 1
ATOM 2686 O O . GLY A 1 349 ? 28.398 -30.817 1.276 1.00 78.12 349 GLY A O 1
ATOM 2687 N N . ALA A 1 350 ? 26.919 -30.924 -0.393 1.00 71.88 350 ALA A N 1
ATOM 2688 C CA . ALA A 1 350 ? 27.816 -31.622 -1.320 1.00 71.88 350 ALA A CA 1
ATOM 2689 C C . ALA A 1 350 ? 28.707 -30.655 -2.121 1.00 71.88 350 ALA A C 1
ATOM 2691 O O . ALA A 1 350 ? 29.830 -31.005 -2.471 1.00 71.88 350 ALA A O 1
ATOM 2692 N N . GLU A 1 351 ? 28.213 -29.440 -2.379 1.00 79.81 351 GLU A N 1
ATOM 2693 C CA . GLU A 1 351 ? 28.856 -28.411 -3.205 1.00 79.81 351 GLU A CA 1
ATOM 2694 C C . GLU A 1 351 ? 28.936 -27.075 -2.450 1.00 79.81 351 GLU A C 1
ATOM 2696 O O . GLU A 1 351 ? 28.581 -26.021 -2.975 1.00 79.81 351 GLU A O 1
ATOM 2701 N N . ASP A 1 352 ? 29.417 -27.099 -1.201 1.00 83.81 352 ASP A N 1
ATOM 2702 C CA . ASP A 1 352 ? 29.390 -25.939 -0.293 1.00 83.81 352 ASP A CA 1
ATOM 2703 C C . ASP A 1 352 ? 29.973 -24.654 -0.898 1.00 83.81 352 ASP A C 1
ATOM 2705 O O . ASP A 1 352 ? 29.600 -23.554 -0.512 1.00 83.81 352 ASP A O 1
ATOM 2709 N N . THR A 1 353 ? 30.929 -24.757 -1.824 1.00 85.56 353 THR A N 1
ATOM 2710 C CA . THR A 1 353 ? 31.503 -23.570 -2.478 1.00 85.56 353 THR A CA 1
ATOM 2711 C C . THR A 1 353 ? 30.545 -22.930 -3.474 1.00 85.56 353 THR A C 1
ATOM 2713 O O . THR A 1 353 ? 30.511 -21.705 -3.560 1.00 85.56 353 THR A O 1
ATOM 2716 N N . PHE A 1 354 ? 29.781 -23.735 -4.211 1.00 87.19 354 PHE A N 1
ATOM 2717 C CA . PHE A 1 354 ? 28.761 -23.239 -5.126 1.00 87.19 354 PHE A CA 1
ATOM 2718 C C . PHE A 1 354 ? 27.577 -22.656 -4.350 1.00 87.19 354 PHE A C 1
ATOM 2720 O O . PHE A 1 354 ? 27.196 -21.520 -4.614 1.00 87.19 354 PHE A O 1
ATOM 2727 N N . GLU A 1 355 ? 27.085 -23.377 -3.338 1.00 88.31 355 GLU A N 1
ATOM 2728 C CA . GLU A 1 355 ? 25.963 -22.936 -2.493 1.00 88.31 355 GLU A CA 1
ATOM 2729 C C . GLU A 1 355 ? 26.283 -21.620 -1.774 1.00 88.31 355 GLU A C 1
ATOM 2731 O O . GLU A 1 355 ? 25.528 -20.659 -1.884 1.00 88.31 355 GLU A O 1
ATOM 2736 N N . ARG A 1 356 ? 27.481 -21.491 -1.181 1.00 89.00 356 ARG A N 1
ATOM 2737 C CA . ARG A 1 356 ? 27.930 -20.210 -0.602 1.00 89.00 356 ARG A CA 1
ATOM 2738 C C . ARG A 1 356 ? 27.961 -19.067 -1.618 1.00 89.00 356 ARG A C 1
ATOM 2740 O O . ARG A 1 356 ? 27.818 -17.911 -1.239 1.00 89.00 356 ARG A O 1
ATOM 2747 N N . GLY A 1 357 ? 28.216 -19.366 -2.892 1.00 91.12 357 GLY A N 1
ATOM 2748 C CA . GLY A 1 357 ? 28.186 -18.371 -3.961 1.00 91.12 357 GLY A CA 1
ATOM 2749 C C . GLY A 1 357 ? 26.770 -17.896 -4.295 1.00 91.12 357 GLY A C 1
ATOM 2750 O O . GLY A 1 357 ? 26.609 -16.738 -4.679 1.00 91.12 357 GLY A O 1
ATOM 2751 N N . LEU A 1 358 ? 25.763 -18.761 -4.146 1.00 89.25 358 LEU A N 1
ATOM 2752 C CA . LEU A 1 358 ? 24.350 -18.400 -4.280 1.00 89.25 358 LEU A CA 1
ATOM 2753 C C . LEU A 1 358 ? 23.880 -17.587 -3.073 1.00 89.25 358 LEU A C 1
ATOM 2755 O O . LEU A 1 358 ? 23.355 -16.492 -3.272 1.00 89.25 358 LEU A O 1
ATOM 2759 N N . ASP A 1 359 ? 24.166 -18.060 -1.857 1.00 90.44 359 ASP A N 1
ATOM 2760 C CA . ASP A 1 359 ? 23.846 -17.353 -0.609 1.00 90.44 359 ASP A CA 1
ATOM 2761 C C . ASP A 1 359 ? 24.422 -15.934 -0.631 1.00 90.44 359 ASP A C 1
ATOM 2763 O O . ASP A 1 359 ? 23.700 -14.962 -0.441 1.00 90.44 359 ASP A O 1
ATOM 2767 N N . TYR A 1 360 ? 25.704 -15.796 -0.998 1.00 93.75 360 TYR A N 1
ATOM 2768 C CA . TYR A 1 360 ? 26.356 -14.491 -1.097 1.00 93.75 360 TYR A CA 1
ATOM 2769 C C . TYR A 1 360 ? 25.625 -13.530 -2.038 1.00 93.75 360 TYR A C 1
ATOM 2771 O O . TYR A 1 360 ? 25.533 -12.344 -1.739 1.00 93.75 360 TYR A O 1
ATOM 2779 N N . LYS A 1 361 ? 25.117 -14.007 -3.181 1.00 89.94 361 LYS A N 1
ATOM 2780 C CA . LYS A 1 361 ? 24.391 -13.147 -4.125 1.00 89.94 361 LYS A CA 1
ATOM 2781 C C . LYS A 1 361 ? 23.052 -12.688 -3.557 1.00 89.94 361 LYS A C 1
ATOM 2783 O O . LYS A 1 361 ? 22.723 -11.517 -3.715 1.00 89.94 361 LYS A O 1
ATOM 2788 N N . LEU A 1 362 ? 22.307 -13.586 -2.912 1.00 90.88 362 LEU A N 1
ATOM 2789 C CA . LEU A 1 362 ? 21.022 -13.258 -2.289 1.00 90.88 362 LEU A CA 1
ATOM 2790 C C . LEU A 1 362 ? 21.219 -12.276 -1.130 1.00 90.88 362 LEU A C 1
ATOM 2792 O O . LEU A 1 362 ? 20.610 -11.207 -1.129 1.00 90.88 362 LEU A O 1
ATOM 2796 N N . ASP A 1 363 ? 22.153 -12.578 -0.227 1.00 94.69 363 ASP A N 1
ATOM 2797 C CA . ASP A 1 363 ? 22.513 -11.710 0.895 1.00 94.69 363 ASP A CA 1
ATOM 2798 C C . ASP A 1 363 ? 23.001 -10.340 0.409 1.00 94.69 363 ASP A C 1
ATOM 2800 O O . ASP A 1 363 ? 22.667 -9.312 0.994 1.00 94.69 363 ASP A O 1
ATOM 2804 N N . TRP A 1 364 ? 23.774 -10.298 -0.682 1.00 92.75 364 TRP A N 1
ATOM 2805 C CA . TRP A 1 364 ? 24.250 -9.047 -1.267 1.00 92.75 364 TRP A CA 1
ATOM 2806 C C . TRP A 1 364 ? 23.107 -8.207 -1.844 1.00 92.75 364 TRP A C 1
ATOM 2808 O O . TRP A 1 364 ? 23.091 -6.995 -1.633 1.00 92.75 364 TRP A O 1
ATOM 2818 N N . MET A 1 365 ? 22.132 -8.812 -2.529 1.00 91.19 365 MET A N 1
ATOM 2819 C CA . MET A 1 365 ? 20.961 -8.079 -3.029 1.00 91.19 365 MET A CA 1
ATOM 2820 C C . MET A 1 365 ? 20.093 -7.550 -1.882 1.00 91.19 365 MET A C 1
ATOM 2822 O O . MET A 1 365 ? 19.725 -6.376 -1.896 1.00 91.19 365 MET A O 1
ATOM 2826 N N . MET A 1 366 ? 19.837 -8.371 -0.857 1.00 92.38 366 MET A N 1
ATOM 2827 C CA . MET A 1 366 ? 19.098 -7.953 0.342 1.00 92.38 366 MET A CA 1
ATOM 2828 C C . MET A 1 366 ? 19.814 -6.813 1.072 1.00 92.38 366 MET A C 1
ATOM 2830 O O . MET A 1 366 ? 19.202 -5.798 1.401 1.00 92.38 366 MET A O 1
ATOM 2834 N N . PHE A 1 367 ? 21.133 -6.929 1.248 1.00 93.88 367 PHE A N 1
ATOM 2835 C CA . PHE A 1 367 ? 21.948 -5.873 1.839 1.00 93.88 367 PHE A CA 1
ATOM 2836 C C . PHE A 1 367 ? 21.830 -4.557 1.066 1.00 93.88 367 PHE A C 1
ATOM 2838 O O . PHE A 1 367 ? 21.719 -3.505 1.691 1.00 93.88 367 PHE A O 1
ATOM 2845 N N . ASN A 1 368 ? 21.862 -4.590 -0.271 1.00 92.50 368 ASN A N 1
ATOM 2846 C CA . ASN A 1 368 ? 21.783 -3.372 -1.076 1.00 92.50 368 ASN A CA 1
ATOM 2847 C C . ASN A 1 368 ? 20.390 -2.745 -1.059 1.00 92.50 368 ASN A C 1
ATOM 2849 O O . ASN A 1 368 ? 20.322 -1.529 -0.937 1.00 92.50 368 ASN A O 1
ATOM 2853 N N . GLN A 1 369 ? 19.311 -3.535 -1.076 1.00 92.31 369 GLN A N 1
ATOM 2854 C CA . GLN A 1 369 ? 17.950 -3.015 -0.887 1.00 92.31 369 GLN A CA 1
ATOM 2855 C C . GLN A 1 369 ? 17.785 -2.316 0.475 1.00 92.31 369 GLN A C 1
ATOM 2857 O O . GLN A 1 369 ? 17.077 -1.319 0.575 1.00 92.31 369 GLN A O 1
ATOM 2862 N N . GLU A 1 370 ? 18.447 -2.806 1.528 1.00 90.75 370 GLU A N 1
ATOM 2863 C CA . GLU A 1 370 ? 18.459 -2.147 2.842 1.00 90.75 370 GLU A CA 1
ATOM 2864 C C . GLU A 1 370 ? 19.479 -1.006 2.962 1.00 90.75 370 GLU A C 1
ATOM 2866 O O . GLU A 1 370 ? 19.402 -0.198 3.888 1.00 90.75 370 GLU A O 1
ATOM 2871 N N . TRP A 1 371 ? 20.495 -0.960 2.101 1.00 92.94 371 TRP A N 1
ATOM 2872 C CA . TRP A 1 371 ? 21.525 0.076 2.119 1.00 92.94 371 TRP A CA 1
ATOM 2873 C C . TRP A 1 371 ? 21.089 1.293 1.313 1.00 92.94 371 TRP A C 1
ATOM 2875 O O . TRP A 1 371 ? 21.139 2.422 1.804 1.00 92.94 371 TRP A O 1
ATOM 2885 N N . GLU A 1 372 ? 20.647 1.054 0.086 1.00 91.12 372 GLU A N 1
ATOM 2886 C CA . GLU A 1 372 ? 19.933 1.991 -0.758 1.00 91.12 372 GLU A CA 1
ATOM 2887 C C . GLU A 1 372 ? 18.460 1.586 -0.733 1.00 91.12 372 GLU A C 1
ATOM 2889 O O . GLU A 1 372 ? 18.105 0.603 -1.376 1.00 91.12 372 GLU A O 1
ATOM 2894 N N . PRO A 1 373 ? 17.610 2.298 0.026 1.00 91.12 373 PRO A N 1
ATOM 2895 C CA . PRO A 1 373 ? 16.241 1.870 0.268 1.00 91.12 373 PRO A CA 1
ATOM 2896 C C . PRO A 1 373 ? 15.440 1.855 -1.036 1.00 91.12 373 PRO A C 1
ATOM 2898 O O . PRO A 1 373 ? 14.853 2.867 -1.427 1.00 91.12 373 PRO A O 1
ATOM 2901 N N . TRP A 1 374 ? 15.392 0.700 -1.704 1.00 93.25 374 TRP A N 1
ATOM 2902 C CA . TRP A 1 374 ? 14.563 0.433 -2.885 1.00 93.25 374 TRP A CA 1
ATOM 2903 C C . TRP A 1 374 ? 13.112 0.224 -2.452 1.00 93.25 374 TRP A C 1
ATOM 2905 O O . TRP A 1 374 ? 12.501 -0.827 -2.630 1.00 93.25 374 TRP A O 1
ATOM 2915 N N . TYR A 1 375 ? 12.597 1.263 -1.807 1.00 94.31 375 TYR A N 1
ATOM 2916 C CA . TYR A 1 375 ? 11.309 1.351 -1.152 1.00 94.31 375 TYR A CA 1
ATOM 2917 C C . TYR A 1 375 ? 10.431 2.376 -1.878 1.00 94.31 375 TYR A C 1
ATOM 2919 O O . TYR A 1 375 ? 10.874 3.143 -2.737 1.00 94.31 375 TYR A O 1
ATOM 2927 N N . GLY A 1 376 ? 9.150 2.360 -1.544 1.00 94.75 376 GLY A N 1
ATOM 2928 C CA . GLY A 1 376 ? 8.095 3.148 -2.161 1.00 94.75 376 GLY A CA 1
ATOM 2929 C C . GLY A 1 376 ? 6.980 2.245 -2.676 1.00 94.75 376 GLY A C 1
ATOM 2930 O O . GLY A 1 376 ? 7.223 1.109 -3.080 1.00 94.75 376 GLY A O 1
ATOM 2931 N N . MET A 1 377 ? 5.743 2.747 -2.687 1.00 94.50 377 MET A N 1
ATOM 2932 C CA . MET A 1 377 ? 4.548 1.958 -3.024 1.00 94.50 377 MET A CA 1
ATOM 2933 C C . MET A 1 377 ? 4.650 1.171 -4.344 1.00 94.50 377 MET A C 1
ATOM 2935 O O . MET A 1 377 ? 4.086 0.082 -4.438 1.00 94.50 377 MET A O 1
ATOM 2939 N N . LEU A 1 378 ? 5.327 1.719 -5.355 1.00 92.62 378 LEU A N 1
ATOM 2940 C CA . LEU A 1 378 ? 5.483 1.091 -6.673 1.00 92.62 378 LEU A CA 1
ATOM 2941 C C . LEU A 1 378 ? 6.856 0.446 -6.901 1.00 92.62 378 LEU A C 1
ATOM 2943 O O . LEU A 1 378 ? 7.028 -0.242 -7.898 1.00 92.62 378 LEU A O 1
ATOM 2947 N N . ASN A 1 379 ? 7.802 0.673 -5.990 1.00 92.00 379 ASN A N 1
ATOM 2948 C CA . ASN A 1 379 ? 9.207 0.301 -6.150 1.00 92.00 379 ASN A CA 1
ATOM 2949 C C . ASN A 1 379 ? 9.552 -0.937 -5.316 1.00 92.00 379 ASN A C 1
ATOM 2951 O O . ASN A 1 379 ? 10.291 -1.811 -5.761 1.00 92.00 379 ASN A O 1
ATOM 2955 N N . TYR A 1 380 ? 9.006 -1.017 -4.097 1.00 94.38 380 TYR A N 1
ATOM 2956 C CA . TYR A 1 380 ? 9.288 -2.119 -3.189 1.00 94.38 380 TYR A CA 1
ATOM 2957 C C . TYR A 1 380 ? 8.802 -3.454 -3.759 1.00 94.38 380 TYR A C 1
ATOM 2959 O O . TYR A 1 380 ? 7.629 -3.607 -4.112 1.00 94.38 380 TYR A O 1
ATOM 2967 N N . GLY A 1 381 ? 9.724 -4.413 -3.813 1.00 91.06 381 GLY A N 1
ATOM 2968 C CA . GLY A 1 381 ? 9.544 -5.724 -4.433 1.00 91.06 381 GLY A CA 1
ATOM 2969 C C . GLY A 1 381 ? 10.410 -5.917 -5.677 1.00 91.06 381 GLY A C 1
ATOM 2970 O O . GLY A 1 381 ? 10.732 -7.057 -5.994 1.00 91.06 381 GLY A O 1
ATOM 2971 N N . ASP A 1 382 ? 10.834 -4.830 -6.328 1.00 92.44 382 ASP A N 1
ATOM 2972 C CA . ASP A 1 382 ? 11.848 -4.867 -7.383 1.00 92.44 382 ASP A CA 1
ATOM 2973 C C . ASP A 1 382 ? 13.237 -4.493 -6.827 1.00 92.44 382 ASP A C 1
ATOM 2975 O O . ASP A 1 382 ? 13.391 -4.015 -5.695 1.00 92.44 382 ASP A O 1
ATOM 2979 N N . PHE A 1 383 ? 14.265 -4.721 -7.635 1.00 90.94 383 PHE A N 1
ATOM 2980 C CA . PHE A 1 383 ? 15.657 -4.415 -7.339 1.00 90.94 383 PHE A CA 1
ATOM 2981 C C . PHE A 1 383 ? 16.274 -3.627 -8.490 1.00 90.94 383 PHE A C 1
ATOM 2983 O O . PHE A 1 383 ? 15.814 -3.708 -9.631 1.00 90.94 383 PHE A O 1
ATOM 2990 N N . LYS A 1 384 ? 17.359 -2.899 -8.223 1.00 90.31 384 LYS A N 1
ATOM 2991 C CA . LYS A 1 384 ? 18.176 -2.327 -9.297 1.00 90.31 384 LYS A CA 1
ATOM 2992 C C . LYS A 1 384 ? 19.265 -3.313 -9.714 1.00 90.31 384 LYS A C 1
ATOM 2994 O O . LYS A 1 384 ? 19.838 -3.995 -8.868 1.00 90.31 384 LYS A O 1
ATOM 2999 N N . THR A 1 385 ? 19.552 -3.395 -11.014 1.00 87.75 385 THR A N 1
ATOM 3000 C CA . THR A 1 385 ? 20.494 -4.395 -11.559 1.00 87.75 385 THR A CA 1
ATOM 3001 C C . THR A 1 385 ? 21.876 -3.822 -11.869 1.00 87.75 385 THR A C 1
ATOM 3003 O O . THR A 1 385 ? 22.880 -4.527 -11.737 1.00 87.75 385 THR A O 1
ATOM 3006 N N . TYR A 1 386 ? 21.970 -2.558 -12.281 1.00 87.62 386 TYR A N 1
ATOM 3007 C CA . TYR A 1 386 ? 23.232 -1.986 -12.740 1.00 87.62 386 TYR A CA 1
ATOM 3008 C C . TYR A 1 386 ? 23.847 -1.059 -11.700 1.00 87.62 386 TYR A C 1
ATOM 3010 O O . TYR A 1 386 ? 23.177 -0.176 -11.183 1.00 87.62 386 TYR A O 1
ATOM 3018 N N . TYR A 1 387 ? 25.141 -1.228 -11.436 1.00 87.31 387 TYR A N 1
ATOM 3019 C CA . TYR A 1 387 ? 25.912 -0.335 -10.575 1.00 87.31 387 TYR A CA 1
ATOM 3020 C C . TYR A 1 387 ? 27.073 0.259 -11.374 1.00 87.31 387 TYR A C 1
ATOM 3022 O O . TYR A 1 387 ? 28.036 -0.442 -11.700 1.00 87.31 387 TYR A O 1
ATOM 3030 N N . TYR A 1 388 ? 26.960 1.539 -11.724 1.00 87.12 388 TYR A N 1
ATOM 3031 C CA . TYR A 1 388 ? 27.932 2.280 -12.531 1.00 87.12 388 TYR A CA 1
ATOM 3032 C C . TYR A 1 388 ? 28.205 3.635 -11.887 1.00 87.12 388 TYR A C 1
ATOM 3034 O O . TYR A 1 388 ? 27.286 4.262 -11.376 1.00 87.12 388 TYR A O 1
ATOM 3042 N N . ASP A 1 389 ? 29.467 4.070 -11.907 1.00 87.50 389 ASP A N 1
ATOM 3043 C CA . ASP A 1 389 ? 29.895 5.366 -11.359 1.00 87.50 389 ASP A CA 1
ATOM 3044 C C . ASP A 1 389 ? 29.388 5.640 -9.929 1.00 87.50 389 ASP A C 1
ATOM 3046 O O . ASP A 1 389 ? 28.998 6.748 -9.586 1.00 87.50 389 ASP A O 1
ATOM 3050 N N . GLU A 1 390 ? 29.433 4.602 -9.086 1.00 85.19 390 GLU A N 1
ATOM 3051 C CA . GLU A 1 390 ? 28.971 4.620 -7.689 1.00 85.19 390 GLU A CA 1
ATOM 3052 C C . GLU A 1 390 ? 27.460 4.830 -7.490 1.00 85.19 390 GLU A C 1
ATOM 3054 O O . GLU A 1 390 ? 27.020 5.113 -6.377 1.00 85.19 390 GLU A O 1
ATOM 3059 N N . GLU A 1 391 ? 26.657 4.624 -8.535 1.00 84.38 391 GLU A N 1
ATOM 3060 C CA . GLU A 1 391 ? 25.203 4.746 -8.483 1.00 84.38 391 GLU A CA 1
ATOM 3061 C C . GLU A 1 391 ? 24.498 3.489 -8.992 1.00 84.38 391 GLU A C 1
ATOM 3063 O O . GLU A 1 391 ? 24.883 2.876 -9.995 1.00 84.38 391 GLU A O 1
ATOM 3068 N N . TRP A 1 392 ? 23.404 3.138 -8.319 1.00 88.50 392 TRP A N 1
ATOM 3069 C CA . TRP A 1 392 ? 22.489 2.116 -8.793 1.00 88.50 392 TRP A CA 1
ATOM 3070 C C . TRP A 1 392 ? 21.521 2.670 -9.839 1.00 88.50 392 TRP A C 1
ATOM 3072 O O . TRP A 1 392 ? 20.789 3.640 -9.617 1.00 88.50 392 TRP A O 1
ATOM 3082 N N . GLN A 1 393 ? 21.472 1.979 -10.967 1.00 85.69 393 GLN A N 1
ATOM 3083 C CA . GLN A 1 393 ? 20.730 2.321 -12.167 1.00 85.69 393 GLN A CA 1
ATOM 3084 C C . GLN A 1 393 ? 19.817 1.157 -12.559 1.00 85.69 393 GLN A C 1
ATOM 3086 O O . GLN A 1 393 ? 20.164 -0.007 -12.365 1.00 85.69 393 GLN A O 1
ATOM 3091 N N . MET A 1 394 ? 18.692 1.506 -13.186 1.00 86.56 394 MET A N 1
ATOM 3092 C CA . MET A 1 394 ? 17.726 0.594 -13.806 1.00 86.56 394 MET A CA 1
ATOM 3093 C C . MET A 1 394 ? 17.073 -0.424 -12.860 1.00 86.56 394 MET A C 1
ATOM 3095 O O . MET A 1 394 ? 17.713 -1.322 -12.318 1.00 86.56 394 MET A O 1
ATOM 3099 N N . TRP A 1 395 ? 15.756 -0.303 -12.739 1.00 89.69 395 TRP A N 1
ATOM 3100 C CA . TRP A 1 395 ? 14.889 -1.316 -12.144 1.00 89.69 395 TRP A CA 1
ATOM 3101 C C . TRP A 1 395 ? 14.874 -2.587 -12.997 1.00 89.69 395 TRP A C 1
ATOM 3103 O O . TRP A 1 395 ? 14.916 -2.504 -14.225 1.00 89.69 395 TRP A O 1
ATOM 3113 N N . THR A 1 396 ? 14.866 -3.751 -12.351 1.00 89.75 396 THR A N 1
ATOM 3114 C CA . THR A 1 396 ? 15.078 -5.044 -13.016 1.00 89.75 396 THR A CA 1
ATOM 3115 C C . THR A 1 396 ? 13.869 -5.460 -13.839 1.00 89.75 396 THR A C 1
ATOM 3117 O O . THR A 1 396 ? 14.043 -6.101 -14.872 1.00 89.75 396 THR A O 1
ATOM 3120 N N . ASN A 1 397 ? 12.649 -5.109 -13.411 1.00 87.75 397 ASN A N 1
ATOM 3121 C CA . ASN A 1 397 ? 11.409 -5.413 -14.135 1.00 87.75 397 ASN A CA 1
ATOM 3122 C C . ASN A 1 397 ? 11.305 -6.893 -14.582 1.00 87.75 397 ASN A C 1
ATOM 3124 O O . ASN A 1 397 ? 10.777 -7.196 -15.652 1.00 87.75 397 ASN A O 1
ATOM 3128 N N . ASN A 1 398 ? 11.803 -7.818 -13.748 1.00 83.38 398 ASN A N 1
ATOM 3129 C CA . ASN A 1 398 ? 11.861 -9.270 -13.987 1.00 83.38 398 ASN A CA 1
ATOM 3130 C C . ASN A 1 398 ? 12.785 -9.742 -15.138 1.00 83.38 398 ASN A C 1
ATOM 3132 O O . ASN A 1 398 ? 12.720 -10.899 -15.555 1.00 83.38 398 ASN A O 1
ATOM 3136 N N . GLU A 1 399 ? 13.678 -8.903 -15.663 1.00 80.00 399 GLU A N 1
ATOM 3137 C CA . GLU A 1 399 ? 14.564 -9.297 -16.765 1.00 80.00 399 GLU A CA 1
ATOM 3138 C C . GLU A 1 399 ? 15.883 -9.953 -16.292 1.00 80.00 399 GLU A C 1
ATOM 3140 O O . GLU A 1 399 ? 16.502 -9.492 -15.334 1.00 80.00 399 GLU A O 1
ATOM 3145 N N . PRO A 1 400 ? 16.382 -11.016 -16.966 1.00 71.00 400 PRO A N 1
ATOM 3146 C CA . PRO A 1 400 ? 15.696 -11.840 -17.965 1.00 71.00 400 PRO A CA 1
ATOM 3147 C C . PRO A 1 400 ? 14.775 -12.918 -17.359 1.00 71.00 400 PRO A C 1
ATOM 3149 O O . PRO A 1 400 ? 14.070 -13.577 -18.118 1.00 71.00 400 PRO A O 1
ATOM 3152 N N . ALA A 1 401 ? 14.840 -13.152 -16.046 1.00 80.94 401 ALA A N 1
ATOM 3153 C CA . ALA A 1 401 ? 13.972 -14.063 -15.290 1.00 80.94 401 ALA A CA 1
ATOM 3154 C C . ALA A 1 401 ? 14.340 -14.003 -13.793 1.00 80.94 401 ALA A C 1
ATOM 3156 O O . ALA A 1 401 ? 14.674 -15.026 -13.202 1.00 80.94 401 ALA A O 1
ATOM 3157 N N . ALA A 1 402 ? 14.388 -12.807 -13.199 1.00 81.19 402 ALA A N 1
ATOM 3158 C CA . ALA A 1 402 ? 14.853 -12.646 -11.814 1.00 81.19 402 ALA A CA 1
ATOM 3159 C C . ALA A 1 402 ? 13.984 -13.416 -10.799 1.00 81.19 402 ALA A C 1
ATOM 3161 O O . ALA A 1 402 ? 14.492 -13.863 -9.772 1.00 81.19 402 ALA A O 1
ATOM 3162 N N . ASP A 1 403 ? 12.704 -13.617 -11.122 1.00 78.75 403 ASP A N 1
ATOM 3163 C CA . ASP A 1 403 ? 11.738 -14.310 -10.266 1.00 78.75 403 ASP A CA 1
ATOM 3164 C C . ASP A 1 403 ? 11.827 -15.853 -10.320 1.00 78.75 403 ASP A C 1
ATOM 3166 O O . ASP A 1 403 ? 11.132 -16.519 -9.545 1.00 78.75 403 ASP A O 1
ATOM 3170 N N . PHE A 1 404 ? 12.608 -16.436 -11.246 1.00 61.22 404 PHE A N 1
ATOM 3171 C CA . PHE A 1 404 ? 12.617 -17.883 -11.536 1.00 61.22 404 PHE A CA 1
ATOM 3172 C C . PHE A 1 404 ? 13.872 -18.637 -11.093 1.00 61.22 404 PHE A C 1
ATOM 3174 O O . PHE A 1 404 ? 15.000 -18.152 -11.334 1.00 61.22 404 PHE A O 1
#

Sequence (404 aa):
ATGLPGRGSFVDLVDPSGKDISKAVVTRTVKEKGSGPLHAIIRVEGEYQYENKSHPSAPFIIRVHAFAGKTFIKVDHTFVYTGTPDQSPKLEEGFEYEAIATQTEKIVDESVLLDHPGWTLPNDQIQAAGVRLQYKFSDQATVTSQLSEGNWWQSNPGELRTSKLNNRATASLTQMGPNPSQIPPLANSSSTSRLSDVFDARFEASGEAIEAERAPGWLIAHDNQWGVGLGFTSFFEEYPKEIQVTESEDMLTAYSWSPKAGPLSFARKDGETDSGMIANFAAGLAKSTEMVFHFFKVDADVEKTDQVPKEVDEAVSQVDALMDPPVAIVDPLWTASTKVFGNISPSLGAEDTFERGLDYKLDWMMFNQEWEPWYGMLNYGDFKTYYYDEEWQMWTNNEPAADF